Protein 1SY6 (pdb70)

Radius of gyration: 32.16 Å; Cα contacts (8 Å, |Δi|>4): 1501; chains: 3; bounding box: 71×58×95 Å

Sequence (600 aa):
QIVLTQSPAIMSASPGEKVTMTCSASSSVSYMNWYQQKSGTSPKRWIYDTSKLASGVPAHFRGSGSGTSYSLTISGMEAEDAATYYCQQWSSNPFTFGSGTKLEINRADTAPTVSIFPPSSEQLTSGGASVVCFLNNFYPKDINVKWKIDGSERQNGVLNSWTDQDSKDSTYSMSSTLTLTKDEYERHNSYTCEATHKTSTSPIVKSFNRNECQVQLQQSGAELARPGASVKMSCKASGYTFTRYTMHWVKQRPGQGLEWIGYINPSRGYTNYNQKFKDKATLTTDKSSSTAYMQLSSLTSEDSAVYYCARYYDDHYCLDYWGQGTTLTVSSAKTTAPSVYPLAPVCGGTTGSSVTLGCLVKGYFPEPVTLTWNSGSLSSGVHTFPAVLQSDLYTLSSSVTVTSSTWPSQSITCNVAHPASSTKVDKKIEPRMQSIKGNHLVKVYDYQEDGSVLLTCDAEAKNITWFKDGKMIGFLTEDKKKWNLGSNAKDPRGMYQCKGSQNKSKPLQVYYRMQTPYKVSISGTTVILTCPQYPGSEILWQHNDKNIGGDEDDKNIGSDEDHLSLKEFSELEQSGYYVCYPRGSKPEDANFYLYLRARV

InterPro domains:
  IPR003110 Phosphorylated immunoreceptor signalling ITAM [PF02189] (185-204)
  IPR003110 Phosphorylated immunoreceptor signalling ITAM [PS51055] (178-205)
  IPR003110 Phosphorylated immunoreceptor signalling ITAM [SM00077] (185-205)
  IPR003598 Immunoglobulin subtype 2 [SM00408] (40-105)
  IPR013783 Immunoglobulin-like fold [G3DSA:2.60.40.10] (22-126)
  IPR015484 CD3 protein, epsilon/gamma/delta subunit [PTHR10570] (1-206)
  IPR036179 Immunoglobulin-like domain superfamily [SSF48726] (37-116)

Nearest PDB structures (foldseek):
  1sy6-assembly1_L  TM=1.005E+00  e=4.444E-43  Mus musculus
  7tcq-assembly1_L  TM=9.643E-01  e=9.059E-38  Mus musculus
  7tcq-assembly2_B  TM=9.643E-01  e=1.060E-37  Mus musculus
  4zso-assembly2_C  TM=8.276E-01  e=8.192E-39  Homo sapiens
  7zwm-assembly1_C  TM=8.494E-01  e=2.329E-38  Mus musculus

Secondary structure (DSSP, 8-state):
----TTT--EEE----SSSEEEEEE-S-SSEEEEEETTEEEEEEESS---EEEEEGGG--EEEEEEESSSSPPPPEEEEEE--PPPEEEEETTEEEEE-S---SS-EEEEETTEEES--TT-TTEEEETTEEEETT--HHHH-EEEEEEETTS-GGGSS-EEEEEE--/--EEEEPPPEEE-TT--EEEEEEEESS-GGGS-EEEEEE-TT---EEEEEEETTTTEEEE-GGGBTTEEEEEEGGGTEEEEEE-S--GGG-EEEEEEEEEGGGTEEEEE---EEEEE-SPPPBPPEEEEEPPPSS----SEEEEEEEEEEEBSS--EEEEGGGTB-TTEEEPPPEESSS-EEEEEEEEEETTTTTTS--EEEEEEGGGTEEEEEE----/---EEEE-SEEEE-TTPEEEEEEEESS--S--EEEEE-TTS--EEEEETTTEEPTTS-TTEEEEEETTEEEEEEES--GGG-EEEEEEE-SSSSPEE---EEEEEP---BPPEEEEEPPPHHHHHTTEEEEEEEEEEEBSS--EEEEEETTEEE-TTEEEEEPPPPTTT--EEEEEEEEEEHHHHHT--EEEEEEE-TT-SS-EEEEEETT--

CATH classification: 2.60.40.10 (+1 more: 2.60.40.10)

Foldseek 3Di:
DKAWAKPPQEEEDEFQDKDKIKIFIPWFAAAKWKWWDAPPDDTHGAAGRQFRGDPPHDPQWGWHDGTGMIMIMHRGDDQVVFTWMKMWGVSDPDTDIYSIYGYAYDDDFDFWDKDKAWADPVVLVVQKTKIKMKGDFGPDPDKDKWKDFQRHTDDPQKDKDKDAQDSPRRGIMMMIMRIDGSVVVVVTFKIKIWMDDPVDPGTDIDIGTPPDD/DWAWAKDEAEEAAAQAKDKIKIFIDDDQLQPWKKWKWWAAVVGDIHTAWIFRQNPTDIDGDVVCVVQWDWDADNVRSMIMIMGGNDDQVRFTWMKMFTQDVVVRGRDDIYPTYGYGYHPDDFAAWDKDWAADDDDDDPDFKDKTKMKTWFGDDDDKDKDKPVNPQDPQKDKDDWDDDDRMTMTMMMHMDTPCCPPVPWIWMWMGDVVVRDTDIHIHDHD/DPDCPLLQQKDWDDDDPAQKIKIAGPDDQAKKWKDWQHHTDDIRGHDDGIDIPGGLVVFDFTFMWMDDPDDIGQTATETGACCFDWDWDDDPQKIKIFARDQPVADKWKDFPRHTFQPDPPDPQWHDDRRMIMGGNDDQVPRFAKMFIDGPPDDRSNGSYIYGGGYDD

Organism: Homo sapiens (NCBI:txid9606)

B-factor: mean 24.37, std 11.0, range [5.12, 59.82]

Structure (mmCIF, N/CA/C/O backbone):
data_1SY6
#
_entry.id   1SY6
#
_cell.length_a   67.702
_cell.length_b   55.770
_cell.length_c   96.050
_cell.angle_alpha   90.00
_cell.angle_beta   100.85
_cell.angle_gamma   90.00
#
_symmetry.space_group_name_H-M   'P 1 21 1'
#
loop_
_entity.id
_entity.type
_entity.pdbx_description
1 polymer 'OKT3 Fab light chain'
2 polymer 'OKT3 Fab heavy chain'
3 polymer 'T-cell surface glycoprotein CD3 gamma/epsilon chain'
#
loop_
_atom_site.group_PDB
_atom_site.id
_atom_site.type_symbol
_atom_site.label_atom_id
_atom_site.label_alt_id
_atom_site.label_comp_id
_atom_site.label_asym_id
_atom_site.label_entity_id
_atom_site.label_seq_id
_atom_site.pdbx_PDB_ins_code
_atom_site.Cartn_x
_atom_site.Cartn_y
_atom_site.Cartn_z
_atom_site.occupancy
_atom_site.B_iso_or_equiv
_atom_site.auth_seq_id
_atom_site.auth_comp_id
_atom_site.auth_asym_id
_atom_site.auth_atom_id
_atom_site.pdbx_PDB_model_num
ATOM 1 N N . GLN A 1 1 ? 1.286 0.111 64.425 1.00 24.37 1 GLN L N 1
ATOM 2 C CA . GLN A 1 1 ? 1.374 1.093 65.541 1.00 28.75 1 GLN L CA 1
ATOM 3 C C . GLN A 1 1 ? 2.229 2.292 65.118 1.00 24.49 1 GLN L C 1
ATOM 4 O O . GLN A 1 1 ? 1.731 3.414 65.052 1.00 24.79 1 GLN L O 1
ATOM 10 N N . ILE A 1 2 ? 3.506 2.068 64.824 1.00 21.50 2 ILE L N 1
ATOM 11 C CA . ILE A 1 2 ? 4.354 3.181 64.406 1.00 18.91 2 ILE L CA 1
ATOM 12 C C . ILE A 1 2 ? 3.958 3.683 63.017 1.00 16.40 2 ILE L C 1
ATOM 13 O O . ILE A 1 2 ? 4.001 2.945 62.033 1.00 15.69 2 ILE L O 1
ATOM 18 N N . VAL A 1 3 ? 3.561 4.949 62.958 1.00 15.47 3 VAL L N 1
ATOM 19 C CA . VAL A 1 3 ? 3.140 5.589 61.718 1.00 13.72 3 VAL L CA 1
ATOM 20 C C . VAL A 1 3 ? 4.324 6.296 61.090 1.00 14.30 3 VAL L C 1
ATOM 21 O O . VAL A 1 3 ? 5.033 7.046 61.762 1.00 14.75 3 VAL L O 1
ATOM 25 N N . LEU A 1 4 ? 4.550 6.041 59.804 1.00 13.01 4 LEU L N 1
ATOM 26 C CA . LEU A 1 4 ? 5.649 6.665 59.088 1.00 10.43 4 LEU L CA 1
ATOM 27 C C . LEU A 1 4 ? 5.057 7.636 58.077 1.00 12.42 4 LEU L C 1
ATOM 28 O O . LEU A 1 4 ? 4.450 7.226 57.091 1.00 11.34 4 LEU L O 1
ATOM 33 N N . THR A 1 5 ? 5.240 8.925 58.332 1.00 11.30 5 THR L N 1
ATOM 34 C CA . THR A 1 5 ? 4.708 9.970 57.463 1.00 11.53 5 THR L CA 1
ATOM 35 C C . THR A 1 5 ? 5.754 10.450 56.473 1.00 9.56 5 THR L C 1
ATOM 36 O O . THR A 1 5 ? 6.752 11.056 56.859 1.00 11.67 5 THR L O 1
ATOM 40 N N . GLN A 1 6 ? 5.518 10.180 55.195 1.00 10.32 6 GLN L N 1
ATOM 41 C CA . GLN A 1 6 ? 6.451 10.574 54.148 1.00 11.57 6 GLN L CA 1
ATOM 42 C C . GLN A 1 6 ? 6.042 11.874 53.477 1.00 14.44 6 GLN L C 1
ATOM 43 O O . GLN A 1 6 ? 4.854 12.139 53.274 1.00 12.44 6 GLN L O 1
ATOM 49 N N . SER A 1 7 ? 7.039 12.685 53.142 1.00 13.18 7 SER L N 1
ATOM 50 C CA . SER A 1 7 ? 6.807 13.967 52.497 1.00 16.39 7 SER L CA 1
ATOM 51 C C . SER A 1 7 ? 8.000 14.282 51.626 1.00 14.62 7 SER L C 1
ATOM 52 O O . SER A 1 7 ? 9.130 13.967 51.988 1.00 14.57 7 SER L O 1
ATOM 55 N N . PRO A 1 8 ? 7.755 14.851 50.436 1.00 16.40 8 PRO L N 1
ATOM 56 C CA . PRO A 1 8 ? 6.399 15.161 49.971 1.00 15.33 8 PRO L CA 1
ATOM 57 C C . PRO A 1 8 ? 5.774 13.893 49.394 1.00 13.87 8 PRO L C 1
ATOM 58 O O . PRO A 1 8 ? 6.483 12.932 49.118 1.00 12.19 8 PRO L O 1
ATOM 62 N N . ALA A 1 9 ? 4.455 13.884 49.224 1.00 14.06 9 ALA L N 1
ATOM 63 C CA . ALA A 1 9 ? 3.769 12.710 48.683 1.00 15.19 9 ALA L CA 1
ATOM 64 C C . ALA A 1 9 ? 4.098 12.520 47.209 1.00 16.33 9 ALA L C 1
ATOM 65 O O . ALA A 1 9 ? 4.256 11.394 46.728 1.00 14.32 9 ALA L O 1
ATOM 67 N N . ILE A 1 10 ? 4.189 13.630 46.490 1.00 16.09 10 ILE L N 1
ATOM 68 C CA . ILE A 1 10 ? 4.495 13.579 45.072 1.00 18.69 10 ILE L CA 1
ATOM 69 C C . ILE A 1 10 ? 5.423 14.738 44.731 1.00 17.93 10 ILE L C 1
ATOM 70 O O . ILE A 1 10 ? 5.299 15.824 45.287 1.00 16.95 10 ILE L O 1
ATOM 75 N N . MET A 1 11 ? 6.366 14.502 43.830 1.00 19.21 11 MET L N 1
ATOM 76 C CA . MET A 1 11 ? 7.304 15.549 43.445 1.00 19.32 11 MET L CA 1
ATOM 77 C C . MET A 1 11 ? 7.953 15.232 42.109 1.00 18.19 11 MET L C 1
ATOM 78 O O . MET A 1 11 ? 7.933 14.096 41.651 1.00 16.51 11 MET L O 1
ATOM 83 N N . SER A 1 12 ? 8.510 16.253 41.473 1.00 18.89 12 SER L N 1
ATOM 84 C CA . SER A 1 12 ? 9.196 16.072 40.205 1.00 20.96 12 SER L CA 1
ATOM 85 C C . SER A 1 12 ? 10.453 16.932 40.243 1.00 20.43 12 SER L C 1
ATOM 86 O O . SER A 1 12 ? 10.441 18.043 40.766 1.00 20.36 12 SER L O 1
ATOM 89 N N . ALA A 1 13 ? 11.541 16.406 39.701 1.00 21.28 13 ALA L N 1
ATOM 90 C CA . ALA A 1 13 ? 12.801 17.127 39.700 1.00 22.48 13 ALA L CA 1
ATOM 91 C C . ALA A 1 13 ? 13.435 17.107 38.324 1.00 23.12 13 ALA L C 1
ATOM 92 O O . ALA A 1 13 ? 13.337 16.117 37.597 1.00 23.46 13 ALA L O 1
ATOM 94 N N . SER A 1 14 ? 14.082 18.210 37.968 1.00 23.53 14 SER L N 1
ATOM 95 C CA . SER A 1 14 ? 14.753 18.308 36.679 1.00 25.26 14 SER L CA 1
ATOM 96 C C . SER A 1 14 ? 16.069 17.562 36.824 1.00 23.39 14 SER L C 1
ATOM 97 O O . SER A 1 14 ? 16.602 17.447 37.926 1.00 22.45 14 SER L O 1
ATOM 100 N N . PRO A 1 15 ? 16.610 17.037 35.718 1.00 24.32 15 PRO L N 1
ATOM 101 C CA . PRO A 1 15 ? 17.876 16.310 35.820 1.00 24.36 15 PRO L CA 1
ATOM 102 C C . PRO A 1 15 ? 18.999 17.150 36.423 1.00 23.84 15 PRO L C 1
ATOM 103 O O . PRO A 1 15 ? 19.159 18.320 36.082 1.00 24.59 15 PRO L O 1
ATOM 107 N N . GLY A 1 16 ? 19.761 16.547 37.331 1.00 21.64 16 GLY L N 1
ATOM 108 C CA . GLY A 1 16 ? 20.863 17.253 37.960 1.00 20.22 16 GLY L CA 1
ATOM 109 C C . GLY A 1 16 ? 20.527 17.840 39.318 1.00 20.31 16 GLY L C 1
ATOM 110 O O . GLY A 1 16 ? 21.421 18.122 40.111 1.00 19.50 16 GLY L O 1
ATOM 111 N N . GLU A 1 17 ? 19.240 18.023 39.597 1.00 19.39 17 GLU L N 1
ATOM 112 C CA . GLU A 1 17 ? 18.830 18.587 40.875 1.00 19.61 17 GLU L CA 1
ATOM 113 C C . GLU A 1 17 ? 19.078 17.641 42.033 1.00 17.84 17 GLU L C 1
ATOM 114 O O . GLU A 1 17 ? 19.213 16.431 41.853 1.00 17.40 17 GLU L O 1
ATOM 120 N N . LYS A 1 18 ? 19.144 18.212 43.229 1.00 19.24 18 LYS L N 1
ATOM 121 C CA . LYS A 1 18 ? 19.340 17.443 44.447 1.00 19.10 18 LYS L CA 1
ATOM 122 C C . LYS A 1 18 ? 17.954 17.227 45.032 1.00 18.68 18 LYS L C 1
ATOM 123 O O . LYS A 1 18 ? 17.267 18.186 45.383 1.00 18.61 18 LYS L O 1
ATOM 129 N N . VAL A 1 19 ? 17.543 15.968 45.132 1.00 17.37 19 VAL L N 1
ATOM 130 C CA . VAL A 1 19 ? 16.222 15.633 45.654 1.00 13.53 19 VAL L CA 1
ATOM 131 C C . VAL A 1 19 ? 16.292 15.109 47.086 1.00 14.96 19 VAL L C 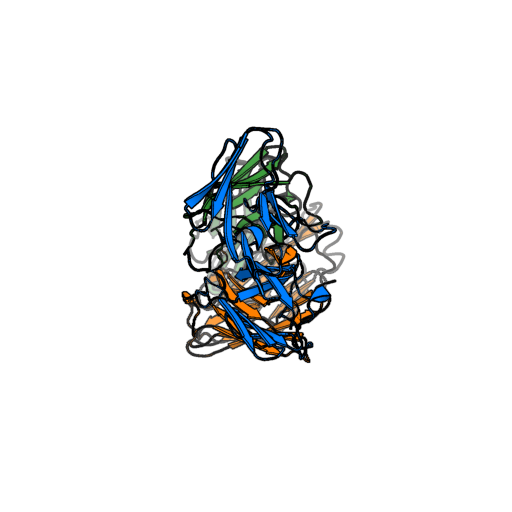1
ATOM 132 O O . VAL A 1 19 ? 17.141 14.274 47.409 1.00 13.39 19 VAL L O 1
ATOM 136 N N . THR A 1 20 ? 15.402 15.605 47.941 1.00 12.58 20 THR L N 1
ATOM 137 C CA . THR A 1 20 ? 15.356 15.178 49.338 1.00 15.20 20 THR L CA 1
ATOM 138 C C . THR A 1 20 ? 13.945 14.774 49.758 1.00 14.72 20 THR L C 1
ATOM 139 O O . THR A 1 20 ? 13.020 15.568 49.665 1.00 16.86 20 THR L O 1
ATOM 143 N N . MET A 1 21 ? 13.770 13.534 50.198 1.00 14.19 21 MET L N 1
ATOM 144 C CA . MET A 1 21 ? 12.460 13.104 50.663 1.00 15.41 21 MET L CA 1
ATOM 145 C C . MET A 1 21 ? 12.607 12.642 52.103 1.00 14.65 21 MET L C 1
ATOM 146 O O . MET A 1 21 ? 13.627 12.071 52.479 1.00 15.73 21 MET L O 1
ATOM 151 N N . THR A 1 22 ? 11.592 12.909 52.915 1.00 13.57 22 THR L N 1
ATOM 152 C CA . THR A 1 22 ? 11.666 12.557 54.318 1.00 15.90 22 THR L CA 1
ATOM 153 C C . THR A 1 22 ? 10.614 11.572 54.810 1.00 15.21 22 THR L C 1
ATOM 154 O O . THR A 1 22 ? 9.576 11.369 54.188 1.00 13.69 22 THR L O 1
ATOM 158 N N . CYS A 1 23 ? 10.912 10.965 55.950 1.00 15.73 23 CYS L N 1
ATOM 159 C CA . CYS A 1 23 ? 10.038 9.993 56.583 1.00 18.04 23 CYS L CA 1
ATOM 160 C C . CYS A 1 23 ? 10.090 10.347 58.068 1.00 19.18 23 CYS L C 1
ATOM 161 O O . CYS A 1 23 ? 11.165 10.374 58.671 1.00 19.18 23 CYS L O 1
ATOM 164 N N . SER A 1 24 ? 8.931 10.656 58.641 1.00 18.51 24 SER L N 1
ATOM 165 C CA . SER A 1 24 ? 8.841 11.018 60.049 1.00 16.36 24 SER L CA 1
ATOM 166 C C . SER A 1 24 ? 8.080 9.945 60.821 1.00 16.03 24 SER L C 1
ATOM 167 O O . SER A 1 24 ? 6.904 9.705 60.555 1.00 16.12 24 SER L O 1
ATOM 170 N N . ALA A 1 25 ? 8.749 9.314 61.783 1.00 13.47 25 ALA L N 1
ATOM 171 C CA . ALA A 1 25 ? 8.139 8.256 62.583 1.00 12.84 25 ALA L CA 1
ATOM 172 C C . ALA A 1 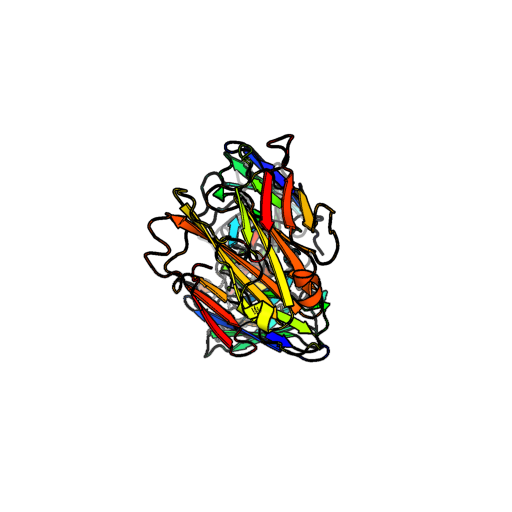25 ? 7.404 8.819 63.793 1.00 14.89 25 ALA L C 1
ATOM 173 O O . ALA A 1 25 ? 7.872 9.758 64.425 1.00 14.10 25 ALA L O 1
ATOM 175 N N . SER A 1 26 ? 6.251 8.238 64.113 1.00 14.65 26 SER L N 1
ATOM 176 C CA . SER A 1 26 ? 5.457 8.705 65.245 1.00 16.34 26 SER L CA 1
ATOM 177 C C . SER A 1 26 ? 6.158 8.445 66.572 1.00 18.65 26 SER L C 1
ATOM 178 O O . SER A 1 26 ? 5.839 9.075 67.585 1.00 20.65 26 SER L O 1
ATOM 181 N N . SER A 1 27 ? 7.103 7.509 66.564 1.00 18.03 27 SER L N 1
ATOM 182 C CA . SER A 1 27 ? 7.893 7.171 67.747 1.00 19.46 27 SER L CA 1
ATOM 183 C C . SER A 1 27 ? 9.289 6.854 67.249 1.00 17.29 27 SER L C 1
ATOM 184 O O . SER A 1 27 ? 9.468 6.500 66.082 1.00 17.77 27 SER L O 1
ATOM 187 N N . SER A 1 28 ? 10.276 6.971 68.127 1.00 16.51 28 SER L N 1
ATOM 188 C CA . SER A 1 28 ? 11.653 6.699 67.749 1.00 16.83 28 SER L CA 1
ATOM 189 C C . SER A 1 28 ? 11.855 5.274 67.245 1.00 14.11 28 SER L C 1
ATOM 190 O O . SER A 1 28 ? 11.242 4.336 67.746 1.00 12.89 28 SER L O 1
ATOM 193 N N . VAL A 1 29 ? 12.706 5.132 66.232 1.00 12.92 29 VAL L N 1
ATOM 194 C CA . VAL A 1 29 ? 13.033 3.830 65.663 1.00 13.67 29 VAL L CA 1
ATOM 195 C C . VAL A 1 29 ? 14.544 3.852 65.489 1.00 14.99 29 VAL L C 1
ATOM 196 O O . VAL A 1 29 ? 15.115 4.903 65.205 1.00 15.41 29 VAL L O 1
ATOM 200 N N . SER A 1 30 ? 15.195 2.709 65.672 1.00 15.07 30 SER L N 1
ATOM 201 C CA . SER A 1 30 ? 16.649 2.650 65.564 1.00 17.63 30 SER L CA 1
ATOM 202 C C . SER A 1 30 ? 17.205 2.649 64.145 1.00 15.56 30 SER L C 1
ATOM 203 O O . SER A 1 30 ? 18.405 2.836 63.955 1.00 16.44 30 SER L O 1
ATOM 206 N N . TYR A 1 31 ? 16.354 2.429 63.149 1.00 13.38 31 TYR L N 1
ATOM 207 C CA . TYR A 1 31 ? 16.820 2.439 61.767 1.00 12.50 31 TYR L CA 1
ATOM 208 C C . TYR A 1 31 ? 15.644 2.563 60.811 1.00 11.38 31 TYR L C 1
ATOM 209 O O . TYR A 1 31 ? 14.491 2.367 61.207 1.00 11.00 31 TYR L O 1
ATOM 218 N N . MET A 1 32 ? 15.944 2.899 59.559 1.00 9.75 32 MET L N 1
ATOM 219 C CA . MET A 1 32 ? 14.917 3.043 58.537 1.00 11.55 32 MET L CA 1
ATOM 220 C C . MET A 1 32 ? 15.404 2.457 57.219 1.00 10.10 32 MET L C 1
ATOM 221 O O . MET A 1 32 ? 16.571 2.602 56.863 1.00 11.18 32 MET L O 1
ATOM 226 N N . ASN A 1 33 ? 14.503 1.784 56.507 1.00 10.82 33 ASN L N 1
ATOM 227 C CA . ASN A 1 33 ? 14.813 1.186 55.215 1.00 10.30 33 ASN L CA 1
ATOM 228 C C . ASN A 1 33 ? 14.029 1.933 54.154 1.00 11.64 33 ASN L C 1
ATOM 229 O O . ASN A 1 33 ? 13.046 2.608 54.466 1.00 9.45 33 ASN L O 1
ATOM 234 N N . TRP A 1 34 ? 14.465 1.811 52.903 1.00 9.17 34 TRP L N 1
ATOM 235 C CA . TRP A 1 34 ? 13.773 2.445 51.791 1.00 9.88 34 TRP L CA 1
ATOM 236 C C . TRP A 1 34 ? 13.689 1.477 50.625 1.00 9.25 34 TRP L C 1
ATOM 237 O O . TRP A 1 34 ? 14.688 0.865 50.246 1.00 11.85 34 TRP L O 1
ATOM 248 N N . TYR A 1 35 ? 12.498 1.339 50.053 1.00 8.58 35 TYR L N 1
ATOM 249 C CA . TYR A 1 35 ? 12.309 0.449 48.913 1.00 7.69 35 TYR L CA 1
ATOM 250 C C . TYR A 1 35 ? 11.905 1.274 47.700 1.00 10.03 35 TYR L C 1
ATOM 251 O O . TYR A 1 35 ? 11.179 2.262 47.825 1.00 7.96 35 TYR L O 1
ATOM 260 N N . GLN A 1 36 ? 12.388 0.874 46.529 1.00 8.51 36 GLN L N 1
ATOM 261 C CA . GLN A 1 36 ? 12.057 1.574 45.295 1.00 12.06 36 GLN L CA 1
ATOM 262 C C . GLN A 1 36 ? 11.113 0.713 44.470 1.00 11.86 36 GLN L C 1
ATOM 263 O O . GLN A 1 36 ? 11.324 -0.490 44.337 1.00 12.07 36 GLN L O 1
ATOM 269 N N . GLN A 1 37 ? 10.069 1.325 43.921 1.00 11.56 37 GLN L N 1
ATOM 270 C CA . GLN A 1 37 ? 9.142 0.583 43.089 1.00 11.21 37 GLN L CA 1
ATOM 271 C C . GLN A 1 37 ? 8.811 1.347 41.825 1.00 13.08 37 GLN L C 1
ATOM 272 O O . GLN A 1 37 ? 8.439 2.522 41.864 1.00 11.20 37 GLN L O 1
ATOM 278 N N . LYS A 1 38 ? 8.968 0.673 40.695 1.00 13.51 38 LYS L N 1
ATOM 279 C CA . LYS A 1 38 ? 8.646 1.269 39.415 1.00 17.34 38 LYS L CA 1
ATOM 280 C C . LYS A 1 38 ? 7.401 0.557 38.895 1.00 19.82 38 LYS L C 1
ATOM 281 O O . LYS A 1 38 ? 7.154 -0.601 39.233 1.00 15.52 38 LYS L O 1
ATOM 287 N N . SER A 1 39 ? 6.613 1.266 38.095 1.00 22.55 39 SER L N 1
ATOM 288 C CA . SER A 1 39 ? 5.366 0.734 37.552 1.00 25.86 39 SER L CA 1
ATOM 289 C C . SER A 1 39 ? 5.409 -0.701 37.034 1.00 23.95 39 SER L C 1
ATOM 290 O O . SER A 1 39 ? 6.302 -1.084 36.277 1.00 23.81 39 SER L O 1
ATOM 293 N N . GLY A 1 40 ? 4.432 -1.491 37.468 1.00 24.86 40 GLY L N 1
ATOM 294 C CA . GLY A 1 40 ? 4.334 -2.872 37.032 1.00 24.10 40 GLY L CA 1
ATOM 295 C C . GLY A 1 40 ? 5.334 -3.869 37.582 1.00 24.24 40 GLY L C 1
ATOM 296 O O . GLY A 1 40 ? 5.384 -5.008 37.110 1.00 26.05 40 GLY L O 1
ATOM 297 N N . THR A 1 41 ? 6.133 -3.480 38.570 1.00 21.11 41 THR L N 1
ATOM 298 C CA . THR A 1 41 ? 7.100 -4.424 39.113 1.00 20.40 41 THR L CA 1
ATOM 299 C C . THR A 1 41 ? 7.142 -4.434 40.639 1.00 17.59 41 THR L C 1
ATOM 300 O O . THR A 1 41 ? 6.578 -3.557 41.288 1.00 16.52 41 THR L O 1
ATOM 304 N N . SER A 1 42 ? 7.808 -5.438 41.202 1.00 15.58 42 SER L N 1
ATOM 305 C CA . SER A 1 42 ? 7.911 -5.582 42.652 1.00 13.90 42 SER L CA 1
ATOM 306 C C . SER A 1 42 ? 8.811 -4.536 43.290 1.00 13.03 42 SER L C 1
ATOM 307 O O . SER A 1 42 ? 9.729 -4.021 42.657 1.00 10.98 42 SER L O 1
ATOM 310 N N . PRO A 1 43 ? 8.551 -4.201 44.562 1.00 11.27 43 PRO L N 1
ATOM 311 C CA . PRO A 1 43 ? 9.394 -3.210 45.231 1.00 11.62 43 PRO L CA 1
ATOM 312 C C . PRO A 1 43 ? 10.809 -3.777 45.275 1.00 12.80 43 PRO L C 1
ATOM 313 O O . PRO A 1 43 ? 10.979 -4.998 45.285 1.00 10.83 43 PRO L O 1
ATOM 317 N N . LYS A 1 44 ? 11.812 -2.903 45.283 1.00 9.95 44 LYS L N 1
ATOM 318 C CA . LYS A 1 44 ? 13.200 -3.348 45.352 1.00 12.53 44 LYS L CA 1
ATOM 319 C C . LYS A 1 44 ? 13.876 -2.746 46.578 1.00 12.35 44 LYS L C 1
ATOM 320 O O . LYS A 1 44 ? 13.714 -1.560 46.862 1.00 9.56 44 LYS L O 1
ATOM 326 N N . ARG A 1 45 ? 14.629 -3.570 47.299 1.00 11.55 45 ARG L N 1
ATOM 327 C CA . ARG A 1 45 ? 15.373 -3.113 48.468 1.00 13.71 45 ARG L CA 1
ATOM 328 C C . ARG A 1 45 ? 16.331 -2.067 47.906 1.00 12.17 45 ARG L C 1
ATOM 329 O O . ARG A 1 45 ? 17.062 -2.349 46.967 1.00 14.40 45 ARG L O 1
ATOM 337 N N . TRP A 1 46 ? 16.328 -0.863 48.470 1.00 12.97 46 TRP L N 1
ATOM 338 C CA . TRP A 1 46 ? 17.177 0.211 47.954 1.00 12.43 46 TRP L CA 1
ATOM 339 C C . TRP A 1 46 ? 18.216 0.657 48.971 1.00 12.93 46 TRP L C 1
ATOM 340 O O . TRP A 1 46 ? 19.419 0.605 48.710 1.00 14.24 46 TRP L O 1
ATOM 351 N N . ILE A 1 47 ? 17.745 1.103 50.128 1.00 13.06 47 ILE L N 1
ATOM 352 C CA . ILE A 1 47 ? 18.620 1.530 51.210 1.00 11.82 47 ILE L CA 1
ATOM 353 C C . ILE A 1 47 ? 18.192 0.767 52.455 1.00 11.54 47 ILE L C 1
ATOM 354 O O . ILE A 1 47 ? 17.001 0.689 52.766 1.00 9.47 47 ILE L O 1
ATOM 359 N N . TYR A 1 48 ? 19.155 0.180 53.157 1.00 10.46 48 TYR L N 1
ATOM 360 C CA . TYR A 1 48 ? 18.838 -0.576 54.359 1.00 11.52 48 TYR L CA 1
ATOM 361 C C . TYR A 1 48 ? 19.695 -0.140 55.536 1.00 11.72 48 TYR L C 1
ATOM 362 O O . TYR A 1 48 ? 20.781 0.407 55.356 1.00 11.31 48 TYR L O 1
ATOM 371 N N . ASP A 1 49 ? 19.193 -0.381 56.742 1.00 10.97 49 ASP L N 1
ATOM 372 C CA . ASP A 1 49 ? 19.908 -0.013 57.956 1.00 12.35 49 ASP L CA 1
ATOM 373 C C . ASP A 1 49 ? 20.237 1.473 57.911 1.00 12.35 49 ASP L C 1
ATOM 374 O O . ASP A 1 49 ? 21.356 1.889 58.218 1.00 13.39 49 ASP L O 1
ATOM 379 N N . THR A 1 50 ? 19.253 2.253 57.479 1.00 12.74 50 THR L N 1
ATOM 380 C CA . THR A 1 50 ? 19.339 3.705 57.398 1.00 11.18 50 THR L CA 1
ATOM 381 C C . THR A 1 50 ? 20.192 4.344 56.312 1.00 12.57 50 THR L C 1
ATOM 382 O O . THR A 1 50 ? 19.737 5.265 55.630 1.00 10.60 50 THR L O 1
ATOM 386 N N . SER A 1 51 ? 21.420 3.864 56.141 1.00 13.12 51 SER L N 1
ATOM 387 C CA . SER A 1 51 ? 22.322 4.475 55.176 1.00 14.33 51 SER L CA 1
ATOM 388 C C . SER A 1 51 ? 23.097 3.558 54.249 1.00 14.59 51 SER L C 1
ATOM 389 O O . SER A 1 51 ? 23.898 4.039 53.449 1.00 16.28 51 SER L O 1
ATOM 392 N N . LYS A 1 52 ? 22.887 2.250 54.339 1.00 14.58 52 LYS L N 1
ATOM 393 C CA . LYS A 1 52 ? 23.629 1.344 53.470 1.00 14.26 52 LYS L CA 1
ATOM 394 C C . LYS A 1 52 ? 22.909 1.132 52.146 1.00 14.43 52 LYS L C 1
ATOM 395 O O . LYS A 1 52 ? 21.719 0.815 52.119 1.00 11.97 52 LYS L O 1
ATOM 401 N N . LEU A 1 53 ? 23.640 1.307 51.051 1.00 13.53 53 LEU L N 1
ATOM 402 C CA . LEU A 1 53 ? 23.078 1.134 49.715 1.00 16.27 53 LEU L CA 1
ATOM 403 C C . LEU A 1 53 ? 23.155 -0.321 49.274 1.00 17.21 53 LEU L C 1
ATOM 404 O O . LEU A 1 53 ? 24.207 -0.941 49.363 1.00 18.20 53 LEU L O 1
ATOM 409 N N . ALA A 1 54 ? 22.043 -0.867 48.796 1.00 17.61 54 ALA L N 1
ATOM 410 C CA . ALA A 1 54 ? 22.048 -2.244 48.324 1.00 19.80 54 ALA L CA 1
ATOM 411 C C . ALA A 1 54 ? 22.974 -2.293 47.118 1.00 18.85 54 ALA L C 1
ATOM 412 O O . ALA A 1 54 ? 23.231 -1.270 46.489 1.00 17.88 54 ALA L O 1
ATOM 414 N N . SER A 1 55 ? 23.482 -3.476 46.801 1.00 19.93 55 SER L N 1
ATOM 415 C CA . SER A 1 55 ? 24.377 -3.623 45.665 1.00 23.27 55 SER L CA 1
ATOM 416 C C . SER A 1 55 ? 23.646 -3.260 44.380 1.00 21.28 55 SER L C 1
ATOM 417 O O . SER A 1 55 ? 22.507 -3.672 44.168 1.00 22.82 55 SER L O 1
ATOM 420 N N . GLY A 1 56 ? 24.299 -2.483 43.524 1.00 21.90 56 GLY L N 1
ATOM 421 C CA . GLY A 1 56 ? 23.673 -2.088 42.276 1.00 20.24 56 GLY L CA 1
ATOM 422 C C . GLY A 1 56 ? 22.986 -0.730 42.344 1.00 19.47 56 GLY L C 1
ATOM 423 O O . GLY A 1 56 ? 22.702 -0.131 41.312 1.00 20.58 56 GLY L O 1
ATOM 424 N N . VAL A 1 57 ? 22.713 -0.238 43.549 1.00 16.81 57 VAL L N 1
ATOM 425 C CA . VAL A 1 57 ? 22.060 1.058 43.694 1.00 15.74 57 VAL L CA 1
ATOM 426 C C . VAL A 1 57 ? 23.051 2.186 43.399 1.00 15.96 57 VAL L C 1
ATOM 427 O O . VAL A 1 57 ? 24.128 2.242 43.983 1.00 15.75 57 VAL L O 1
ATOM 431 N N . PRO A 1 58 ? 22.694 3.101 42.484 1.00 17.10 58 PRO L N 1
ATOM 432 C CA . PRO A 1 58 ? 23.579 4.218 42.132 1.00 18.21 58 PRO L CA 1
ATOM 433 C C . PRO A 1 58 ? 24.150 4.896 43.372 1.00 18.06 58 PRO L C 1
ATOM 434 O O . PRO A 1 58 ? 23.420 5.194 44.320 1.00 18.45 58 PRO L O 1
ATOM 438 N N . ALA A 1 59 ? 25.457 5.135 43.359 1.00 17.22 59 ALA L N 1
ATOM 439 C CA . ALA A 1 59 ? 26.138 5.745 44.493 1.00 17.35 59 ALA L CA 1
ATOM 440 C C . ALA A 1 59 ? 25.715 7.169 44.841 1.00 15.21 59 ALA L C 1
ATOM 441 O O . ALA A 1 59 ? 26.055 7.660 45.917 1.00 15.05 59 ALA L O 1
ATOM 443 N N . HIS A 1 60 ? 24.988 7.842 43.953 1.00 14.29 60 HIS L N 1
ATOM 444 C CA . HIS A 1 60 ? 24.562 9.201 44.267 1.00 14.72 60 HIS L CA 1
ATOM 445 C C . HIS A 1 60 ? 23.320 9.229 45.152 1.00 13.99 60 HIS L C 1
ATOM 446 O O . HIS A 1 60 ? 22.736 10.285 45.379 1.00 15.05 60 HIS L O 1
ATOM 453 N N . PHE A 1 61 ? 22.918 8.061 45.647 1.00 14.29 61 PHE L N 1
ATOM 454 C CA . PHE A 1 61 ? 21.776 7.967 46.553 1.00 12.90 61 PHE L CA 1
ATOM 455 C C . PHE A 1 61 ? 22.368 7.969 47.952 1.00 15.43 61 PHE L C 1
ATOM 456 O O . PHE A 1 61 ? 23.476 7.480 48.152 1.00 13.91 61 PHE L O 1
ATOM 464 N N . ARG A 1 62 ? 21.641 8.525 48.913 1.00 14.39 62 ARG L N 1
ATOM 465 C CA . ARG A 1 62 ? 22.110 8.550 50.292 1.00 15.59 62 ARG L CA 1
ATOM 466 C C . ARG A 1 62 ? 20.946 8.489 51.270 1.00 14.03 62 ARG L C 1
ATOM 467 O O . ARG A 1 62 ? 19.928 9.156 51.087 1.00 14.90 62 ARG L O 1
ATOM 475 N N . GLY A 1 63 ? 21.097 7.669 52.302 1.00 11.76 63 GLY L N 1
ATOM 476 C CA . GLY A 1 63 ? 20.065 7.567 53.311 1.00 11.80 63 GLY L CA 1
ATOM 477 C C . GLY A 1 63 ? 20.646 8.057 54.622 1.00 13.90 63 GLY L C 1
ATOM 478 O O . GLY A 1 63 ? 21.832 7.861 54.886 1.00 11.17 63 GLY L O 1
ATOM 479 N N . SER A 1 64 ? 19.833 8.702 55.445 1.00 13.78 64 SER L N 1
ATOM 480 C CA . SER A 1 64 ? 20.330 9.187 56.720 1.00 16.26 64 SER L CA 1
ATOM 481 C C . SER A 1 64 ? 19.182 9.427 57.680 1.00 15.68 64 SER L C 1
ATOM 482 O O . SER A 1 64 ? 18.012 9.285 57.318 1.00 14.60 64 SER L O 1
ATOM 485 N N . GLY A 1 65 ? 19.523 9.789 58.909 1.00 14.62 65 GLY L N 1
ATOM 486 C CA . GLY A 1 65 ? 18.500 10.051 59.894 1.00 16.60 65 GLY L CA 1
ATOM 487 C C . GLY A 1 65 ? 18.769 9.378 61.217 1.00 17.04 65 GLY L C 1
ATOM 488 O O . GLY A 1 65 ? 19.774 8.679 61.390 1.00 17.62 65 GLY L O 1
ATOM 489 N N . SER A 1 66 ? 17.852 9.587 62.154 1.00 14.52 66 SER L N 1
ATOM 490 C CA . SER A 1 66 ? 17.970 9.022 63.482 1.00 14.90 66 SER L CA 1
ATOM 491 C C . SER A 1 66 ? 16.700 9.349 64.243 1.00 14.08 66 SER L C 1
ATOM 492 O O . SER A 1 66 ? 15.978 10.277 63.877 1.00 13.56 66 SER L O 1
ATOM 495 N N . GLY A 1 67 ? 16.428 8.584 65.295 1.00 13.33 67 GLY L N 1
ATOM 496 C CA . GLY A 1 67 ? 15.250 8.830 66.107 1.00 14.18 67 GLY L CA 1
ATOM 497 C C . GLY A 1 67 ? 13.925 8.795 65.372 1.00 15.37 67 GLY L C 1
ATOM 498 O O . GLY A 1 67 ? 13.423 7.722 65.037 1.00 15.66 67 GLY L O 1
ATOM 499 N N . THR A 1 68 ? 13.347 9.966 65.125 1.00 14.51 68 THR L N 1
ATOM 500 C CA . THR A 1 68 ? 12.061 10.045 64.448 1.00 15.81 68 THR L CA 1
ATOM 501 C C . THR A 1 68 ? 12.145 10.702 63.080 1.00 16.60 68 THR L C 1
ATOM 502 O O . THR A 1 68 ? 11.127 10.862 62.414 1.00 15.31 68 THR L O 1
ATOM 506 N N . SER A 1 69 ? 13.345 11.091 62.660 1.00 14.62 69 SER L N 1
ATOM 507 C CA . SER A 1 69 ? 13.481 11.757 61.374 1.00 17.19 69 SER L CA 1
ATOM 508 C C . SER A 1 69 ? 14.530 11.154 60.456 1.00 14.45 69 SER L C 1
ATOM 509 O O . SER A 1 69 ? 15.715 11.122 60.771 1.00 13.76 69 SER L O 1
ATOM 512 N N . TYR A 1 70 ? 14.081 10.684 59.303 1.00 12.84 70 TYR L N 1
ATOM 513 C CA . TYR A 1 70 ? 14.976 10.081 58.338 1.00 11.26 70 TYR L CA 1
ATOM 514 C C . TYR A 1 70 ? 14.718 10.661 56.963 1.00 11.69 70 TYR L C 1
ATOM 515 O O . TYR A 1 70 ? 13.673 11.254 56.712 1.00 12.50 70 TYR L O 1
ATOM 524 N N . SER A 1 71 ? 15.681 10.502 56.068 1.00 11.10 71 SER L N 1
ATOM 525 C CA . SER A 1 71 ? 15.516 11.034 54.738 1.00 13.22 71 SER L CA 1
ATOM 526 C C . SER A 1 71 ? 16.329 10.251 53.731 1.00 12.18 71 SER L C 1
ATOM 527 O O . SER A 1 71 ? 17.259 9.519 54.084 1.00 12.11 71 SER L O 1
ATOM 530 N N . LEU A 1 72 ? 15.948 10.392 52.472 1.00 10.91 72 LEU L N 1
ATOM 531 C CA . LEU A 1 72 ? 16.656 9.746 51.378 1.00 10.85 72 LEU L CA 1
ATOM 532 C C . LEU A 1 72 ? 17.007 10.894 50.449 1.00 11.35 72 LEU L C 1
ATOM 533 O O . LEU A 1 72 ? 16.157 11.739 50.155 1.00 10.61 72 LEU L O 1
ATOM 538 N N . THR A 1 73 ? 18.256 10.940 50.005 1.00 11.39 73 THR L N 1
ATOM 539 C CA . THR A 1 73 ? 18.691 12.012 49.121 1.00 14.37 73 THR L CA 1
ATOM 540 C C . THR A 1 73 ? 19.238 11.497 47.799 1.00 13.32 73 THR L C 1
ATOM 541 O O . THR A 1 73 ? 19.900 10.460 47.741 1.00 13.07 73 THR L O 1
ATOM 545 N N . ILE A 1 74 ? 18.944 12.234 46.736 1.00 13.53 74 ILE L N 1
ATOM 546 C CA . ILE A 1 74 ? 19.410 11.891 45.405 1.00 14.29 74 ILE L CA 1
ATOM 547 C C . ILE A 1 74 ? 20.187 13.107 44.929 1.00 14.78 74 ILE L C 1
ATOM 548 O O . ILE A 1 74 ? 19.597 14.138 44.613 1.00 15.58 74 ILE L O 1
ATOM 553 N N . SER A 1 75 ? 21.511 12.991 44.902 1.00 14.93 75 SER L N 1
ATOM 554 C CA . SER A 1 75 ? 22.362 14.094 44.482 1.00 16.66 75 SER L CA 1
ATOM 555 C C . SER A 1 75 ? 22.622 14.029 42.989 1.00 16.80 75 SER L C 1
ATOM 556 O O . SER A 1 75 ? 23.589 13.422 42.538 1.00 14.32 75 SER L O 1
ATOM 559 N N . GLY A 1 76 ? 21.747 14.665 42.221 1.00 17.12 76 GLY L N 1
ATOM 560 C CA . GLY A 1 76 ? 21.897 14.644 40.783 1.00 15.88 76 GLY L CA 1
ATOM 561 C C . GLY A 1 76 ? 20.859 13.709 40.201 1.00 16.93 76 GLY L C 1
ATOM 562 O O . GLY A 1 76 ? 21.161 12.577 39.813 1.00 15.01 76 GLY L O 1
ATOM 563 N N . MET A 1 77 ? 19.622 14.190 40.154 1.00 17.29 77 MET L N 1
ATOM 564 C CA . MET A 1 77 ? 18.506 13.421 39.625 1.00 18.23 77 MET L CA 1
ATOM 565 C C . MET A 1 77 ? 18.740 12.917 38.204 1.00 18.58 77 MET L C 1
ATOM 566 O O . MET A 1 77 ? 19.115 13.683 37.315 1.00 18.85 77 MET L O 1
ATOM 571 N N . GLU A 1 78 ? 18.516 11.621 38.001 1.00 17.78 78 GLU L N 1
ATOM 572 C CA . GLU A 1 78 ? 18.648 11.011 36.687 1.00 17.27 78 GLU L CA 1
ATOM 573 C C . GLU A 1 78 ? 17.290 10.400 36.344 1.00 17.87 78 GLU L C 1
ATOM 574 O O . GLU A 1 78 ? 16.521 10.028 37.233 1.00 15.94 78 GLU L O 1
ATOM 580 N N . ALA A 1 79 ? 17.004 10.300 35.052 1.00 16.53 79 ALA L N 1
ATOM 581 C CA . ALA A 1 79 ? 15.743 9.748 34.581 1.00 16.80 79 ALA L CA 1
ATOM 582 C C . ALA A 1 79 ? 15.387 8.441 35.263 1.00 13.83 79 ALA L C 1
ATOM 583 O O . ALA A 1 79 ? 14.243 8.221 35.633 1.00 15.86 79 ALA L O 1
ATOM 585 N N . GLU A 1 80 ? 16.373 7.572 35.433 1.00 15.35 80 GLU L N 1
ATOM 586 C CA . GLU A 1 80 ? 16.131 6.274 36.042 1.00 19.84 80 GLU L CA 1
ATOM 587 C C . GLU A 1 80 ? 15.879 6.290 37.539 1.00 16.74 80 GLU L C 1
ATOM 588 O O . GLU A 1 80 ? 15.613 5.250 38.130 1.00 14.72 80 GLU L O 1
ATOM 594 N N . ASP A 1 81 ? 15.957 7.467 38.150 1.00 16.90 81 ASP L N 1
ATOM 595 C CA . ASP A 1 81 ? 15.709 7.581 39.583 1.00 16.22 81 ASP L CA 1
ATOM 596 C C . ASP A 1 81 ? 14.223 7.808 39.833 1.00 15.46 81 ASP L C 1
ATOM 597 O O . ASP A 1 81 ? 13.751 7.665 40.956 1.00 14.42 81 ASP L O 1
ATOM 602 N N . ALA A 1 82 ? 13.492 8.169 38.782 1.00 14.37 82 ALA L N 1
ATOM 603 C CA . ALA A 1 82 ? 12.053 8.400 38.903 1.00 13.56 82 ALA L CA 1
ATOM 604 C C . ALA A 1 82 ? 11.406 7.084 39.316 1.00 13.03 82 ALA L C 1
ATOM 605 O O . ALA A 1 82 ? 11.664 6.046 38.713 1.00 10.07 82 ALA L O 1
ATOM 607 N N . ALA A 1 83 ? 10.574 7.140 40.354 1.00 12.11 83 ALA L N 1
ATOM 608 C CA . ALA A 1 83 ? 9.903 5.960 40.883 1.00 10.22 83 ALA L CA 1
ATOM 609 C C . ALA A 1 83 ? 9.230 6.340 42.192 1.00 9.93 83 ALA L C 1
ATOM 610 O O . ALA A 1 83 ? 9.245 7.505 42.590 1.00 11.46 83 ALA L O 1
ATOM 612 N N . THR A 1 84 ? 8.642 5.357 42.863 1.00 7.88 84 THR L N 1
ATOM 613 C CA . THR A 1 84 ? 8.003 5.608 44.148 1.00 9.57 84 THR L CA 1
ATOM 614 C C . THR A 1 84 ? 8.860 4.974 45.244 1.00 9.25 84 THR L C 1
ATOM 615 O O . THR A 1 84 ? 9.266 3.819 45.119 1.00 10.04 84 THR L O 1
ATOM 619 N N . TYR A 1 85 ? 9.148 5.735 46.300 1.00 8.93 85 TYR L N 1
ATOM 620 C CA . TYR A 1 85 ? 9.964 5.240 47.412 1.00 7.95 85 TYR L CA 1
ATOM 621 C C . TYR A 1 85 ? 9.168 5.123 48.705 1.00 6.67 85 TYR L C 1
ATOM 622 O O . TYR A 1 85 ? 8.476 6.051 49.106 1.00 7.60 85 TYR L O 1
ATOM 631 N N . TYR A 1 86 ? 9.277 3.970 49.356 1.00 6.69 86 TYR L N 1
ATOM 632 C CA . TYR A 1 86 ? 8.564 3.701 50.601 1.00 7.38 86 TYR L CA 1
ATOM 633 C C . TYR A 1 86 ? 9.568 3.470 51.726 1.00 9.34 86 TYR L C 1
ATOM 634 O O . TYR A 1 86 ? 10.516 2.703 51.548 1.00 13.13 86 TYR L O 1
ATOM 643 N N . CYS A 1 87 ? 9.378 4.120 52.872 1.00 7.98 87 CYS L N 1
ATOM 644 C CA . CYS A 1 87 ? 10.271 3.883 53.999 1.00 11.39 87 CYS L CA 1
ATOM 645 C C . CYS A 1 87 ? 9.634 2.772 54.824 1.00 9.83 87 CYS L C 1
ATOM 646 O O . CYS A 1 87 ? 8.438 2.507 54.703 1.00 10.12 87 CYS L O 1
ATOM 649 N N . GLN A 1 88 ? 10.432 2.120 55.658 1.00 7.79 88 GLN L N 1
ATOM 650 C CA . GLN A 1 88 ? 9.937 1.001 56.436 1.00 7.61 88 GLN L CA 1
ATOM 651 C C . GLN A 1 88 ? 10.761 0.824 57.700 1.00 7.70 88 GLN L C 1
ATOM 652 O O . GLN A 1 88 ? 11.968 1.055 57.686 1.00 7.51 88 GLN L O 1
ATOM 658 N N . GLN A 1 89 ? 10.101 0.414 58.783 1.00 8.72 89 GLN L N 1
ATOM 659 C CA . GLN A 1 89 ? 10.760 0.213 60.074 1.00 8.86 89 GLN L CA 1
ATOM 660 C C . GLN A 1 89 ? 10.283 -1.066 60.748 1.00 7.55 89 GLN L C 1
ATOM 661 O O . GLN A 1 89 ? 9.194 -1.562 60.464 1.00 7.17 89 GLN L O 1
ATOM 667 N N . TRP A 1 90 ? 11.107 -1.597 61.643 1.00 8.36 90 TRP L N 1
ATOM 668 C CA . TRP A 1 90 ? 10.730 -2.776 62.406 1.00 9.61 90 TRP L CA 1
ATOM 669 C C . TRP A 1 90 ? 11.486 -2.819 63.729 1.00 11.10 90 TRP L C 1
ATOM 670 O O . TRP A 1 90 ? 11.921 -3.879 64.172 1.00 13.86 90 TRP L O 1
ATOM 681 N N . SER A 1 91 ? 11.650 -1.647 64.340 1.00 13.26 91 SER L N 1
ATOM 682 C CA . SER A 1 91 ? 12.316 -1.523 65.638 1.00 14.90 91 SER L CA 1
ATOM 683 C C . SER A 1 91 ? 11.253 -1.859 66.667 1.00 17.71 91 SER L C 1
ATOM 684 O O . SER A 1 91 ? 11.552 -2.234 67.794 1.00 19.25 91 SER L O 1
ATOM 687 N N . SER A 1 92 ? 10.002 -1.676 66.264 1.00 19.26 92 SER L N 1
ATOM 688 C CA . SER A 1 92 ? 8.859 -1.981 67.106 1.00 21.47 92 SER L CA 1
ATOM 689 C C . SER A 1 92 ? 7.907 -2.810 66.268 1.00 21.01 92 SER L C 1
ATOM 690 O O . SER A 1 92 ? 7.835 -2.663 65.047 1.00 19.17 92 SER L O 1
ATOM 693 N N . ASN A 1 93 ? 7.182 -3.693 66.932 1.00 21.75 93 ASN L N 1
ATOM 694 C CA . ASN A 1 93 ? 6.221 -4.548 66.269 1.00 23.69 93 ASN L CA 1
ATOM 695 C C . ASN A 1 93 ? 4.891 -3.790 66.338 1.00 21.44 93 ASN L C 1
ATOM 696 O O . ASN A 1 93 ? 4.571 -3.193 67.363 1.00 22.76 93 ASN L O 1
ATOM 701 N N . PRO A 1 94 ? 4.098 -3.800 65.254 1.00 19.50 94 PRO L N 1
ATOM 702 C CA . PRO A 1 94 ? 4.312 -4.455 63.961 1.00 17.35 94 PRO L CA 1
ATOM 703 C C . PRO A 1 94 ? 5.184 -3.697 62.958 1.00 15.34 94 PRO L C 1
ATOM 704 O O . PRO A 1 94 ? 5.343 -2.480 63.026 1.00 15.07 94 PRO L O 1
ATOM 708 N N . PHE A 1 95 ? 5.731 -4.463 62.024 1.00 12.85 95 PHE L N 1
ATOM 709 C CA . PHE A 1 95 ? 6.563 -3.987 60.921 1.00 11.39 95 PHE L CA 1
ATOM 710 C C . PHE A 1 95 ? 5.645 -3.033 60.134 1.00 10.84 95 PHE L C 1
ATOM 711 O O . PHE A 1 95 ? 4.498 -3.376 59.882 1.00 8.80 95 PHE L O 1
ATOM 719 N N . THR A 1 96 ? 6.118 -1.836 59.779 1.00 10.25 96 THR L N 1
ATOM 720 C CA . THR A 1 96 ? 5.274 -0.904 59.016 1.00 7.89 96 THR L CA 1
ATOM 721 C C . THR A 1 96 ? 5.977 -0.167 57.881 1.00 9.02 96 THR L C 1
ATOM 722 O O . THR A 1 96 ? 7.195 0.028 57.910 1.00 6.01 96 THR L O 1
ATOM 726 N N . PHE A 1 97 ? 5.186 0.247 56.887 1.00 8.38 97 PHE L N 1
ATOM 727 C CA . PHE A 1 97 ? 5.678 0.990 55.724 1.00 8.34 97 PHE L CA 1
ATOM 728 C C . PHE A 1 97 ? 5.183 2.440 55.755 1.00 11.16 97 PHE L C 1
ATOM 729 O O . PHE A 1 97 ? 4.168 2.748 56.384 1.00 10.87 97 PHE L O 1
ATOM 737 N N . GLY A 1 98 ? 5.902 3.326 55.065 1.00 9.03 98 GLY L N 1
ATOM 738 C CA . GLY A 1 98 ? 5.463 4.703 54.954 1.00 7.65 98 GLY L CA 1
ATOM 739 C C . GLY A 1 98 ? 4.521 4.667 53.754 1.00 8.87 98 GLY L C 1
ATOM 740 O O . GLY A 1 98 ? 4.498 3.668 53.037 1.00 6.82 98 GLY L O 1
ATOM 741 N N . SER A 1 99 ? 3.749 5.721 53.511 1.00 10.79 99 SER L N 1
ATOM 742 C CA . SER A 1 99 ? 2.827 5.720 52.378 1.00 12.39 99 SER L CA 1
ATOM 743 C C . SER A 1 99 ? 3.488 5.995 51.029 1.00 12.39 99 SER L C 1
ATOM 744 O O . SER A 1 99 ? 2.836 5.909 49.981 1.00 10.43 99 SER L O 1
ATOM 747 N N . GLY A 1 100 ? 4.770 6.350 51.056 1.00 12.12 100 GLY L N 1
ATOM 748 C CA . GLY A 1 100 ? 5.501 6.580 49.822 1.00 10.25 100 GLY L CA 1
ATOM 749 C C . GLY A 1 100 ? 5.582 7.973 49.220 1.00 9.64 100 GLY L C 1
ATOM 750 O O . GLY A 1 100 ? 4.682 8.792 49.370 1.00 6.22 100 GLY L O 1
ATOM 751 N N . THR A 1 101 ? 6.688 8.227 48.525 1.00 9.01 101 THR L N 1
ATOM 752 C CA . THR A 1 101 ? 6.913 9.494 47.841 1.00 9.60 101 THR L CA 1
ATOM 753 C C . THR A 1 101 ? 7.067 9.153 46.367 1.00 10.12 101 THR L C 1
ATOM 754 O O . THR A 1 101 ? 7.931 8.359 46.011 1.00 10.10 101 THR L O 1
ATOM 758 N N . LYS A 1 102 ? 6.223 9.729 45.518 1.00 11.15 102 LYS L N 1
ATOM 759 C CA . LYS A 1 102 ? 6.300 9.455 44.087 1.00 14.40 102 LYS L CA 1
ATOM 760 C C . LYS A 1 102 ? 7.143 10.529 43.411 1.00 12.34 102 LYS L C 1
ATOM 761 O O . LYS A 1 102 ? 6.792 11.700 43.416 1.00 14.02 102 LYS L O 1
ATOM 767 N N . LEU A 1 103 ? 8.255 10.114 42.818 1.00 13.87 103 LEU L N 1
ATOM 768 C CA . LEU A 1 103 ? 9.179 11.041 42.179 1.00 14.46 103 LEU L CA 1
ATOM 769 C C . LEU A 1 103 ? 9.174 10.978 40.652 1.00 17.06 103 LEU L C 1
ATOM 770 O O . LEU A 1 103 ? 9.446 9.935 40.061 1.00 16.40 103 LEU L O 1
ATOM 775 N N . GLU A 1 104 ? 8.861 12.114 40.033 1.00 18.13 104 GLU L N 1
ATOM 776 C CA . GLU A 1 104 ? 8.812 12.241 38.581 1.00 22.26 104 GLU L CA 1
ATOM 777 C C . GLU A 1 104 ? 10.065 12.958 38.083 1.00 22.26 104 GLU L C 1
ATOM 778 O O . GLU A 1 104 ? 10.665 13.754 38.803 1.00 20.36 104 GLU L O 1
ATOM 784 N N . ILE A 1 105 ? 10.450 12.673 36.845 1.00 24.05 105 ILE L N 1
ATOM 785 C CA . ILE A 1 105 ? 11.608 13.310 36.237 1.00 25.99 105 ILE L CA 1
ATOM 786 C C . ILE A 1 105 ? 11.101 14.378 35.269 1.00 28.24 105 ILE L C 1
ATOM 787 O O . ILE A 1 105 ? 10.255 14.102 34.413 1.00 25.56 105 ILE L O 1
ATOM 792 N N . ASN A 1 106 ? 11.594 15.603 35.427 1.00 28.78 106 ASN L N 1
ATOM 793 C CA . ASN A 1 106 ? 11.203 16.699 34.552 1.00 32.95 106 ASN L CA 1
ATOM 794 C C . ASN A 1 106 ? 12.022 16.652 33.278 1.00 31.28 106 ASN L C 1
ATOM 795 O O . ASN A 1 106 ? 13.138 16.145 33.267 1.00 33.86 106 ASN L O 1
ATOM 800 N N . ARG A 1 107 ? 11.454 17.190 32.207 1.00 32.05 107 ARG L N 1
ATOM 801 C CA . ARG A 1 107 ? 12.116 17.244 30.917 1.00 31.12 107 ARG L CA 1
ATOM 802 C C . ARG A 1 107 ? 11.450 18.351 30.118 1.00 31.48 107 ARG L C 1
ATOM 803 O O . ARG A 1 107 ? 10.395 18.849 30.512 1.00 32.01 107 ARG L O 1
ATOM 811 N N . ALA A 1 108 ? 12.066 18.743 29.006 1.00 29.62 108 ALA L N 1
ATOM 812 C CA . ALA A 1 108 ? 11.510 19.803 28.170 1.00 29.29 108 ALA L CA 1
ATOM 813 C C . ALA A 1 108 ? 10.159 19.374 27.610 1.00 28.10 108 ALA L C 1
ATOM 814 O O . ALA A 1 108 ? 9.900 18.181 27.443 1.00 27.85 108 ALA L O 1
ATOM 816 N N . ASP A 1 109 ? 9.302 20.347 27.321 1.00 26.55 109 ASP L N 1
ATOM 817 C CA . ASP A 1 109 ? 7.989 20.039 26.781 1.00 26.17 109 ASP L CA 1
ATOM 818 C C . ASP A 1 109 ? 8.119 19.539 25.354 1.00 25.41 109 ASP L C 1
ATOM 819 O O . ASP A 1 109 ? 8.924 20.043 24.579 1.00 25.71 109 ASP L O 1
ATOM 824 N N . THR A 1 110 ? 7.324 18.534 25.013 1.00 25.15 110 THR L N 1
ATOM 825 C CA . THR A 1 110 ? 7.338 17.987 23.669 1.00 24.47 110 THR L CA 1
ATOM 826 C C . THR A 1 110 ? 5.899 17.649 23.288 1.00 24.30 110 THR L C 1
ATOM 827 O O . THR A 1 110 ? 5.131 17.114 24.097 1.00 21.54 110 THR L O 1
ATOM 831 N N . ALA A 1 111 ? 5.527 17.992 22.060 1.00 21.99 111 ALA L N 1
ATOM 832 C CA . ALA A 1 111 ? 4.179 17.738 21.582 1.00 21.04 111 ALA L CA 1
ATOM 833 C C . ALA A 1 111 ? 3.955 16.257 21.305 1.00 19.18 111 ALA L C 1
ATOM 834 O O . ALA A 1 111 ? 4.888 15.520 20.997 1.00 20.51 111 ALA L O 1
ATOM 836 N N . PRO A 1 112 ? 2.705 15.800 21.427 1.00 19.08 112 PRO L N 1
ATOM 837 C CA . PRO A 1 112 ? 2.365 14.398 21.178 1.00 17.98 112 PRO L CA 1
ATOM 838 C C . PRO A 1 112 ? 2.232 14.137 19.677 1.00 18.70 112 PRO L C 1
ATOM 839 O O . PRO A 1 112 ? 1.930 15.052 18.908 1.00 18.52 112 PRO L O 1
ATOM 843 N N . THR A 1 113 ? 2.482 12.899 19.264 1.00 17.87 113 THR L N 1
ATOM 844 C CA . THR A 1 113 ? 2.327 12.517 17.867 1.00 17.96 113 THR L CA 1
ATOM 845 C C . THR A 1 113 ? 0.968 11.836 17.866 1.00 17.53 113 THR L C 1
ATOM 846 O O . THR A 1 113 ? 0.774 10.833 18.556 1.00 16.90 113 THR L O 1
ATOM 850 N N . VAL A 1 114 ? 0.028 12.382 17.103 1.00 16.46 114 VAL L N 1
ATOM 851 C CA . VAL A 1 114 ? -1.328 11.851 17.074 1.00 15.68 114 VAL L CA 1
ATOM 852 C C . VAL A 1 114 ? -1.670 10.955 15.891 1.00 17.92 114 VAL L C 1
ATOM 853 O O . VAL A 1 114 ? -1.344 11.263 14.745 1.00 17.87 114 VAL L O 1
ATOM 857 N N . SER A 1 115 ? -2.336 9.840 16.184 1.00 16.66 115 SER L N 1
ATOM 858 C CA . SER A 1 115 ? -2.749 8.891 15.159 1.00 18.25 115 SER L CA 1
ATOM 859 C C . SER A 1 115 ? -4.180 8.437 15.442 1.00 17.09 115 SER L C 1
ATOM 860 O O . SER A 1 115 ? -4.509 8.079 16.576 1.00 15.98 115 SER L O 1
ATOM 863 N N . ILE A 1 116 ? -5.033 8.467 14.421 1.00 15.15 116 ILE L N 1
ATOM 864 C CA . ILE A 1 116 ? -6.418 8.033 14.589 1.00 14.27 116 ILE L CA 1
ATOM 865 C C . ILE A 1 116 ? -6.622 6.725 13.838 1.00 15.89 116 ILE L C 1
ATOM 866 O O . ILE A 1 116 ? -6.088 6.538 12.742 1.00 16.25 116 ILE L O 1
ATOM 871 N N . PHE A 1 117 ? -7.390 5.819 14.433 1.00 14.06 117 PHE L N 1
ATOM 872 C CA . PHE A 1 117 ? -7.642 4.515 13.839 1.00 15.36 117 PHE L CA 1
ATOM 873 C C . PHE A 1 117 ? -9.123 4.198 13.746 1.00 16.05 117 PHE L C 1
ATOM 874 O O . PHE A 1 117 ? -9.818 4.152 14.758 1.00 16.79 117 PHE L O 1
ATOM 882 N N . PRO A 1 118 ? -9.628 3.987 12.52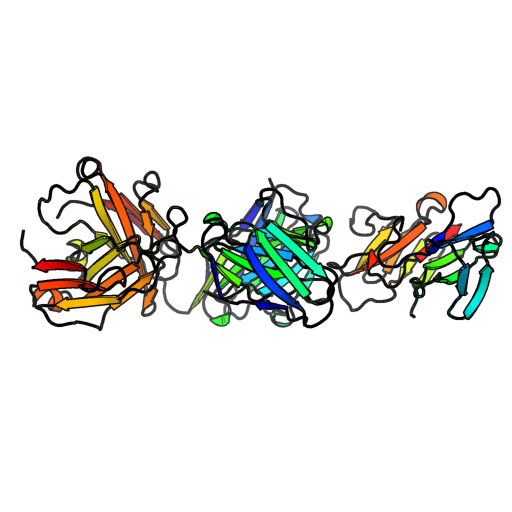1 1.00 17.80 118 PRO L N 1
ATOM 883 C CA . PRO A 1 118 ? -11.042 3.664 12.318 1.00 18.46 118 PRO L CA 1
ATOM 884 C C . PRO A 1 118 ? -11.314 2.272 12.877 1.00 19.87 118 PRO L C 1
ATOM 885 O O . PRO A 1 118 ? -10.383 1.526 13.181 1.00 18.42 118 PRO L O 1
ATOM 889 N N . PRO A 1 119 ? -12.595 1.910 13.036 1.00 20.03 119 PRO L N 1
ATOM 890 C CA . PRO A 1 119 ? -12.932 0.584 13.557 1.00 20.49 119 PRO L CA 1
ATOM 891 C C . PRO A 1 119 ? -12.358 -0.469 12.617 1.00 23.82 119 PRO L C 1
ATOM 892 O O . PRO A 1 119 ? -12.286 -0.244 11.407 1.00 23.77 119 PRO L O 1
ATOM 896 N N . SER A 1 120 ? -11.948 -1.610 13.157 1.00 23.17 120 SER L N 1
ATOM 897 C CA . SER A 1 120 ? -11.407 -2.667 12.311 1.00 25.94 120 SER L CA 1
ATOM 898 C C . SER A 1 120 ? -12.570 -3.340 11.594 1.00 27.34 120 SER L C 1
ATOM 899 O O . SER A 1 120 ? -13.713 -3.275 12.052 1.00 25.87 120 SER L O 1
ATOM 902 N N . SER A 1 121 ? -12.278 -3.989 10.473 1.00 28.73 121 SER L N 1
ATOM 903 C CA . SER A 1 121 ? -13.312 -4.673 9.707 1.00 31.45 121 SER L CA 1
ATOM 904 C C . SER A 1 121 ? -13.914 -5.806 10.528 1.00 31.26 121 SER L C 1
ATOM 905 O O . SER A 1 121 ? -15.081 -6.151 10.366 1.00 32.58 121 SER L O 1
ATOM 908 N N . GLU A 1 122 ? -13.115 -6.374 11.421 1.00 30.89 122 GLU L N 1
ATOM 909 C CA . GLU A 1 122 ? -13.576 -7.470 12.260 1.00 32.14 122 GLU L CA 1
ATOM 910 C C . GLU A 1 122 ? -14.588 -7.031 13.308 1.00 30.42 122 GLU L C 1
ATOM 911 O O . GLU A 1 122 ? -15.595 -7.703 13.522 1.00 30.86 122 GLU L O 1
ATOM 917 N N . GLN A 1 123 ? -14.330 -5.907 13.967 1.00 29.62 123 GLN L N 1
ATOM 918 C CA . GLN A 1 123 ? -15.257 -5.426 14.983 1.00 27.24 123 GLN L CA 1
ATOM 919 C C . GLN A 1 123 ? -16.583 -5.038 14.349 1.00 27.54 123 GLN L C 1
ATOM 920 O O . GLN A 1 123 ? -17.644 -5.289 14.914 1.00 27.36 123 GLN L O 1
ATOM 926 N N . LEU A 1 124 ? -16.523 -4.424 13.173 1.00 27.46 124 LEU L N 1
ATOM 927 C CA . LEU A 1 124 ? -17.743 -4.012 12.490 1.00 27.16 124 LEU L CA 1
ATOM 928 C C . LEU A 1 124 ? -18.640 -5.227 12.264 1.00 31.07 124 LEU L C 1
ATOM 929 O O . LEU A 1 124 ? -19.863 -5.138 12.358 1.00 32.63 124 LEU L O 1
ATOM 934 N N . THR A 1 125 ? -18.025 -6.367 11.977 1.00 31.67 125 THR L N 1
ATOM 935 C CA . THR A 1 125 ? -18.771 -7.597 11.764 1.00 34.49 125 THR L CA 1
ATOM 936 C C . THR A 1 125 ? -19.511 -7.971 13.047 1.00 34.91 125 THR L C 1
ATOM 937 O O . THR A 1 125 ? -20.583 -8.573 13.005 1.00 36.29 125 THR L O 1
ATOM 941 N N . SER A 1 126 ? -18.934 -7.592 14.185 1.00 35.22 126 SER L N 1
ATOM 942 C CA . SER A 1 126 ? -19.502 -7.896 15.495 1.00 34.98 126 SER L CA 1
ATOM 943 C C . SER A 1 126 ? -20.581 -6.930 15.970 1.00 34.95 126 SER L C 1
ATOM 944 O O . SER A 1 126 ? -21.068 -7.049 17.097 1.00 35.34 126 SER L O 1
ATOM 947 N N . GLY A 1 127 ? -20.953 -5.972 15.128 1.00 33.09 127 GLY L N 1
ATOM 948 C CA . GLY A 1 127 ? -21.978 -5.021 15.522 1.00 30.91 127 GLY L CA 1
ATOM 949 C C . GLY A 1 127 ? -21.455 -3.906 16.413 1.00 29.54 127 GLY L C 1
ATOM 950 O O . GLY A 1 127 ? -22.226 -3.134 16.986 1.00 27.02 127 GLY L O 1
ATOM 951 N N . GLY A 1 128 ? -20.136 -3.815 16.527 1.00 28.40 128 GLY L N 1
ATOM 952 C CA . GLY A 1 128 ? -19.551 -2.776 17.353 1.00 26.83 128 GLY L CA 1
ATOM 953 C C . GLY A 1 128 ? -18.621 -1.906 16.544 1.00 23.54 128 GLY L C 1
ATOM 954 O O . GLY A 1 128 ? -18.204 -2.286 15.452 1.00 26.09 128 GLY L O 1
ATOM 955 N N . ALA A 1 129 ? -18.294 -0.736 17.075 1.00 23.36 129 ALA L N 1
ATOM 956 C CA . ALA A 1 129 ? -17.395 0.182 16.391 1.00 21.99 129 ALA L CA 1
ATOM 957 C C . ALA A 1 129 ? -16.645 1.052 17.385 1.00 21.62 129 ALA L C 1
ATOM 958 O O . ALA A 1 129 ? -17.252 1.833 18.118 1.00 24.68 129 ALA L O 1
ATOM 960 N N . SER A 1 130 ? -15.325 0.912 17.408 1.00 18.91 130 SER L N 1
ATOM 961 C CA . SER A 1 130 ? -14.483 1.702 18.294 1.00 16.63 130 SER L CA 1
ATOM 962 C C . SER A 1 130 ? -13.505 2.519 17.461 1.00 18.35 130 SER L C 1
ATOM 963 O O . SER A 1 130 ? -12.868 1.995 16.549 1.00 17.56 130 SER L O 1
ATOM 966 N N . VAL A 1 131 ? -13.393 3.804 17.771 1.00 17.24 131 VAL L N 1
ATOM 967 C CA . VAL A 1 131 ? -12.460 4.666 17.067 1.00 17.88 131 VAL L CA 1
ATOM 968 C C . VAL A 1 131 ? -11.375 4.971 18.087 1.00 17.84 131 VAL L C 1
ATOM 969 O O . VAL A 1 131 ? -11.653 5.450 19.190 1.00 17.02 131 VAL L O 1
ATOM 973 N N . VAL A 1 132 ? -10.139 4.671 17.725 1.00 16.62 132 VAL L N 1
ATOM 974 C CA . VAL A 1 132 ? -9.024 4.875 18.631 1.00 16.57 132 VAL L CA 1
ATOM 975 C C . VAL A 1 132 ? -8.109 6.005 18.211 1.00 17.91 132 VAL L C 1
ATOM 976 O O . VAL A 1 132 ? -7.907 6.261 17.025 1.00 19.26 132 VAL L O 1
ATOM 980 N N . CYS A 1 133 ? -7.548 6.675 19.204 1.00 17.49 133 CYS L N 1
ATOM 981 C CA . CYS A 1 133 ? -6.635 7.773 18.965 1.00 19.25 133 CYS L CA 1
ATOM 982 C C . CYS A 1 133 ? -5.447 7.662 19.907 1.00 17.95 133 CYS L C 1
ATOM 983 O O . CYS A 1 133 ? -5.624 7.654 21.125 1.00 17.35 133 CYS L O 1
ATOM 986 N N . PHE A 1 134 ? -4.241 7.567 19.354 1.00 17.08 134 PHE L N 1
ATOM 987 C CA . PHE A 1 134 ? -3.042 7.485 20.181 1.00 18.37 134 PHE L CA 1
ATOM 988 C C . PHE A 1 134 ? -2.328 8.831 20.209 1.00 20.55 134 PHE L C 1
ATOM 989 O O . PHE A 1 134 ? -2.078 9.437 19.165 1.00 17.57 134 PHE L O 1
ATOM 997 N N . LEU A 1 135 ? -2.011 9.294 21.413 1.00 19.51 135 LEU L N 1
ATOM 998 C CA . LEU A 1 135 ? -1.289 10.546 21.606 1.00 20.58 135 LEU L CA 1
ATOM 999 C C . LEU A 1 135 ? 0.023 10.041 22.203 1.00 20.54 135 LEU L C 1
ATOM 1000 O O . LEU A 1 135 ? 0.092 9.729 23.392 1.00 20.27 135 LEU L O 1
ATOM 1005 N N . ASN A 1 136 ? 1.063 9.966 21.382 1.00 18.69 136 ASN L N 1
ATOM 1006 C CA . ASN A 1 136 ? 2.331 9.424 21.840 1.00 18.83 136 ASN L CA 1
ATOM 1007 C C . ASN A 1 136 ? 3.507 10.345 22.155 1.00 19.31 136 ASN L C 1
ATOM 1008 O O . ASN A 1 136 ? 3.768 11.329 21.463 1.00 17.83 136 ASN L O 1
ATOM 1013 N N . ASN A 1 137 ? 4.207 9.984 23.229 1.00 19.07 137 ASN L N 1
ATOM 1014 C CA . ASN A 1 137 ? 5.401 10.672 23.705 1.00 20.19 137 ASN L CA 1
ATOM 1015 C C . ASN A 1 137 ? 5.328 12.183 23.880 1.00 18.56 137 ASN L C 1
ATOM 1016 O O . ASN A 1 137 ? 5.994 12.927 23.163 1.00 19.51 137 ASN L O 1
ATOM 1021 N N . PHE A 1 138 ? 4.537 12.637 24.844 1.00 17.18 138 PHE L N 1
ATOM 1022 C CA . PHE A 1 138 ? 4.430 14.064 25.099 1.00 16.84 138 PHE L CA 1
ATOM 1023 C C . PHE A 1 138 ? 4.787 14.392 26.543 1.00 17.47 138 PHE L C 1
ATOM 1024 O O . PHE A 1 138 ? 4.874 13.508 27.389 1.00 15.76 138 PHE L O 1
ATOM 1032 N N . TYR A 1 139 ? 4.995 15.677 26.804 1.00 19.39 139 TYR L N 1
ATOM 1033 C CA . TYR A 1 139 ? 5.328 16.166 28.135 1.00 19.63 139 TYR L CA 1
ATOM 1034 C C . TYR A 1 139 ? 4.996 17.656 28.175 1.00 21.21 139 TYR L C 1
ATOM 1035 O O . TYR A 1 139 ? 5.319 18.394 27.243 1.00 21.12 139 TYR L O 1
ATOM 1044 N N . PRO A 1 140 ? 4.367 18.128 29.261 1.00 22.28 140 PRO L N 1
ATOM 1045 C CA . PRO A 1 140 ? 3.925 17.426 30.470 1.00 23.55 140 PRO L CA 1
ATOM 1046 C C . PRO A 1 140 ? 2.755 16.465 30.275 1.00 23.39 140 PRO L C 1
ATOM 1047 O O . PRO A 1 140 ? 2.180 16.371 29.189 1.00 21.10 140 PRO L O 1
ATOM 1051 N N . LYS A 1 141 ? 2.403 15.771 31.354 1.00 23.97 141 LYS L N 1
ATOM 1052 C CA . LYS A 1 141 ? 1.320 14.795 31.350 1.00 25.80 141 LYS L CA 1
ATOM 1053 C C . LYS A 1 141 ? -0.055 15.389 31.044 1.00 26.08 141 LYS L C 1
ATOM 1054 O O . LYS A 1 141 ? -0.918 14.706 30.487 1.00 26.10 141 LYS L O 1
ATOM 1060 N N . ASP A 1 142 ? -0.254 16.651 31.406 1.00 24.54 142 ASP L N 1
ATOM 1061 C CA . ASP A 1 142 ? -1.528 17.324 31.175 1.00 28.90 142 ASP L CA 1
ATOM 1062 C C . ASP A 1 142 ? -1.837 17.429 29.683 1.00 28.21 142 ASP L C 1
ATOM 1063 O O . ASP A 1 142 ? -1.048 17.977 28.908 1.00 29.15 142 ASP L O 1
ATOM 1068 N N . ILE A 1 143 ? -2.990 16.905 29.283 1.00 27.28 143 ILE L N 1
ATOM 1069 C CA . ILE A 1 143 ? -3.396 16.957 27.888 1.00 25.85 143 ILE L CA 1
ATOM 1070 C C . ILE A 1 143 ? -4.890 16.682 27.781 1.00 28.26 143 ILE L C 1
ATOM 1071 O O . ILE A 1 143 ? -5.470 16.015 28.636 1.00 28.50 143 ILE L O 1
ATOM 1076 N N . ASN A 1 144 ? -5.516 17.212 26.739 1.00 28.75 144 ASN L N 1
ATOM 1077 C CA . ASN A 1 144 ? -6.941 17.004 26.545 1.00 31.60 144 ASN L CA 1
ATOM 1078 C C . ASN A 1 144 ? -7.251 16.515 25.140 1.00 30.36 144 ASN L C 1
ATOM 1079 O O . ASN A 1 144 ? -6.666 16.977 24.155 1.00 29.67 144 ASN L O 1
ATOM 1084 N N . VAL A 1 145 ? -8.165 15.558 25.060 1.00 28.27 145 VAL L N 1
ATOM 1085 C CA . VAL A 1 145 ? -8.578 15.003 23.785 1.00 27.34 145 VAL L CA 1
ATOM 1086 C C . VAL A 1 145 ? -10.074 15.220 23.623 1.00 27.05 145 VAL L C 1
ATOM 1087 O O . VAL A 1 145 ? -10.860 14.919 24.523 1.00 24.63 145 VAL L O 1
ATOM 1091 N N . LYS A 1 146 ? -10.451 15.760 22.473 1.00 23.94 146 LYS L N 1
ATOM 1092 C CA . LYS A 1 146 ? -11.844 16.014 22.156 1.00 25.91 146 LYS L CA 1
ATOM 1093 C C . LYS A 1 146 ? -12.199 15.199 20.921 1.00 22.24 146 LYS L C 1
ATOM 1094 O O . LYS A 1 146 ? -11.432 15.148 19.961 1.00 21.96 146 LYS L O 1
ATOM 1100 N N . TRP A 1 147 ? -13.353 14.547 20.956 1.00 21.96 147 TRP L N 1
ATOM 1101 C CA . TRP A 1 147 ? -13.799 13.762 19.816 1.00 20.29 147 TRP L CA 1
ATOM 1102 C C . TRP A 1 147 ? -14.919 14.500 19.106 1.00 20.87 147 TRP L C 1
ATOM 1103 O O . TRP A 1 147 ? -15.762 15.121 19.747 1.00 20.90 147 TRP L O 1
ATOM 1114 N N . LYS A 1 148 ? -14.928 14.423 17.779 1.00 21.31 148 LYS L N 1
ATOM 1115 C CA . LYS A 1 148 ? -15.959 15.078 16.989 1.00 20.80 148 LYS L CA 1
ATOM 1116 C C . LYS A 1 148 ? -16.486 14.183 15.880 1.00 19.47 148 LYS L C 1
ATOM 1117 O O . LYS A 1 148 ? -15.718 13.630 15.096 1.00 19.54 148 LYS L O 1
ATOM 1123 N N . ILE A 1 149 ? -17.805 14.039 15.828 1.00 18.34 149 ILE L N 1
ATOM 1124 C CA . ILE A 1 149 ? -18.451 13.254 14.789 1.00 17.07 149 ILE L CA 1
ATOM 1125 C C . ILE A 1 149 ? -19.250 14.266 13.968 1.00 18.85 149 ILE L C 1
ATOM 1126 O O . ILE A 1 149 ? -20.092 14.981 14.503 1.00 18.90 149 ILE L O 1
ATOM 1131 N N . ASP A 1 150 ? -18.969 14.333 12.673 1.00 19.84 150 ASP L N 1
ATOM 1132 C CA . ASP A 1 150 ? -19.626 15.298 11.802 1.00 21.67 150 ASP L CA 1
ATOM 1133 C C . ASP A 1 150 ? -19.463 16.702 12.393 1.00 22.76 150 ASP L C 1
ATOM 1134 O O . ASP A 1 150 ? -20.398 17.499 12.397 1.00 21.98 150 ASP L O 1
ATOM 1139 N N . GLY A 1 151 ? -18.270 16.985 12.911 1.00 22.58 151 GLY L N 1
ATOM 1140 C CA . GLY A 1 151 ? -17.986 18.297 13.471 1.00 25.54 151 GLY L CA 1
ATOM 1141 C C . GLY A 1 151 ? -18.466 18.614 14.880 1.00 26.21 151 GLY L C 1
ATOM 1142 O O . GLY A 1 151 ? -18.056 19.617 15.456 1.00 28.61 151 GLY L O 1
ATOM 1143 N N . SER A 1 152 ? -19.332 17.784 15.447 1.00 26.59 152 SER L N 1
ATOM 1144 C CA . SER A 1 152 ? -19.829 18.044 16.794 1.00 26.19 152 SER L CA 1
ATOM 1145 C C . SER A 1 152 ? -19.114 17.163 17.805 1.00 25.53 152 SER L C 1
ATOM 1146 O O . SER A 1 152 ? -18.859 15.990 17.541 1.00 22.11 152 SER L O 1
ATOM 1149 N N . GLU A 1 153 ? -18.802 17.730 18.967 1.00 26.28 153 GLU L N 1
ATOM 1150 C CA . GLU A 1 153 ? -18.115 16.986 20.016 1.00 28.15 153 GLU L CA 1
ATOM 1151 C C . GLU A 1 153 ? -18.940 15.867 20.630 1.00 26.60 153 GLU L C 1
ATOM 1152 O O . GLU A 1 153 ? -20.127 16.032 20.903 1.00 28.25 153 GLU L O 1
ATOM 1158 N N . ARG A 1 154 ? -18.295 14.723 20.836 1.00 27.22 154 ARG L N 1
ATOM 1159 C CA . ARG A 1 154 ? -18.927 13.572 21.467 1.00 25.60 154 ARG L CA 1
ATOM 1160 C C . ARG A 1 154 ? -18.099 13.334 22.717 1.00 28.47 154 ARG L C 1
ATOM 1161 O O . ARG A 1 154 ? -16.890 13.121 22.643 1.00 26.92 154 ARG L O 1
ATOM 1169 N N . GLN A 1 155 ? -18.755 13.372 23.865 1.00 30.39 155 GLN L N 1
ATOM 1170 C CA . GLN A 1 155 ? -18.071 13.202 25.132 1.00 33.17 155 GLN L CA 1
ATOM 1171 C C . GLN A 1 155 ? -18.340 11.842 25.776 1.00 31.56 155 GLN L C 1
ATOM 1172 O O . GLN A 1 155 ? -17.514 11.327 26.534 1.00 34.24 155 GLN L O 1
ATOM 1178 N N . ASN A 1 156 ? -19.487 11.254 25.465 1.00 30.04 156 ASN L N 1
ATOM 1179 C CA . ASN A 1 156 ? -19.860 9.972 26.044 1.00 29.97 156 ASN L CA 1
ATOM 1180 C C . ASN A 1 156 ? -19.374 8.776 25.231 1.00 28.80 156 ASN L C 1
ATOM 1181 O O . ASN A 1 156 ? -19.303 8.829 24.001 1.00 29.30 156 ASN L O 1
ATOM 1186 N N . GLY A 1 157 ? -19.045 7.693 25.929 1.00 27.02 157 GLY L N 1
ATOM 1187 C CA . GLY A 1 157 ? -18.558 6.498 25.263 1.00 25.16 157 GLY L CA 1
ATOM 1188 C C . GLY A 1 157 ? -17.057 6.564 25.044 1.00 24.13 157 GLY L C 1
ATOM 1189 O O . GLY A 1 157 ? -16.504 5.847 24.208 1.00 21.54 157 GLY L O 1
ATOM 1190 N N . VAL A 1 158 ? -16.396 7.427 25.808 1.00 23.67 158 VAL L N 1
ATOM 1191 C CA . VAL A 1 158 ? -14.956 7.605 25.697 1.00 22.14 158 VAL L CA 1
ATOM 1192 C C . VAL A 1 158 ? -14.206 6.921 26.839 1.00 24.70 158 VAL L C 1
ATOM 1193 O O . VAL A 1 158 ? -14.637 6.945 27.991 1.00 25.09 158 VAL L O 1
ATOM 1197 N N . LEU A 1 159 ? -13.082 6.299 26.500 1.00 24.47 159 LEU L N 1
ATOM 1198 C CA . LEU A 1 159 ? -12.252 5.601 27.468 1.00 25.57 159 LEU L CA 1
ATOM 1199 C C . LEU A 1 159 ? -10.817 6.081 27.281 1.00 25.20 159 LEU L C 1
ATOM 1200 O O . LEU A 1 159 ? -10.211 5.847 26.230 1.00 22.89 159 LEU L O 1
ATOM 1205 N N . ASN A 1 160 ? -10.286 6.762 28.296 1.00 22.57 160 ASN L N 1
ATOM 1206 C CA . ASN A 1 160 ? -8.922 7.287 28.257 1.00 21.66 160 ASN L CA 1
ATOM 1207 C C . ASN A 1 160 ? -7.963 6.526 29.176 1.00 22.57 160 ASN L C 1
ATOM 1208 O O . ASN A 1 160 ? -8.305 6.196 30.310 1.00 20.34 160 ASN L O 1
ATOM 1213 N N . SER A 1 161 ? -6.758 6.263 28.679 1.00 21.91 161 SER L N 1
ATOM 1214 C CA . SER A 1 161 ? -5.750 5.550 29.449 1.00 20.61 161 SER L CA 1
ATOM 1215 C C . SER A 1 161 ? -4.350 6.114 29.196 1.00 21.73 161 SER L C 1
ATOM 1216 O O . SER A 1 161 ? -3.895 6.187 28.055 1.00 18.43 161 SER L O 1
ATOM 1219 N N . TRP A 1 162 ? -3.677 6.513 30.274 1.00 20.45 162 TRP L N 1
ATOM 1220 C CA . TRP A 1 162 ? -2.329 7.070 30.212 1.00 22.35 162 TRP L CA 1
ATOM 1221 C C . TRP A 1 162 ? -1.291 6.035 30.644 1.00 20.74 162 TRP L C 1
ATOM 1222 O O . TRP A 1 162 ? -1.583 5.149 31.441 1.00 20.37 162 TRP L O 1
ATOM 1233 N N . THR A 1 163 ? -0.079 6.150 30.117 1.00 19.39 163 THR L N 1
ATOM 1234 C CA . THR A 1 163 ? 0.995 5.253 30.517 1.00 18.69 163 THR L CA 1
ATOM 1235 C C . THR A 1 163 ? 1.802 6.042 31.535 1.00 19.04 163 THR L C 1
ATOM 1236 O O . THR A 1 163 ? 1.574 7.237 31.712 1.00 18.96 163 THR L O 1
ATOM 1240 N N . ASP A 1 164 ? 2.728 5.384 32.217 1.00 19.48 164 ASP L N 1
ATOM 1241 C CA . ASP A 1 164 ? 3.568 6.088 33.169 1.00 22.95 164 ASP L CA 1
ATOM 1242 C C . ASP A 1 164 ? 4.763 6.614 32.385 1.00 22.92 164 ASP L C 1
ATOM 1243 O O . ASP A 1 164 ? 4.975 6.230 31.235 1.00 22.15 164 ASP L O 1
ATOM 1248 N N . GLN A 1 165 ? 5.536 7.494 33.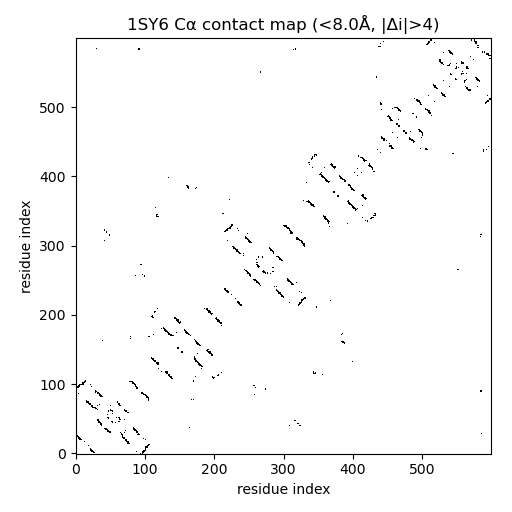009 1.00 24.48 165 GLN L N 1
ATOM 1249 C CA . GLN A 1 165 ? 6.706 8.093 32.380 1.00 24.82 165 GLN L CA 1
ATOM 1250 C C . GLN A 1 165 ? 7.607 7.029 31.740 1.00 26.52 165 GLN L C 1
ATOM 1251 O O . GLN A 1 165 ? 8.005 6.065 32.392 1.00 27.96 165 GLN L O 1
ATOM 1257 N N . ASP A 1 166 ? 7.919 7.210 30.457 1.00 28.34 166 ASP L N 1
ATOM 1258 C CA . ASP A 1 166 ? 8.743 6.257 29.707 1.00 30.90 166 ASP L CA 1
ATOM 1259 C C . ASP A 1 166 ? 10.164 6.106 30.247 1.00 31.89 166 ASP L C 1
ATOM 1260 O O . ASP A 1 166 ? 10.806 7.085 30.625 1.00 31.14 166 ASP L O 1
ATOM 1265 N N . SER A 1 167 ? 10.651 4.867 30.261 1.00 34.76 167 SER L N 1
ATOM 1266 C CA . SER A 1 167 ? 11.988 4.555 30.763 1.00 37.62 167 SER L CA 1
ATOM 1267 C C . SER A 1 167 ? 13.118 4.995 29.833 1.00 38.03 167 SER L C 1
ATOM 1268 O O . SER A 1 167 ? 14.295 4.853 30.168 1.00 39.69 167 SER L O 1
ATOM 1271 N N . LYS A 1 168 ? 12.759 5.530 28.671 1.00 38.74 168 LYS L N 1
ATOM 1272 C CA . LYS A 1 168 ? 13.746 5.983 27.696 1.00 39.28 168 LYS L CA 1
ATOM 1273 C C . LYS A 1 168 ? 13.797 7.502 27.544 1.00 37.34 168 LYS L C 1
ATOM 1274 O O . LYS A 1 168 ? 14.849 8.111 27.722 1.00 38.31 168 LYS L O 1
ATOM 1280 N N . ASP A 1 169 ? 12.665 8.115 27.212 1.00 34.38 169 ASP L N 1
ATOM 1281 C CA . ASP A 1 169 ? 12.623 9.561 27.028 1.00 32.70 169 ASP L CA 1
ATOM 1282 C C . ASP A 1 169 ? 11.862 10.305 28.121 1.00 30.23 169 ASP L C 1
ATOM 1283 O O . ASP A 1 169 ? 11.780 11.531 28.098 1.00 28.11 169 ASP L O 1
ATOM 1288 N N . SER A 1 170 ? 11.291 9.561 29.062 1.00 28.67 170 SER L N 1
ATOM 1289 C CA . SER A 1 170 ? 10.556 10.156 30.171 1.00 27.59 170 SER L CA 1
ATOM 1290 C C . SER A 1 170 ? 9.281 10.896 29.763 1.00 26.22 170 SER L C 1
ATOM 1291 O O . SER A 1 170 ? 8.825 11.802 30.468 1.00 24.69 170 SER L O 1
ATOM 1294 N N . THR A 1 171 ? 8.699 10.518 28.632 1.00 20.88 171 THR L N 1
ATOM 1295 C CA . THR A 1 171 ? 7.481 11.171 28.196 1.00 19.94 171 THR L CA 1
ATOM 1296 C C . THR A 1 171 ? 6.280 10.325 28.586 1.00 21.46 171 THR L C 1
ATOM 1297 O O . THR A 1 171 ? 6.426 9.232 29.137 1.00 21.77 171 THR L O 1
ATOM 1301 N N . TYR A 1 172 ? 5.095 10.846 28.294 1.00 19.76 172 TYR L N 1
ATOM 1302 C CA . TYR A 1 172 ? 3.848 10.160 28.581 1.00 17.48 172 TYR L CA 1
ATOM 1303 C C . TYR A 1 172 ? 3.144 9.897 27.260 1.00 17.62 172 TYR L C 1
ATOM 1304 O O . TYR A 1 172 ? 3.365 10.601 26.279 1.00 14.63 172 TYR L O 1
ATOM 1313 N N . SER A 1 173 ? 2.310 8.869 27.235 1.00 16.84 173 SER L N 1
ATOM 1314 C CA . SER A 1 173 ? 1.535 8.549 26.049 1.00 17.96 173 SER L CA 1
ATOM 1315 C C . SER A 1 173 ? 0.114 8.330 26.532 1.00 19.72 173 SER L C 1
ATOM 1316 O O . SER A 1 173 ? -0.093 7.926 27.683 1.00 18.06 173 SER L O 1
ATOM 1319 N N . MET A 1 174 ? -0.859 8.609 25.671 1.00 19.20 174 MET L N 1
ATOM 1320 C CA . MET A 1 174 ? -2.261 8.434 26.029 1.00 22.29 174 MET L CA 1
ATOM 1321 C C . MET A 1 174 ? -3.040 7.750 24.911 1.00 19.28 174 MET L C 1
ATOM 1322 O O . MET A 1 174 ? -2.762 7.954 23.736 1.00 19.04 174 MET L O 1
ATOM 1327 N N . SER A 1 175 ? -4.014 6.934 25.299 1.00 17.79 175 SER L N 1
ATOM 1328 C CA . SER A 1 175 ? -4.874 6.229 24.361 1.00 16.47 175 SER L CA 1
ATOM 1329 C C . SER A 1 175 ? -6.295 6.647 24.685 1.00 16.20 175 SER L C 1
ATOM 1330 O O . SER A 1 175 ? -6.693 6.656 25.852 1.00 15.90 175 SER L O 1
ATOM 1333 N N . SER A 1 176 ? -7.054 7.013 23.661 1.00 14.28 176 SER L N 1
ATOM 1334 C CA . SER A 1 176 ? -8.439 7.425 23.848 1.00 13.25 176 SER L CA 1
ATOM 1335 C C . SER A 1 176 ? -9.313 6.668 22.865 1.00 15.07 176 SER L C 1
ATOM 1336 O O . SER A 1 176 ? -9.131 6.767 21.648 1.00 12.67 176 SER L O 1
ATOM 1339 N N . THR A 1 177 ? -10.269 5.914 23.393 1.00 14.99 177 THR L N 1
ATOM 1340 C CA . THR A 1 177 ? -11.155 5.128 22.550 1.00 17.11 177 THR L CA 1
ATOM 1341 C C . THR A 1 177 ? -12.599 5.593 22.616 1.00 16.91 177 THR L C 1
ATOM 1342 O O . THR A 1 177 ? -13.166 5.723 23.698 1.00 19.55 177 THR L O 1
ATOM 1346 N N . LEU A 1 178 ? -13.186 5.837 21.449 1.00 17.28 178 LEU L N 1
ATOM 1347 C CA . LEU A 1 178 ? -14.579 6.253 21.353 1.00 16.37 178 LEU L CA 1
ATOM 1348 C C . LEU A 1 178 ? -15.353 5.035 20.867 1.00 18.08 178 LEU L C 1
ATOM 1349 O O . LEU A 1 178 ? -15.126 4.553 19.755 1.00 15.09 178 LEU L O 1
ATOM 1354 N N . THR A 1 179 ? -16.255 4.522 21.695 1.00 17.48 179 THR L N 1
ATOM 1355 C CA . THR A 1 179 ? -17.024 3.360 21.290 1.00 20.77 179 THR L CA 1
ATOM 1356 C C . THR A 1 179 ? -18.487 3.680 20.994 1.00 20.83 179 THR L C 1
ATOM 1357 O O . THR A 1 179 ? -19.186 4.298 21.795 1.00 20.10 179 THR L O 1
ATOM 1361 N N . LEU A 1 180 ? -18.931 3.245 19.824 1.00 20.23 180 LEU L N 1
ATOM 1362 C CA . LEU A 1 180 ? -20.295 3.466 19.367 1.00 21.39 180 LEU L CA 1
ATOM 1363 C C . LEU A 1 180 ? -20.851 2.131 18.895 1.00 20.40 180 LEU L C 1
ATOM 1364 O O . LEU A 1 180 ? -20.112 1.156 18.761 1.00 21.84 180 LEU L O 1
ATOM 1369 N N . THR A 1 181 ? -22.153 2.083 18.651 1.00 20.01 181 THR L N 1
ATOM 1370 C CA . THR A 1 181 ? -22.758 0.866 18.127 1.00 19.08 181 THR L CA 1
ATOM 1371 C C . THR A 1 181 ? -22.418 0.928 16.639 1.00 17.89 181 THR L C 1
ATOM 1372 O O . THR A 1 181 ? -22.106 2.002 16.118 1.00 16.88 181 THR L O 1
ATOM 1376 N N . LYS A 1 182 ? -22.469 -0.207 15.955 1.00 18.52 182 LYS L N 1
ATOM 1377 C CA . LYS A 1 182 ? -22.181 -0.226 14.527 1.00 21.39 182 LYS L CA 1
ATOM 1378 C C . LYS A 1 182 ? -23.162 0.683 13.787 1.00 20.04 182 LYS L C 1
ATOM 1379 O O . LYS A 1 182 ? -22.770 1.440 12.897 1.00 18.79 182 LYS L O 1
ATOM 1385 N N . ASP A 1 183 ? -24.438 0.601 14.160 1.00 20.86 183 ASP L N 1
ATOM 1386 C CA . ASP A 1 183 ? -25.479 1.412 13.537 1.00 24.29 183 ASP L CA 1
ATOM 1387 C C . ASP A 1 183 ? -25.161 2.897 13.634 1.00 22.02 183 ASP L C 1
ATOM 1388 O O . ASP A 1 183 ? -25.360 3.644 12.675 1.00 21.39 183 ASP L O 1
ATOM 1393 N N . GLU A 1 184 ? -24.678 3.327 14.796 1.00 19.77 184 GLU L N 1
ATOM 1394 C CA . GLU A 1 184 ? -24.340 4.727 14.995 1.00 19.38 184 GLU L CA 1
ATOM 1395 C C . GLU A 1 184 ? -23.189 5.115 14.080 1.00 19.53 184 GLU L C 1
ATOM 1396 O O . GLU A 1 184 ? -23.259 6.114 13.358 1.00 18.11 184 GLU L O 1
ATOM 1402 N N . TYR A 1 185 ? -22.131 4.312 14.111 1.00 20.58 185 TYR L N 1
ATOM 1403 C CA . TYR A 1 185 ? -20.950 4.560 13.298 1.00 19.30 185 TYR L CA 1
ATOM 1404 C C . TYR A 1 185 ? -21.291 4.743 11.822 1.00 21.84 185 TYR L C 1
ATOM 1405 O O . TYR A 1 185 ? -20.790 5.663 11.173 1.00 22.71 185 TYR L O 1
ATOM 1414 N N . GLU A 1 186 ? -22.152 3.876 11.295 1.00 21.18 186 GLU L N 1
ATOM 1415 C CA . GLU A 1 186 ? -22.532 3.943 9.887 1.00 22.96 186 GLU L CA 1
ATOM 1416 C C . GLU A 1 186 ? -23.436 5.110 9.495 1.00 21.02 186 GLU L C 1
ATOM 1417 O O . GLU A 1 186 ? -23.624 5.365 8.310 1.00 20.08 186 GLU L O 1
ATOM 1423 N N . ARG A 1 187 ? -23.994 5.818 10.469 1.00 18.38 187 ARG L N 1
ATOM 1424 C CA . ARG A 1 187 ? -24.885 6.931 10.149 1.00 19.67 187 ARG L CA 1
ATOM 1425 C C . ARG A 1 187 ? -24.194 8.292 10.137 1.00 18.30 187 ARG L C 1
ATOM 1426 O O . ARG A 1 187 ? -24.854 9.329 10.066 1.00 18.06 187 ARG L O 1
ATOM 1434 N N . HIS A 1 188 ? -22.868 8.284 10.199 1.00 18.58 188 HIS L N 1
ATOM 1435 C CA . HIS A 1 188 ? -22.091 9.518 10.192 1.00 16.52 188 HIS L CA 1
ATOM 1436 C C . HIS A 1 188 ? -20.865 9.356 9.311 1.00 19.07 188 HIS L C 1
ATOM 1437 O O . HIS A 1 188 ? -20.435 8.236 9.035 1.00 17.95 188 HIS L O 1
ATOM 1444 N N . ASN A 1 189 ? -20.290 10.466 8.863 1.00 19.57 189 ASN L N 1
ATOM 1445 C CA . ASN A 1 189 ? -19.148 10.354 7.977 1.00 23.90 189 ASN L CA 1
ATOM 1446 C C . ASN A 1 189 ? -17.810 10.878 8.477 1.00 21.21 189 ASN L C 1
ATOM 1447 O O . ASN A 1 189 ? -16.778 10.267 8.214 1.00 20.99 189 ASN L O 1
ATOM 1452 N N . SER A 1 190 ? -17.809 11.995 9.196 1.00 21.28 190 SER L N 1
ATOM 1453 C CA . SER A 1 190 ? -16.547 12.560 9.676 1.00 21.82 190 SER L CA 1
ATOM 1454 C C . SER A 1 190 ? -16.187 12.187 11.118 1.00 20.15 190 SER L C 1
ATOM 1455 O O . SER A 1 190 ? -16.977 12.388 12.038 1.00 18.85 190 SER L O 1
ATOM 1458 N N . TYR A 1 191 ? -14.984 11.653 11.303 1.00 18.71 191 TYR L N 1
ATOM 1459 C CA . TYR A 1 191 ? -14.507 11.259 12.630 1.00 18.47 191 TYR L CA 1
ATOM 1460 C C . TYR A 1 191 ? -13.200 11.973 12.935 1.00 18.13 191 TYR L C 1
ATOM 1461 O O . TYR A 1 191 ? -12.216 11.823 12.215 1.00 18.17 191 TYR L O 1
ATOM 1470 N N . THR A 1 192 ? -13.195 12.742 14.017 1.00 18.32 192 THR L N 1
ATOM 1471 C CA . THR A 1 192 ? -12.022 13.528 14.374 1.00 18.58 192 THR L CA 1
ATOM 1472 C C . THR A 1 192 ? -11.551 13.425 15.819 1.00 20.03 192 THR L C 1
ATOM 1473 O O . THR A 1 192 ? -12.354 13.408 16.752 1.00 19.48 192 THR L O 1
ATOM 1477 N N . CYS A 1 193 ? -10.233 13.365 15.974 1.00 20.56 193 CYS L N 1
ATOM 1478 C CA . CYS A 1 193 ? -9.573 13.309 17.269 1.00 25.14 193 CYS L CA 1
ATOM 1479 C C . CYS A 1 193 ? -8.789 14.621 17.409 1.00 24.77 193 CYS L C 1
ATOM 1480 O O . CYS A 1 193 ? -7.881 14.883 16.622 1.00 24.11 193 CYS L O 1
ATOM 1483 N N . GLU A 1 194 ? -9.137 15.433 18.403 1.00 24.69 194 GLU L N 1
ATOM 1484 C CA . GLU A 1 194 ? -8.473 16.721 18.624 1.00 27.42 194 GLU L CA 1
ATOM 1485 C C . GLU A 1 194 ? -7.676 16.756 19.924 1.00 25.23 194 GLU L C 1
ATOM 1486 O O . GLU A 1 194 ? -8.241 16.615 21.004 1.00 25.79 194 GLU L O 1
ATOM 1492 N N . ALA A 1 195 ? -6.367 16.960 19.820 1.00 25.10 195 ALA L N 1
ATOM 1493 C CA . ALA A 1 195 ? -5.511 17.002 21.001 1.00 23.63 195 ALA L CA 1
ATOM 1494 C C . ALA A 1 195 ? -5.021 18.407 21.348 1.00 25.02 195 ALA L C 1
ATOM 1495 O O . ALA A 1 195 ? -4.477 19.120 20.503 1.00 22.03 195 ALA L O 1
ATOM 1497 N N . THR A 1 196 ? -5.212 18.791 22.604 1.00 24.84 196 THR L N 1
ATOM 1498 C CA . THR A 1 196 ? -4.778 20.095 23.082 1.00 28.64 196 THR L CA 1
ATOM 1499 C C . THR A 1 196 ? -3.674 19.884 24.118 1.00 27.31 196 THR L C 1
ATOM 1500 O O . THR A 1 196 ? -3.857 19.165 25.100 1.00 26.13 196 THR L O 1
ATOM 1504 N N . HIS A 1 197 ? -2.521 20.498 23.878 1.00 27.40 197 HIS L N 1
ATOM 1505 C CA . HIS A 1 197 ? -1.381 20.375 24.777 1.00 27.89 197 HIS L CA 1
ATOM 1506 C C . HIS A 1 197 ? -0.745 21.755 24.931 1.00 29.33 197 HIS L C 1
ATOM 1507 O O . HIS A 1 197 ? -0.824 22.574 24.019 1.00 30.67 197 HIS L O 1
ATOM 1514 N N . LYS A 1 198 ? -0.121 22.019 26.076 1.00 30.43 198 LYS L N 1
ATOM 1515 C CA . LYS A 1 198 ? 0.494 23.324 26.309 1.00 31.30 198 LYS L CA 1
ATOM 1516 C C . LYS A 1 198 ? 1.551 23.670 25.264 1.00 32.34 198 LYS L C 1
ATOM 1517 O O . LYS A 1 198 ? 1.830 24.843 25.024 1.00 33.46 198 LYS L O 1
ATOM 1523 N N . THR A 1 199 ? 2.131 22.652 24.637 1.00 30.46 199 THR L N 1
ATOM 1524 C CA . THR A 1 199 ? 3.151 22.884 23.625 1.00 31.08 199 THR L CA 1
ATOM 1525 C C . THR A 1 199 ? 2.618 23.657 22.425 1.00 31.78 199 THR L C 1
ATOM 1526 O O . THR A 1 199 ? 3.352 23.910 21.470 1.00 32.45 199 THR L O 1
ATOM 1530 N N . SER A 1 200 ? 1.342 24.029 22.467 1.00 32.10 200 SER L N 1
ATOM 1531 C CA . SER A 1 200 ? 0.742 24.779 21.368 1.00 32.65 200 SER L CA 1
ATOM 1532 C C . SER A 1 200 ? -0.641 25.317 21.710 1.00 33.52 200 SER L C 1
ATOM 1533 O O . SER A 1 200 ? -1.373 24.721 22.493 1.00 33.14 200 SER L O 1
ATOM 1536 N N . THR A 1 201 ? -0.993 26.452 21.113 1.00 35.37 201 THR L N 1
ATOM 1537 C CA . THR A 1 201 ? -2.291 27.075 21.351 1.00 36.77 201 THR L CA 1
ATOM 1538 C C . THR A 1 201 ? -3.375 26.444 20.484 1.00 37.03 201 THR L C 1
ATOM 1539 O O . THR A 1 201 ? -4.538 26.382 20.883 1.00 38.91 201 THR L O 1
ATOM 1543 N N . SER A 1 202 ? -2.993 25.980 19.297 1.00 36.21 202 SER L N 1
ATOM 1544 C CA . SER A 1 202 ? -3.942 25.345 18.387 1.00 35.58 202 SER L CA 1
ATOM 1545 C C . SER A 1 202 ? -3.818 23.824 18.472 1.00 33.92 202 SER L C 1
ATOM 1546 O O . SER A 1 202 ? -2.715 23.272 18.445 1.00 31.67 202 SER L O 1
ATOM 1549 N N . PRO A 1 203 ? -4.960 23.129 18.575 1.00 32.19 203 PRO L N 1
ATOM 1550 C CA . PRO A 1 203 ? -5.038 21.669 18.673 1.00 30.71 203 PRO L CA 1
ATOM 1551 C C . PRO A 1 203 ? -4.405 20.908 17.512 1.00 27.48 203 PRO L C 1
ATOM 1552 O O . PRO A 1 203 ? -4.245 21.437 16.416 1.00 26.56 203 PRO L O 1
ATOM 1556 N N . ILE A 1 204 ? -4.040 19.659 17.781 1.00 26.00 204 ILE L N 1
ATOM 1557 C CA . ILE A 1 204 ? -3.465 18.770 16.780 1.00 23.72 204 ILE L CA 1
ATOM 1558 C C . ILE A 1 204 ? -4.662 17.951 16.312 1.00 23.31 204 ILE L C 1
ATOM 1559 O O . ILE A 1 204 ? -5.245 17.197 17.088 1.00 21.80 204 ILE L O 1
ATOM 1564 N N . VAL A 1 205 ? -5.030 18.100 15.045 1.00 23.62 205 VAL L N 1
ATOM 1565 C CA . VAL A 1 205 ? -6.199 17.407 14.519 1.00 24.27 205 VAL L CA 1
ATOM 1566 C C . VAL A 1 205 ? -5.924 16.266 13.551 1.00 22.52 205 VAL L C 1
ATOM 1567 O O . VAL A 1 205 ? -5.207 16.429 12.568 1.00 25.06 205 VAL L O 1
ATOM 1571 N N . LYS A 1 206 ? -6.499 15.105 13.847 1.00 20.15 206 LYS L N 1
ATOM 1572 C CA . LYS A 1 206 ? -6.367 13.934 12.988 1.00 19.96 206 LYS L CA 1
ATOM 1573 C C . LYS A 1 206 ? -7.782 13.412 12.783 1.00 21.16 206 LYS L C 1
ATOM 1574 O O . LYS A 1 206 ? -8.551 13.291 13.741 1.00 20.45 206 LYS L O 1
ATOM 1580 N N . SER A 1 207 ? -8.141 13.117 11.540 1.00 19.53 207 SER L N 1
ATOM 1581 C CA . SER A 1 207 ? -9.481 12.625 11.265 1.00 21.70 207 SER L CA 1
ATOM 1582 C C . SER A 1 207 ? -9.569 11.846 9.967 1.00 20.01 207 SER L C 1
ATOM 1583 O O . SER A 1 207 ? -8.578 11.679 9.262 1.00 18.22 207 SER L O 1
ATOM 1586 N N . PHE A 1 208 ? -10.770 11.366 9.667 1.00 20.36 208 PHE L N 1
ATOM 1587 C CA . PHE A 1 208 ? -11.013 10.613 8.446 1.00 19.97 208 PHE L CA 1
ATOM 1588 C C . PHE A 1 208 ? -12.514 10.561 8.208 1.00 22.27 208 PHE L C 1
ATOM 1589 O O . PHE A 1 208 ? -13.306 10.822 9.116 1.00 20.12 208 PHE L O 1
ATOM 1597 N N . ASN A 1 209 ? -12.896 10.244 6.977 1.00 22.14 209 ASN L N 1
ATOM 1598 C CA . ASN A 1 209 ? -14.300 10.114 6.612 1.00 24.25 209 ASN L CA 1
ATOM 1599 C C . ASN A 1 209 ? -14.470 8.622 6.357 1.00 25.41 209 ASN L C 1
ATOM 1600 O O . ASN A 1 209 ? -13.701 8.029 5.599 1.00 23.84 209 ASN L O 1
ATOM 1605 N N . ARG A 1 210 ? -15.460 8.003 6.987 1.00 26.36 210 ARG L N 1
ATOM 1606 C CA . ARG A 1 210 ? -15.628 6.567 6.814 1.00 30.35 210 ARG L CA 1
ATOM 1607 C C . ARG A 1 210 ? -15.841 6.126 5.371 1.00 30.02 210 ARG L C 1
ATOM 1608 O O . ARG A 1 210 ? -16.555 6.769 4.600 1.00 28.50 210 ARG L O 1
ATOM 1616 N N . ASN A 1 211 ? -15.183 5.022 5.028 1.00 31.82 211 ASN L N 1
ATOM 1617 C CA . ASN A 1 211 ? -15.246 4.411 3.707 1.00 34.18 211 ASN L CA 1
ATOM 1618 C C . ASN A 1 211 ? -14.551 5.159 2.577 1.00 36.02 211 ASN L C 1
ATOM 1619 O O . ASN A 1 211 ? -14.687 4.778 1.417 1.00 36.11 211 ASN L O 1
ATOM 1624 N N . GLU A 1 212 ? -13.800 6.210 2.891 1.00 37.97 212 GLU L N 1
ATOM 1625 C CA . GLU A 1 212 ? -13.116 6.940 1.830 1.00 41.84 212 GLU L CA 1
ATOM 1626 C C . GLU A 1 212 ? -11.615 6.682 1.812 1.00 42.90 212 GLU L C 1
ATOM 1627 O O . GLU A 1 212 ? -10.973 6.588 2.859 1.00 43.34 212 GLU L O 1
ATOM 1633 N N . CYS A 1 213 ? -11.066 6.557 0.609 1.00 44.26 213 CYS L N 1
ATOM 1634 C CA . CYS A 1 213 ? -9.640 6.329 0.438 1.00 46.28 213 CYS L CA 1
ATOM 1635 C C . CYS A 1 213 ? -9.192 6.916 -0.894 1.00 46.40 213 CYS L C 1
ATOM 1636 O O . CYS A 1 213 ? -8.607 6.168 -1.707 1.00 46.61 213 CYS L O 1
ATOM 1640 N N . GLN B 2 1 ? 21.577 -15.011 43.341 1.00 33.88 1 GLN H N 1
ATOM 1641 C CA . GLN B 2 1 ? 20.923 -16.189 42.717 1.00 29.73 1 GLN H CA 1
ATOM 1642 C C . GLN B 2 1 ? 19.675 -16.559 43.518 1.00 26.34 1 GLN H C 1
ATOM 1643 O O . GLN B 2 1 ? 19.070 -17.605 43.296 1.00 24.98 1 GLN H O 1
ATOM 1649 N N . VAL B 2 2 ? 19.304 -15.696 44.460 1.00 22.57 2 VAL H N 1
ATOM 1650 C CA . VAL B 2 2 ? 18.111 -15.913 45.273 1.00 19.78 2 VAL H CA 1
ATOM 1651 C C . VAL B 2 2 ? 16.898 -15.658 44.391 1.00 19.30 2 VAL H C 1
ATOM 1652 O O . VAL B 2 2 ? 16.818 -14.627 43.726 1.00 20.37 2 VAL H O 1
ATOM 1656 N N . GLN B 2 3 ? 15.954 -16.587 44.370 1.00 18.14 3 GLN H N 1
ATOM 1657 C CA . GLN B 2 3 ? 14.765 -16.390 43.554 1.00 22.20 3 GLN H CA 1
ATOM 1658 C C . GLN B 2 3 ? 13.500 -16.795 44.290 1.00 18.29 3 GLN H C 1
ATOM 1659 O O . GLN B 2 3 ? 13.483 -17.789 45.016 1.00 17.15 3 GLN H O 1
ATOM 1665 N N . LEU B 2 4 ? 12.448 -16.002 44.105 1.00 17.44 4 LEU H N 1
ATOM 1666 C CA . LEU B 2 4 ? 11.153 -16.262 44.727 1.00 14.55 4 LEU H CA 1
ATOM 1667 C C . LEU B 2 4 ? 10.123 -16.264 43.608 1.00 15.38 4 LEU H C 1
ATOM 1668 O O . LEU B 2 4 ? 9.756 -15.216 43.084 1.00 12.88 4 LEU H O 1
ATOM 1673 N N . GLN B 2 5 ? 9.669 -17.454 43.243 1.00 14.34 5 GLN H N 1
ATOM 1674 C CA . GLN B 2 5 ? 8.704 -17.617 42.165 1.00 14.52 5 GLN H CA 1
ATOM 1675 C C . GLN B 2 5 ? 7.287 -17.773 42.713 1.00 10.57 5 GLN H C 1
ATOM 1676 O O . GLN B 2 5 ? 6.954 -18.788 43.320 1.00 9.00 5 GLN H O 1
ATOM 1682 N N . GLN B 2 6 ? 6.457 -16.757 42.505 1.00 10.68 6 GLN H N 1
ATOM 1683 C CA . GLN B 2 6 ? 5.079 -16.803 42.982 1.00 10.71 6 GLN H CA 1
ATOM 1684 C C . GLN B 2 6 ? 4.137 -17.423 41.957 1.00 11.45 6 GLN H C 1
ATOM 1685 O O . GLN B 2 6 ? 4.429 -17.429 40.763 1.00 10.69 6 GLN H O 1
ATOM 1691 N N . SER B 2 7 ? 3.017 -17.949 42.443 1.00 12.81 7 SER H N 1
ATOM 1692 C CA . SER B 2 7 ? 2.015 -18.576 41.592 1.00 15.10 7 SER H CA 1
ATOM 1693 C C . SER B 2 7 ? 1.286 -17.548 40.727 1.00 15.45 7 SER H C 1
ATOM 1694 O O . SER B 2 7 ? 1.388 -16.340 40.961 1.00 15.07 7 SER H O 1
ATOM 1697 N N . GLY B 2 8 ? 0.550 -18.039 39.732 1.00 16.75 8 GLY H N 1
ATOM 1698 C CA . GLY B 2 8 ? -0.167 -17.164 38.813 1.00 15.73 8 GLY H CA 1
ATOM 1699 C C . GLY B 2 8 ? -1.367 -16.397 39.342 1.00 16.84 8 GLY H C 1
ATOM 1700 O O . GLY B 2 8 ? -1.894 -16.689 40.420 1.00 14.09 8 GLY H O 1
ATOM 1701 N N . ALA B 2 9 ? -1.802 -15.410 38.561 1.00 16.56 9 ALA H N 1
ATOM 1702 C CA . ALA B 2 9 ? -2.941 -14.567 38.913 1.00 17.78 9 ALA H CA 1
ATOM 1703 C C . ALA B 2 9 ? -4.139 -15.437 39.260 1.00 17.28 9 ALA H C 1
ATOM 1704 O O . ALA B 2 9 ? -4.270 -16.557 38.765 1.00 15.18 9 ALA H O 1
ATOM 1706 N N . GLU B 2 10 ? -5.019 -14.915 40.103 1.00 16.50 10 GLU H N 1
ATOM 1707 C CA . GLU B 2 10 ? -6.184 -15.673 40.518 1.00 16.56 10 GLU H CA 1
ATOM 1708 C C . GLU B 2 10 ? -7.464 -14.870 40.609 1.00 14.45 10 GLU H C 1
ATOM 1709 O O . GLU B 2 10 ? -7.458 -13.684 40.936 1.00 12.88 10 GLU H O 1
ATOM 1715 N N . LEU B 2 11 ? -8.563 -15.541 40.295 1.00 13.51 11 LEU H N 1
ATOM 1716 C CA . LEU B 2 11 ? -9.889 -14.955 40.352 1.00 14.17 11 LEU H CA 1
ATOM 1717 C C . LEU B 2 11 ? -10.657 -15.835 41.322 1.00 12.01 11 LEU H C 1
ATOM 1718 O O . LEU B 2 11 ? -10.684 -17.052 41.165 1.00 12.46 11 LEU H O 1
ATOM 1723 N N . ALA B 2 12 ? -11.258 -15.225 42.335 1.00 11.12 12 ALA H N 1
ATOM 1724 C CA . ALA B 2 12 ? -12.030 -15.973 43.315 1.00 11.57 12 ALA H CA 1
ATOM 1725 C C . ALA B 2 12 ? -13.286 -15.171 43.613 1.00 13.04 12 ALA H C 1
ATOM 1726 O O . ALA B 2 12 ? -13.295 -13.945 43.487 1.00 12.40 12 ALA H O 1
ATOM 1728 N N . ARG B 2 13 ? -14.349 -15.857 44.002 1.00 12.59 13 ARG H N 1
ATOM 1729 C CA . ARG B 2 13 ? -15.599 -15.176 44.296 1.00 14.10 13 ARG H CA 1
ATOM 1730 C C . ARG B 2 13 ? -15.685 -14.779 45.765 1.00 13.95 13 ARG H C 1
ATOM 1731 O O . ARG B 2 13 ? -15.088 -15.421 46.628 1.00 16.27 13 ARG H O 1
ATOM 1739 N N . PRO B 2 14 ? -16.422 -13.698 46.068 1.00 14.23 14 PRO H N 1
ATOM 1740 C CA . PRO B 2 14 ? -16.573 -13.232 47.451 1.00 15.01 14 PRO H CA 1
ATOM 1741 C C . PRO B 2 14 ? -16.987 -14.382 48.360 1.00 16.10 14 PRO H C 1
ATOM 1742 O O . PRO B 2 14 ? -17.778 -15.235 47.961 1.00 15.98 14 PRO H O 1
ATOM 1746 N N . GLY B 2 15 ? -16.448 -14.415 49.573 1.00 15.08 15 GLY H N 1
ATOM 1747 C CA . GLY B 2 15 ? -16.810 -15.469 50.499 1.00 14.23 15 GLY H CA 1
ATOM 1748 C C . GLY B 2 15 ? -15.957 -16.718 50.375 1.00 16.48 15 GLY H C 1
ATOM 1749 O O . GLY B 2 15 ? -15.903 -17.530 51.300 1.00 14.96 15 GLY H O 1
ATOM 1750 N N . ALA B 2 16 ? -15.287 -16.878 49.238 1.00 15.31 16 ALA H N 1
ATOM 1751 C CA . ALA B 2 16 ? -14.441 -18.051 49.031 1.00 14.47 16 ALA H CA 1
ATOM 1752 C C . ALA B 2 16 ? -13.089 -17.874 49.711 1.00 15.20 16 ALA H C 1
ATOM 1753 O O . ALA B 2 16 ? -12.899 -16.984 50.539 1.00 13.17 16 ALA H O 1
ATOM 1755 N N . SER B 2 17 ? -12.154 -18.738 49.344 1.00 16.21 17 SER H N 1
ATOM 1756 C CA . SER B 2 17 ? -10.813 -18.715 49.894 1.00 17.11 17 SER H CA 1
ATOM 1757 C C . SER B 2 17 ? -9.835 -19.011 48.766 1.00 16.44 17 SER H C 1
ATOM 1758 O O . SER B 2 17 ? -10.207 -19.604 47.755 1.00 15.34 17 SER H O 1
ATOM 1761 N N . VAL B 2 18 ? -8.590 -18.580 48.930 1.00 15.05 18 VAL H N 1
ATOM 1762 C CA . VAL B 2 18 ? -7.563 -18.841 47.929 1.00 14.97 18 VAL H CA 1
ATOM 1763 C C . VAL B 2 18 ? -6.233 -19.111 48.602 1.00 12.42 18 VAL H C 1
ATOM 1764 O O . VAL B 2 18 ? -5.950 -18.596 49.685 1.00 13.64 18 VAL H O 1
ATOM 1768 N N . LYS B 2 19 ? -5.419 -19.929 47.954 1.00 13.08 19 LYS H N 1
ATOM 1769 C CA . LYS B 2 19 ? -4.113 -20.264 48.486 1.00 14.87 19 LYS H CA 1
ATOM 1770 C C . LYS B 2 19 ? -3.096 -20.030 47.382 1.00 14.60 19 LYS H C 1
ATOM 1771 O O . LYS B 2 19 ? -3.179 -20.633 46.315 1.00 15.87 19 LYS H O 1
ATOM 1777 N N . MET B 2 20 ? -2.154 -19.128 47.629 1.00 14.02 20 MET H N 1
ATOM 1778 C CA . MET B 2 20 ? -1.118 -18.829 46.651 1.00 14.06 20 MET H CA 1
ATOM 1779 C C . MET B 2 20 ? 0.227 -19.296 47.188 1.00 14.66 20 MET H C 1
ATOM 1780 O O . MET B 2 20 ? 0.397 -19.473 48.399 1.00 13.87 20 MET H O 1
ATOM 1785 N N . SER B 2 21 ? 1.181 -19.492 46.284 1.00 13.22 21 SER H N 1
ATOM 1786 C CA . SER B 2 21 ? 2.495 -19.985 46.660 1.00 13.59 21 SER H CA 1
ATOM 1787 C C . SER B 2 21 ? 3.671 -19.100 46.268 1.00 13.81 21 SER H C 1
ATOM 1788 O O . SER B 2 21 ? 3.541 -18.161 45.485 1.00 12.07 21 SER H O 1
ATOM 1791 N N . CYS B 2 22 ? 4.831 -19.447 46.814 1.00 15.32 22 CYS H N 1
ATOM 1792 C CA . CYS B 2 22 ? 6.079 -18.729 46.583 1.00 16.85 22 CYS H CA 1
ATOM 1793 C C . CYS B 2 22 ? 7.195 -19.763 46.719 1.00 16.42 22 CYS H C 1
ATOM 1794 O O . CYS B 2 22 ? 7.504 -20.207 47.828 1.00 15.35 22 CYS H O 1
ATOM 1797 N N . LYS B 2 23 ? 7.779 -20.161 45.591 1.00 16.54 23 LYS H N 1
ATOM 1798 C CA . LYS B 2 23 ? 8.843 -21.154 45.598 1.00 19.46 23 LYS H CA 1
ATOM 1799 C C . LYS B 2 23 ? 10.220 -20.499 45.647 1.00 17.61 23 LYS H C 1
ATOM 1800 O O . LYS B 2 23 ? 10.605 -19.793 44.723 1.00 17.19 23 LYS H O 1
ATOM 1806 N N . ALA B 2 24 ? 10.964 -20.764 46.718 1.00 15.81 24 ALA H N 1
ATOM 1807 C CA . ALA B 2 24 ? 12.293 -20.187 46.906 1.00 16.49 24 ALA H CA 1
ATOM 1808 C C . ALA B 2 24 ? 13.450 -21.081 46.462 1.00 16.96 24 ALA H C 1
ATOM 1809 O O . ALA B 2 24 ? 13.346 -22.307 46.456 1.00 15.80 24 ALA H O 1
ATOM 1811 N N . SER B 2 25 ? 14.556 -20.443 46.099 1.00 16.72 25 SER H N 1
ATOM 1812 C CA . SER B 2 25 ? 15.764 -21.141 45.671 1.00 16.84 25 SER H CA 1
ATOM 1813 C C . SER B 2 25 ? 16.927 -20.165 45.786 1.00 18.01 25 SER H C 1
ATOM 1814 O O . SER B 2 25 ? 16.717 -18.949 45.837 1.00 14.56 25 SER H O 1
ATOM 1817 N N . GLY B 2 26 ? 18.149 -20.696 45.839 1.00 16.84 26 GLY H N 1
ATOM 1818 C CA . GLY B 2 26 ? 19.317 -19.840 45.932 1.00 16.66 26 GLY H CA 1
ATOM 1819 C C . GLY B 2 26 ? 19.788 -19.515 47.338 1.00 16.92 26 GLY H C 1
ATOM 1820 O O . GLY B 2 26 ? 20.730 -18.745 47.509 1.00 17.68 26 GLY H O 1
ATOM 1821 N N . TYR B 2 27 ? 19.133 -20.078 48.347 1.00 16.51 27 TYR H N 1
ATOM 1822 C CA . TYR B 2 27 ? 19.528 -19.844 49.734 1.00 15.96 27 TYR H CA 1
ATOM 1823 C C . TYR B 2 27 ? 18.938 -20.916 50.634 1.00 17.24 27 TYR H C 1
ATOM 1824 O O . TYR B 2 27 ? 18.076 -21.687 50.209 1.00 18.46 27 TYR H O 1
ATOM 1833 N N . THR B 2 28 ? 19.416 -20.976 51.872 1.00 17.72 28 THR H N 1
ATOM 1834 C CA . THR B 2 28 ? 18.915 -21.955 52.823 1.00 20.68 28 THR H CA 1
ATOM 1835 C C . THR B 2 28 ? 17.509 -21.521 53.236 1.00 19.99 28 THR H C 1
ATOM 1836 O O . THR B 2 28 ? 17.346 -20.594 54.027 1.00 17.66 28 THR H O 1
ATOM 1840 N N . PHE B 2 29 ? 16.504 -22.206 52.695 1.00 18.71 29 PHE H N 1
ATOM 1841 C CA . PHE B 2 29 ? 15.097 -21.902 52.952 1.00 15.34 29 PHE H CA 1
ATOM 1842 C C . PHE B 2 29 ? 14.668 -21.750 54.405 1.00 16.31 29 PHE H C 1
ATOM 1843 O O . PHE B 2 29 ? 13.913 -20.830 54.739 1.00 16.08 29 PHE H O 1
ATOM 1851 N N . THR B 2 30 ? 15.133 -22.648 55.269 1.00 14.54 30 THR H N 1
ATOM 1852 C CA . THR B 2 30 ? 14.746 -22.613 56.676 1.00 15.28 30 THR H CA 1
ATOM 1853 C C . THR B 2 30 ? 15.470 -21.574 57.518 1.00 13.35 30 THR H C 1
ATOM 1854 O O . THR B 2 30 ? 15.079 -21.314 58.647 1.00 12.95 30 THR H O 1
ATOM 1858 N N . ARG B 2 31 ? 16.516 -20.976 56.966 1.00 14.46 31 ARG H N 1
ATOM 1859 C CA . ARG B 2 31 ? 17.303 -19.992 57.700 1.00 16.20 31 ARG H CA 1
ATOM 1860 C C . ARG B 2 31 ? 16.739 -18.566 57.758 1.00 14.78 31 ARG H C 1
ATOM 1861 O O . ARG B 2 31 ? 17.186 -17.755 58.567 1.00 13.46 31 ARG H O 1
ATOM 1869 N N . TYR B 2 32 ? 15.765 -18.255 56.913 1.00 14.71 32 TYR H N 1
ATOM 1870 C CA . TYR B 2 32 ? 15.212 -16.909 56.898 1.00 12.94 32 TYR H CA 1
ATOM 1871 C C . TYR B 2 32 ? 13.692 -16.862 56.860 1.00 14.02 32 TYR H C 1
ATOM 1872 O O . TYR B 2 32 ? 13.049 -17.678 56.200 1.00 13.62 32 TYR H O 1
ATOM 1881 N N . THR B 2 33 ? 13.122 -15.895 57.573 1.00 11.71 33 THR H N 1
ATOM 1882 C CA . THR B 2 33 ? 11.677 -15.735 57.605 1.00 10.25 33 THR H CA 1
ATOM 1883 C C . THR B 2 33 ? 11.172 -15.227 56.258 1.00 11.06 33 THR H C 1
ATOM 1884 O O . THR B 2 33 ? 11.885 -14.535 55.522 1.00 6.81 33 THR H O 1
ATOM 1888 N N . MET B 2 34 ? 9.935 -15.587 55.941 1.00 9.80 34 MET H N 1
ATOM 1889 C CA . MET B 2 34 ? 9.311 -15.183 54.695 1.00 11.72 34 MET H CA 1
ATOM 1890 C C . MET B 2 34 ? 8.141 -14.276 55.038 1.00 11.42 34 MET H C 1
ATOM 1891 O O . MET B 2 34 ? 7.290 -14.632 55.860 1.00 9.61 34 MET H O 1
ATOM 1896 N N . HIS B 2 35 ? 8.104 -13.104 54.406 1.00 9.66 35 HIS H N 1
ATOM 1897 C CA . HIS B 2 35 ? 7.050 -12.135 54.661 1.00 7.89 35 HIS H CA 1
ATOM 1898 C C . HIS B 2 35 ? 6.106 -11.944 53.490 1.00 8.62 35 HIS H C 1
ATOM 1899 O O . HIS B 2 35 ? 6.451 -12.228 52.339 1.00 5.12 35 HIS H O 1
ATOM 1906 N N . TRP B 2 36 ? 4.905 -11.466 53.798 1.00 6.89 36 TRP H N 1
ATOM 1907 C CA . TRP B 2 36 ? 3.909 -11.212 52.770 1.00 8.44 36 TRP H CA 1
ATOM 1908 C C . TRP B 2 36 ? 3.452 -9.770 52.861 1.00 7.71 36 TRP H C 1
ATOM 1909 O O . TRP B 2 36 ? 3.234 -9.230 53.953 1.00 6.88 36 TRP H O 1
ATOM 1920 N N . VAL B 2 37 ? 3.326 -9.152 51.695 1.00 7.91 37 VAL H N 1
ATOM 1921 C CA . VAL B 2 37 ? 2.947 -7.758 51.592 1.00 7.18 37 VAL H CA 1
ATOM 1922 C C . VAL B 2 37 ? 1.785 -7.613 50.620 1.00 6.46 37 VAL H C 1
ATOM 1923 O O . VAL B 2 37 ? 1.733 -8.288 49.596 1.00 6.48 37 VAL H O 1
ATOM 1927 N N . LYS B 2 38 ? 0.861 -6.723 50.953 1.00 8.74 38 LYS H N 1
ATOM 1928 C CA . LYS B 2 38 ? -0.319 -6.470 50.141 1.00 9.34 38 LYS H CA 1
ATOM 1929 C C . LYS B 2 38 ? -0.271 -5.076 49.527 1.00 11.20 38 LYS H C 1
ATOM 1930 O O . LYS B 2 38 ? 0.100 -4.111 50.190 1.00 8.56 38 LYS H O 1
ATOM 1936 N N . GLN B 2 39 ? -0.654 -4.975 48.261 1.00 11.30 39 GLN H N 1
ATOM 1937 C CA . GLN B 2 39 ? -0.671 -3.683 47.583 1.00 13.92 39 GLN H CA 1
ATOM 1938 C C . GLN B 2 39 ? -1.911 -3.573 46.704 1.00 13.85 39 GLN H C 1
ATOM 1939 O O . GLN B 2 39 ? -1.997 -4.196 45.649 1.00 14.01 39 GLN H O 1
ATOM 1945 N N . ARG B 2 40 ? -2.875 -2.786 47.161 1.00 16.53 40 ARG H N 1
ATOM 1946 C CA . ARG B 2 40 ? -4.114 -2.577 46.422 1.00 21.60 40 ARG H CA 1
ATOM 1947 C C . ARG B 2 40 ? -3.837 -1.675 45.228 1.00 22.42 40 ARG H C 1
ATOM 1948 O O . ARG B 2 40 ? -2.898 -0.880 45.253 1.00 20.36 40 ARG H O 1
ATOM 1956 N N . PRO B 2 41 ? -4.657 -1.781 44.167 1.00 24.96 41 PRO H N 1
ATOM 1957 C CA . PRO B 2 41 ? -4.482 -0.966 42.958 1.00 26.88 41 PRO H CA 1
ATOM 1958 C C . PRO B 2 41 ? -4.256 0.513 43.260 1.00 27.20 41 PRO H C 1
ATOM 1959 O O . PRO B 2 41 ? -5.044 1.135 43.968 1.00 28.81 41 PRO H O 1
ATOM 1963 N N . GLY B 2 42 ? -3.164 1.060 42.731 1.00 28.29 42 GLY H N 1
ATOM 1964 C CA . GLY B 2 42 ? -2.843 2.462 42.945 1.00 29.08 42 GLY H CA 1
ATOM 1965 C C . GLY B 2 42 ? -2.586 2.850 44.393 1.00 30.24 42 GLY H C 1
ATOM 1966 O O . GLY B 2 42 ? -2.474 4.036 44.706 1.00 30.51 42 GLY H O 1
ATOM 1967 N N . GLN B 2 43 ? -2.482 1.855 45.271 1.00 28.04 43 GLN H N 1
ATOM 1968 C CA . GLN B 2 43 ? -2.245 2.088 46.694 1.00 27.50 43 GLN H CA 1
ATOM 1969 C C . GLN B 2 43 ? -0.791 1.820 47.100 1.00 24.51 43 GLN H C 1
ATOM 1970 O O . GLN B 2 43 ? 0.057 1.525 46.261 1.00 22.17 43 GLN H O 1
ATOM 1976 N N . GLY B 2 44 ? -0.524 1.910 48.402 1.00 21.39 44 GLY H N 1
ATOM 1977 C CA . GLY B 2 44 ? 0.815 1.673 48.916 1.00 19.35 44 GLY H CA 1
ATOM 1978 C C . GLY B 2 44 ? 1.029 0.236 49.359 1.00 16.67 44 GLY H C 1
ATOM 1979 O O . GLY B 2 44 ? 0.243 -0.648 49.016 1.00 15.48 44 GLY H O 1
ATOM 1980 N N . LEU B 2 45 ? 2.091 -0.002 50.122 1.00 16.06 45 LEU H N 1
ATOM 1981 C CA . LEU B 2 45 ? 2.402 -1.347 50.601 1.00 12.14 45 LEU H CA 1
ATOM 1982 C C . LEU B 2 45 ? 1.872 -1.540 52.012 1.00 12.76 45 LEU H C 1
ATOM 1983 O O . LEU B 2 45 ? 1.876 -0.615 52.819 1.00 12.65 45 LEU H O 1
ATOM 1988 N N . GLU B 2 46 ? 1.412 -2.754 52.301 1.00 12.27 46 GLU H N 1
ATOM 1989 C CA . GLU B 2 46 ? 0.870 -3.090 53.604 1.00 12.32 46 GLU H CA 1
ATOM 1990 C C . GLU B 2 46 ? 1.463 -4.433 54.030 1.00 10.56 46 GLU H C 1
ATOM 1991 O O . GLU B 2 46 ? 1.506 -5.372 53.242 1.00 8.26 46 GLU H O 1
ATOM 1997 N N . TRP B 2 47 ? 1.938 -4.503 55.269 1.00 7.45 47 TRP H N 1
ATOM 1998 C CA . TRP B 2 47 ? 2.552 -5.715 55.819 1.00 7.48 47 TRP H CA 1
ATOM 1999 C C . TRP B 2 47 ? 1.487 -6.654 56.387 1.00 6.40 47 TRP H C 1
ATOM 2000 O O . TRP B 2 47 ? 0.683 -6.260 57.224 1.00 6.81 47 TRP H O 1
ATOM 2011 N N . ILE B 2 48 ? 1.491 -7.898 55.921 1.00 8.23 48 ILE H N 1
ATOM 2012 C CA . ILE B 2 48 ? 0.523 -8.901 56.359 1.00 7.86 48 ILE H CA 1
ATOM 2013 C C . ILE B 2 48 ? 1.054 -9.669 57.561 1.00 8.33 48 ILE H C 1
ATOM 2014 O O . ILE B 2 48 ? 0.370 -9.823 58.571 1.00 7.90 48 ILE H O 1
ATOM 2019 N N . GLY B 2 49 ? 2.281 -10.157 57.440 1.00 8.03 49 GLY H N 1
ATOM 2020 C CA . GLY B 2 49 ? 2.883 -10.911 58.518 1.00 9.16 49 GLY H CA 1
ATOM 2021 C C . GLY B 2 49 ? 4.040 -11.726 57.992 1.00 9.33 49 GLY H C 1
ATOM 2022 O O . GLY B 2 49 ? 4.505 -11.502 56.870 1.00 7.51 49 GLY H O 1
ATOM 2023 N N . TYR B 2 50 ? 4.507 -12.678 58.790 1.00 8.05 50 TYR H N 1
ATOM 2024 C CA . TYR B 2 50 ? 5.619 -13.506 58.363 1.00 9.61 50 TYR H CA 1
ATOM 2025 C C . TYR B 2 50 ? 5.602 -14.869 59.019 1.00 8.68 50 TYR H C 1
ATOM 2026 O O . TYR B 2 50 ? 4.879 -15.102 59.979 1.00 10.70 50 TYR H O 1
ATOM 2035 N N . ILE B 2 51 ? 6.416 -15.767 58.484 1.00 11.58 51 ILE H N 1
ATOM 2036 C CA . ILE B 2 51 ? 6.526 -17.106 59.018 1.00 11.13 51 ILE H CA 1
ATOM 2037 C C . ILE B 2 51 ? 7.993 -17.519 59.044 1.00 13.03 51 ILE H C 1
ATOM 2038 O O . ILE B 2 51 ? 8.768 -17.163 58.152 1.00 8.69 51 ILE H O 1
ATOM 2043 N N . ASN B 2 52 ? 8.364 -18.247 60.093 1.00 12.43 52 ASN H N 1
ATOM 2044 C CA . ASN B 2 52 ? 9.719 -18.758 60.254 1.00 14.03 52 ASN H CA 1
ATOM 2045 C C . ASN B 2 52 ? 9.638 -20.217 59.798 1.00 14.91 52 ASN H C 1
ATOM 2046 O O . ASN B 2 52 ? 9.086 -21.057 60.494 1.00 12.37 52 ASN H O 1
ATOM 2051 N N . PRO B 2 53 ? 10.192 -20.531 58.620 1.00 17.53 53 PRO H N 1
ATOM 2052 C CA . PRO B 2 53 ? 10.164 -21.894 58.074 1.00 18.83 53 PRO H CA 1
ATOM 2053 C C . PRO B 2 53 ? 10.771 -22.974 58.965 1.00 21.72 53 PRO H C 1
ATOM 2054 O O . PRO B 2 53 ? 10.528 -24.162 58.757 1.00 21.64 53 PRO H O 1
ATOM 2058 N N . SER B 2 54 ? 11.560 -22.565 59.952 1.00 22.73 54 SER H N 1
ATOM 2059 C CA . SER B 2 54 ? 12.208 -23.523 60.843 1.00 26.52 54 SER H CA 1
ATOM 2060 C C . SER B 2 54 ? 11.223 -24.429 61.581 1.00 27.69 54 SER H C 1
ATOM 2061 O O . SER B 2 54 ? 11.251 -25.651 61.417 1.00 28.79 54 SER H O 1
ATOM 2064 N N . ARG B 2 55 ? 10.357 -23.828 62.390 1.00 27.64 55 ARG H N 1
ATOM 2065 C CA . ARG B 2 55 ? 9.372 -24.585 63.154 1.00 29.85 55 ARG H CA 1
ATOM 2066 C C . ARG B 2 55 ? 7.934 -24.108 62.922 1.00 28.10 55 ARG H C 1
ATOM 2067 O O . ARG B 2 55 ? 7.008 -24.554 63.599 1.00 30.39 55 ARG H O 1
ATOM 2075 N N . GLY B 2 56 ? 7.751 -23.198 61.973 1.00 26.54 56 GLY H N 1
ATOM 2076 C CA . GLY B 2 56 ? 6.419 -22.711 61.672 1.00 23.00 56 GLY H CA 1
ATOM 2077 C C . GLY B 2 56 ? 5.926 -21.523 62.475 1.00 21.92 56 GLY H C 1
ATOM 2078 O O . GLY B 2 56 ? 4.739 -21.209 62.443 1.00 21.76 56 GLY H O 1
ATOM 2079 N N . TYR B 2 57 ? 6.815 -20.859 63.202 1.00 20.59 57 TYR H N 1
ATOM 2080 C CA . TYR B 2 57 ? 6.407 -19.696 63.980 1.00 19.51 57 TYR H CA 1
ATOM 2081 C C . TYR B 2 57 ? 5.865 -18.612 63.048 1.00 20.23 57 TYR H C 1
ATOM 2082 O O . TYR B 2 57 ? 6.470 -18.315 62.015 1.00 19.77 57 TYR H O 1
ATOM 2091 N N . THR B 2 58 ? 4.734 -18.014 63.418 1.00 18.58 58 THR H N 1
ATOM 2092 C CA . THR B 2 58 ? 4.138 -16.956 62.610 1.00 17.29 58 THR H CA 1
ATOM 2093 C C . THR B 2 58 ? 3.697 -15.769 63.465 1.00 18.41 58 THR H C 1
ATOM 2094 O O . THR B 2 58 ? 3.436 -15.913 64.656 1.00 15.79 58 THR H O 1
ATOM 2098 N N . ASN B 2 59 ? 3.648 -14.594 62.842 1.00 17.25 59 ASN H N 1
ATOM 2099 C CA . ASN B 2 59 ? 3.215 -13.355 63.483 1.00 20.37 59 ASN H CA 1
ATOM 2100 C C . ASN B 2 59 ? 2.457 -12.605 62.404 1.00 15.68 59 ASN H C 1
ATOM 2101 O O . ASN B 2 59 ? 2.824 -12.663 61.236 1.00 18.18 59 ASN H O 1
ATOM 2106 N N . TYR B 2 60 ? 1.415 -11.888 62.794 1.00 16.05 60 TYR H N 1
ATOM 2107 C CA . TYR B 2 60 ? 0.601 -11.161 61.835 1.00 14.73 60 TYR H CA 1
ATOM 2108 C C . TYR B 2 60 ? 0.325 -9.731 62.239 1.00 15.62 60 TYR H C 1
ATOM 2109 O O . TYR B 2 60 ? 0.370 -9.378 63.419 1.00 14.35 60 TYR H O 1
ATOM 2118 N N . ASN B 2 61 ? 0.039 -8.922 61.225 1.00 14.25 61 ASN H N 1
ATOM 2119 C CA . ASN B 2 61 ? -0.364 -7.541 61.399 1.00 12.32 61 ASN H CA 1
ATOM 2120 C C . ASN B 2 61 ? -1.774 -7.805 61.938 1.00 14.48 61 ASN H C 1
ATOM 2121 O O . ASN B 2 61 ? -2.501 -8.635 61.390 1.00 13.65 61 ASN H O 1
ATOM 2126 N N . GLN B 2 62 ? -2.146 -7.138 63.021 1.00 15.13 62 GLN H N 1
ATOM 2127 C CA . GLN B 2 62 ? -3.463 -7.328 63.628 1.00 19.02 62 GLN H CA 1
ATOM 2128 C C . GLN B 2 62 ? -4.619 -7.296 62.629 1.00 18.19 62 GLN H C 1
ATOM 2129 O O . GLN B 2 62 ? -5.594 -8.030 62.771 1.00 16.49 62 GLN H O 1
ATOM 2135 N N . LYS B 2 63 ? -4.503 -6.441 61.622 1.00 17.18 63 LYS H N 1
ATOM 2136 C CA . LYS B 2 63 ? -5.544 -6.291 60.616 1.00 22.35 63 LYS H CA 1
ATOM 2137 C C . LYS B 2 63 ? -5.741 -7.528 59.736 1.00 20.17 63 LYS H C 1
ATOM 2138 O O . LYS B 2 63 ? -6.793 -7.687 59.119 1.00 20.04 63 LYS H O 1
ATOM 2144 N N . PHE B 2 64 ? -4.747 -8.410 59.688 1.00 19.04 64 PHE H N 1
ATOM 2145 C CA . PHE B 2 64 ? -4.853 -9.602 58.853 1.00 19.01 64 PHE H CA 1
ATOM 2146 C C . PHE B 2 64 ? -5.005 -10.917 59.609 1.00 21.79 64 PHE H C 1
ATOM 2147 O O . PHE B 2 64 ? -5.048 -11.992 59.009 1.00 16.14 64 PHE H O 1
ATOM 2155 N N . LYS B 2 65 ? -5.094 -10.815 60.926 1.00 22.19 65 LYS H N 1
ATOM 2156 C CA . LYS B 2 65 ? -5.258 -11.974 61.787 1.00 28.94 65 LYS H CA 1
ATOM 2157 C C . LYS B 2 65 ? -6.539 -12.714 61.383 1.00 26.80 65 LYS H C 1
ATOM 2158 O O . LYS B 2 65 ? -7.592 -12.102 61.229 1.00 29.97 65 LYS H O 1
ATOM 2164 N N . ASP B 2 66 ? -6.440 -14.026 61.201 1.00 26.07 66 ASP H N 1
ATOM 2165 C CA . ASP B 2 66 ? -7.583 -14.851 60.800 1.00 25.57 66 ASP H CA 1
ATOM 2166 C C . ASP B 2 66 ? -7.993 -14.671 59.332 1.00 23.35 66 ASP H C 1
ATOM 2167 O O . ASP B 2 66 ? -8.782 -15.452 58.810 1.00 27.21 66 ASP H O 1
ATOM 2172 N N . LYS B 2 67 ? -7.475 -13.638 58.672 1.00 21.06 67 LYS H N 1
ATOM 2173 C CA . LYS B 2 67 ? -7.772 -13.411 57.253 1.00 16.04 67 LYS H CA 1
ATOM 2174 C C . LYS B 2 67 ? -6.697 -14.137 56.443 1.00 13.56 67 LYS H C 1
ATOM 2175 O O . LYS B 2 67 ? -6.987 -14.826 55.469 1.00 14.07 67 LYS H O 1
ATOM 2181 N N . ALA B 2 68 ? -5.450 -13.982 56.867 1.00 11.02 68 ALA H N 1
ATOM 2182 C CA . ALA B 2 68 ? -4.329 -14.621 56.193 1.00 12.30 68 ALA H CA 1
ATOM 2183 C C . ALA B 2 68 ? -3.742 -15.717 57.073 1.00 12.26 68 ALA H C 1
ATOM 2184 O O . ALA B 2 68 ? -3.688 -15.575 58.292 1.00 13.20 68 ALA H O 1
ATOM 2186 N N . THR B 2 69 ? -3.319 -16.814 56.454 1.00 13.39 69 THR H N 1
ATOM 2187 C CA . THR B 2 69 ? -2.715 -17.927 57.184 1.00 12.49 69 THR H CA 1
ATOM 2188 C C . THR B 2 69 ? -1.467 -18.345 56.426 1.00 12.93 69 THR H C 1
ATOM 2189 O O . THR B 2 69 ? -1.543 -18.764 55.268 1.00 12.15 69 THR H O 1
ATOM 2193 N N . LEU B 2 70 ? -0.316 -18.230 57.080 1.00 12.62 70 LEU H N 1
ATOM 2194 C CA . LEU B 2 70 ? 0.950 -18.578 56.445 1.00 11.99 70 LEU H CA 1
ATOM 2195 C C . LEU B 2 70 ? 1.430 -19.968 56.835 1.00 13.90 70 LEU H C 1
ATOM 2196 O O . LEU B 2 70 ? 1.323 -20.368 57.992 1.00 12.49 70 LEU H O 1
ATOM 2201 N N . THR B 2 71 ? 1.959 -20.693 55.858 1.00 12.75 71 THR H N 1
ATOM 2202 C CA . THR B 2 71 ? 2.493 -22.032 56.081 1.00 14.27 71 THR H CA 1
ATOM 2203 C C . THR B 2 71 ? 3.652 -22.195 55.115 1.00 14.55 71 THR H C 1
ATOM 2204 O O . THR B 2 71 ? 3.787 -21.420 54.178 1.00 12.24 71 THR H O 1
ATOM 2208 N N . THR B 2 72 ? 4.493 -23.196 55.349 1.00 16.45 72 THR H N 1
ATOM 2209 C CA . THR B 2 72 ? 5.611 -23.471 54.452 1.00 19.98 72 THR H CA 1
ATOM 2210 C C . THR B 2 72 ? 5.744 -24.982 54.307 1.00 22.38 72 THR H C 1
ATOM 2211 O O . THR B 2 72 ? 5.171 -25.741 55.087 1.00 19.41 72 THR H O 1
ATOM 2215 N N . ASP B 2 73 ? 6.494 -25.405 53.295 1.00 23.52 73 ASP H N 1
ATOM 2216 C CA . ASP B 2 73 ? 6.746 -26.818 53.045 1.00 25.50 73 ASP H CA 1
ATOM 2217 C C . ASP B 2 73 ? 8.247 -26.923 52.801 1.00 25.52 73 ASP H C 1
ATOM 2218 O O . ASP B 2 73 ? 8.721 -26.655 51.695 1.00 23.62 73 ASP H O 1
ATOM 2223 N N . LYS B 2 74 ? 8.986 -27.301 53.840 1.00 25.77 74 LYS H N 1
ATOM 2224 C CA . LYS B 2 74 ? 10.438 -27.423 53.758 1.00 28.66 74 LYS H CA 1
ATOM 2225 C C . LYS B 2 74 ? 10.927 -28.236 52.566 1.00 27.79 74 LYS H C 1
ATOM 2226 O O . LYS B 2 74 ? 11.750 -27.764 51.784 1.00 27.97 74 LYS H O 1
ATOM 2232 N N . SER B 2 75 ? 10.422 -29.458 52.430 1.00 27.63 75 SER H N 1
ATOM 2233 C CA . SER B 2 75 ? 10.843 -30.337 51.345 1.00 27.18 75 SER H CA 1
ATOM 2234 C C . SER B 2 75 ? 10.748 -29.713 49.955 1.00 26.54 75 SER H C 1
ATOM 2235 O O . SER B 2 75 ? 11.477 -30.112 49.045 1.00 26.71 75 SER H O 1
ATOM 2238 N N . SER B 2 76 ? 9.862 -28.740 49.774 1.00 23.60 76 SER H N 1
ATOM 2239 C CA . SER B 2 76 ? 9.738 -28.115 48.461 1.00 23.02 76 SER H CA 1
ATOM 2240 C C . SER B 2 76 ? 10.172 -26.655 48.474 1.00 21.70 76 SER H C 1
ATOM 2241 O O . SER B 2 76 ? 10.081 -25.964 47.459 1.00 21.49 76 SER H O 1
ATOM 2244 N N . SER B 2 77 ? 10.654 -26.195 49.624 1.00 19.64 77 SER H N 1
ATOM 2245 C CA . SER B 2 77 ? 11.103 -24.815 49.772 1.00 19.39 77 SER H CA 1
ATOM 2246 C C . SER B 2 77 ? 10.042 -23.848 49.267 1.00 16.97 77 SER H C 1
ATOM 2247 O O . SER B 2 77 ? 10.347 -22.924 48.518 1.00 16.47 77 SER H O 1
ATOM 2250 N N . THR B 2 78 ? 8.793 -24.063 49.665 1.00 16.97 78 THR H N 1
ATOM 2251 C CA . THR B 2 78 ? 7.720 -23.181 49.220 1.00 18.11 78 THR H CA 1
ATOM 2252 C C . THR B 2 78 ? 6.911 -22.650 50.388 1.00 16.07 78 THR H C 1
ATOM 2253 O O . THR B 2 78 ? 6.561 -23.389 51.308 1.00 16.74 78 THR H O 1
ATOM 2257 N N . ALA B 2 79 ? 6.623 -21.355 50.349 1.00 15.22 79 ALA H N 1
ATOM 2258 C CA . ALA B 2 79 ? 5.828 -20.724 51.387 1.00 12.09 79 ALA H CA 1
ATOM 2259 C C . ALA B 2 79 ? 4.441 -20.534 50.786 1.00 10.70 79 ALA H C 1
ATOM 2260 O O . ALA B 2 79 ? 4.302 -20.355 49.580 1.00 7.31 79 ALA H O 1
ATOM 2262 N N . TYR B 2 80 ? 3.415 -20.587 51.627 1.00 11.26 80 TYR H N 1
ATOM 2263 C CA . TYR B 2 80 ? 2.046 -20.439 51.154 1.00 12.96 80 TYR H CA 1
ATOM 2264 C C . TYR B 2 80 ? 1.285 -19.429 51.989 1.00 12.71 80 TYR H C 1
ATOM 2265 O O . TYR B 2 80 ? 1.560 -19.253 53.177 1.00 10.81 80 TYR H O 1
ATOM 2274 N N . MET B 2 81 ? 0.323 -18.770 51.358 1.00 11.47 81 MET H N 1
ATOM 2275 C CA . MET B 2 81 ? -0.531 -17.840 52.065 1.00 11.61 81 MET H CA 1
ATOM 2276 C C . MET B 2 81 ? -1.951 -18.080 51.619 1.00 11.28 81 MET H C 1
ATOM 2277 O O . MET B 2 81 ? -2.266 -18.012 50.436 1.00 9.93 81 MET H O 1
ATOM 2282 N N . GLN B 2 82 ? -2.800 -18.374 52.588 1.00 13.23 82 GLN H N 1
ATOM 2283 C CA . GLN B 2 82 ? -4.204 -18.616 52.333 1.00 15.29 82 GLN H CA 1
ATOM 2284 C C . GLN B 2 82 ? -4.979 -17.410 52.830 1.00 13.75 82 GLN H C 1
ATOM 2285 O O . GLN B 2 82 ? -4.741 -16.937 53.938 1.00 15.52 82 GLN H O 1
ATOM 2291 N N . LEU B 2 83 ? -5.881 -16.906 51.995 1.00 12.04 83 LEU H N 1
ATOM 2292 C CA . LEU B 2 83 ? -6.721 -15.769 52.346 1.00 13.01 83 LEU H CA 1
ATOM 2293 C C . LEU B 2 83 ? -8.163 -16.268 52.360 1.00 14.57 83 LEU H C 1
ATOM 2294 O O . LEU B 2 83 ? -8.648 -16.790 51.354 1.00 14.47 83 LEU H O 1
ATOM 2299 N N . SER B 2 84 ? -8.845 -16.107 53.491 1.00 11.55 84 SER H N 1
ATOM 2300 C CA . SER B 2 84 ? -10.220 -16.582 53.617 1.00 15.63 84 SER H CA 1
ATOM 2301 C C . SER B 2 84 ? -11.275 -15.478 53.682 1.00 14.99 84 SER H C 1
ATOM 2302 O O . SER B 2 84 ? -10.949 -14.294 53.783 1.00 14.37 84 SER H O 1
ATOM 2305 N N . SER B 2 85 ? -12.542 -15.888 53.620 1.00 14.03 85 SER H N 1
ATOM 2306 C CA . SER B 2 85 ? -13.683 -14.970 53.669 1.00 16.80 85 SER H CA 1
ATOM 2307 C C . SER B 2 85 ? -13.460 -13.767 52.767 1.00 13.58 85 SER H C 1
ATOM 2308 O O . SER B 2 85 ? -13.686 -12.626 53.167 1.00 16.31 85 SER H O 1
ATOM 2311 N N . LEU B 2 86 ? -13.038 -14.032 51.538 1.00 14.81 86 LEU H N 1
ATOM 2312 C CA . LEU B 2 86 ? -12.733 -12.980 50.578 1.00 13.97 86 LEU H CA 1
ATOM 2313 C C . LEU B 2 86 ? -13.830 -11.966 50.276 1.00 16.54 86 LEU H C 1
ATOM 2314 O O . LEU B 2 86 ? -15.018 -12.298 50.242 1.00 17.14 86 LEU H O 1
ATOM 2319 N N . THR B 2 87 ? -13.407 -10.720 50.069 1.00 13.97 87 THR H N 1
ATOM 2320 C CA . THR B 2 87 ? -14.305 -9.630 49.716 1.00 15.66 87 THR H CA 1
ATOM 2321 C C . THR B 2 87 ? -13.545 -8.816 48.674 1.00 15.51 87 THR H C 1
ATOM 2322 O O . THR B 2 87 ? -12.391 -9.123 48.363 1.00 14.22 87 THR H O 1
ATOM 2326 N N . SER B 2 88 ? -14.173 -7.780 48.132 1.00 15.22 88 SER H N 1
ATOM 2327 C CA . SER B 2 88 ? -13.506 -6.957 47.133 1.00 17.31 88 SER H CA 1
ATOM 2328 C C . SER B 2 88 ? -12.324 -6.192 47.731 1.00 16.14 88 SER H C 1
ATOM 2329 O O . SER B 2 88 ? -11.465 -5.706 46.999 1.00 16.69 88 SER H O 1
ATOM 2332 N N . GLU B 2 89 ? -12.283 -6.086 49.057 1.00 16.00 89 GLU H N 1
ATOM 2333 C CA . GLU B 2 89 ? -11.188 -5.387 49.739 1.00 19.63 89 GLU H CA 1
ATOM 2334 C C . GLU B 2 89 ? -9.885 -6.181 49.660 1.00 15.48 89 GLU H C 1
ATOM 2335 O O . GLU B 2 89 ? -8.800 -5.642 49.877 1.00 14.35 89 GLU H O 1
ATOM 2341 N N . ASP B 2 90 ? -10.000 -7.465 49.355 1.00 13.26 90 ASP H N 1
ATOM 2342 C CA . ASP B 2 90 ? -8.834 -8.328 49.265 1.00 12.60 90 ASP H CA 1
ATOM 2343 C C . ASP B 2 90 ? -8.229 -8.361 47.864 1.00 12.97 90 ASP H C 1
ATOM 2344 O O . ASP B 2 90 ? -7.154 -8.919 47.664 1.00 12.52 90 ASP H O 1
ATOM 2349 N N . SER B 2 91 ? -8.916 -7.768 46.892 1.00 10.37 91 SER H N 1
ATOM 2350 C CA . SER B 2 91 ? -8.385 -7.729 45.538 1.00 12.12 91 SER H CA 1
ATOM 2351 C C . SER B 2 91 ? -7.140 -6.857 45.585 1.00 10.89 91 SER H C 1
ATOM 2352 O O . SER B 2 91 ? -7.196 -5.703 46.001 1.00 8.26 91 SER H O 1
ATOM 2355 N N . ALA B 2 92 ? -6.015 -7.417 45.164 1.00 11.03 92 ALA H N 1
ATOM 2356 C CA . ALA B 2 92 ? -4.762 -6.688 45.175 1.00 10.68 92 ALA H CA 1
ATOM 2357 C C . ALA B 2 92 ? -3.639 -7.581 44.707 1.00 9.74 92 ALA H C 1
ATOM 2358 O O . ALA B 2 92 ? -3.857 -8.745 44.346 1.00 6.31 92 ALA H O 1
ATOM 2360 N N . VAL B 2 93 ? -2.432 -7.022 44.707 1.00 8.00 93 VAL H N 1
ATOM 2361 C CA . VAL B 2 93 ? -1.246 -7.776 44.333 1.00 8.66 93 VAL H CA 1
ATOM 2362 C C . VAL B 2 93 ? -0.590 -8.196 45.643 1.00 7.68 93 VAL H C 1
ATOM 2363 O O . VAL B 2 93 ? -0.440 -7.382 46.562 1.00 7.03 93 VAL H O 1
ATOM 2367 N N . TYR B 2 94 ? -0.219 -9.466 45.741 1.00 7.14 94 TYR H N 1
ATOM 2368 C CA . TYR B 2 94 ? 0.421 -9.969 46.945 1.00 7.26 94 TYR H CA 1
ATOM 2369 C C . TYR B 2 94 ? 1.844 -10.423 46.662 1.00 9.16 94 TYR H C 1
ATOM 2370 O O . TYR B 2 94 ? 2.087 -11.214 45.749 1.00 8.39 94 TYR H O 1
ATOM 2379 N N . TYR B 2 95 ? 2.783 -9.904 47.449 1.00 7.42 95 TYR H N 1
ATOM 2380 C CA . TYR B 2 95 ? 4.185 -10.253 47.298 1.00 8.53 95 TYR H CA 1
ATOM 2381 C C . TYR B 2 95 ? 4.668 -11.089 48.465 1.00 10.43 95 TYR H C 1
ATOM 2382 O O . TYR B 2 95 ? 4.171 -10.972 49.589 1.00 7.77 95 TYR H O 1
ATOM 2391 N N . CYS B 2 96 ? 5.645 -11.936 48.180 1.00 10.30 96 CYS H N 1
ATOM 2392 C CA . CYS B 2 96 ? 6.271 -12.734 49.207 1.00 15.17 96 CYS H CA 1
ATOM 2393 C C . CYS B 2 96 ? 7.691 -12.213 49.168 1.00 11.74 96 CYS H C 1
ATOM 2394 O O . CYS B 2 96 ? 8.189 -11.865 48.095 1.00 13.27 96 CYS H O 1
ATOM 2397 N N . ALA B 2 97 ? 8.339 -12.129 50.322 1.00 11.44 97 ALA H N 1
ATOM 2398 C CA . ALA B 2 97 ? 9.699 -11.605 50.352 1.00 9.95 97 ALA H CA 1
ATOM 2399 C C . ALA B 2 97 ? 10.520 -12.157 51.506 1.00 10.63 97 ALA H C 1
ATOM 2400 O O . ALA B 2 97 ? 10.009 -12.378 52.610 1.00 8.62 97 ALA H O 1
ATOM 2402 N N . ARG B 2 98 ? 11.802 -12.375 51.237 1.00 10.24 98 ARG H N 1
ATOM 2403 C CA . ARG B 2 98 ? 12.709 -12.890 52.249 1.00 9.94 98 ARG H CA 1
ATOM 2404 C C . ARG B 2 98 ? 13.215 -11.762 53.148 1.00 10.32 98 ARG H C 1
ATOM 2405 O O . ARG B 2 98 ? 13.619 -10.712 52.659 1.00 9.54 98 ARG H O 1
ATOM 2413 N N . TYR B 2 99 ? 13.180 -11.984 54.457 1.00 7.45 99 TYR H N 1
ATOM 2414 C CA . TYR B 2 99 ? 13.698 -11.010 55.403 1.00 7.42 99 TYR H CA 1
ATOM 2415 C C . TYR B 2 99 ? 15.121 -11.473 55.741 1.00 8.25 99 TYR H C 1
ATOM 2416 O O . TYR B 2 99 ? 15.312 -12.584 56.234 1.00 9.73 99 TYR H O 1
ATOM 2425 N N . TYR B 2 100 ? 16.112 -10.632 55.450 1.00 8.45 100 TYR H N 1
ATOM 2426 C CA . TYR B 2 100 ? 17.519 -10.948 55.710 1.00 10.44 100 TYR H CA 1
ATOM 2427 C C . TYR B 2 100 ? 17.940 -10.173 56.962 1.00 11.31 100 TYR H C 1
ATOM 2428 O O . TYR B 2 100 ? 18.271 -8.984 56.894 1.00 10.77 100 TYR H O 1
ATOM 2437 N N . ASP B 2 101 ? 17.926 -10.861 58.101 1.00 10.25 101 ASP H N 1
ATOM 2438 C CA . ASP B 2 101 ? 18.233 -10.264 59.395 1.00 11.36 101 ASP H CA 1
ATOM 2439 C C . ASP B 2 101 ? 19.464 -9.363 59.494 1.00 11.99 101 ASP H C 1
ATOM 2440 O O . ASP B 2 101 ? 19.389 -8.294 60.096 1.00 13.04 101 ASP H O 1
ATOM 2445 N N . ASP B 2 102 ? 20.587 -9.776 58.917 1.00 13.16 102 ASP H N 1
ATOM 2446 C CA . ASP B 2 102 ? 21.797 -8.961 58.979 1.00 15.02 102 ASP H CA 1
ATOM 2447 C C . ASP B 2 102 ? 21.623 -7.585 58.331 1.00 15.26 102 ASP H C 1
ATOM 2448 O O . ASP B 2 102 ? 22.339 -6.644 58.676 1.00 16.35 102 ASP H O 1
ATOM 2453 N N . HIS B 2 103 ? 20.684 -7.467 57.392 1.00 14.05 103 HIS H N 1
ATOM 2454 C CA . HIS B 2 103 ? 20.449 -6.191 56.715 1.00 11.96 103 HIS H CA 1
ATOM 2455 C C . HIS B 2 103 ? 19.141 -5.540 57.153 1.00 11.30 103 HIS H C 1
ATOM 2456 O O . HIS B 2 103 ? 18.738 -4.509 56.614 1.00 12.79 103 HIS H O 1
ATOM 2463 N N . TYR B 2 104 ? 18.489 -6.147 58.138 1.00 10.64 104 TYR H N 1
ATOM 2464 C CA . TYR B 2 104 ? 17.227 -5.648 58.676 1.00 12.45 104 TYR H CA 1
ATOM 2465 C C . TYR B 2 104 ? 16.184 -5.268 57.629 1.00 11.99 104 TYR H C 1
ATOM 2466 O O . TYR B 2 104 ? 15.377 -4.364 57.861 1.00 12.43 104 TYR H O 1
ATOM 2475 N N . CYS B 2 105 ? 16.173 -5.958 56.492 1.00 12.01 105 CYS H N 1
ATOM 2476 C CA . CYS B 2 105 ? 15.210 -5.623 55.446 1.00 10.83 105 CYS H CA 1
ATOM 2477 C C . CYS B 2 105 ? 14.736 -6.811 54.617 1.00 10.77 105 CYS H C 1
ATOM 2478 O O . CYS B 2 105 ? 15.216 -7.933 54.786 1.00 11.65 105 CYS H O 1
ATOM 2481 N N . LEU B 2 106 ? 13.774 -6.556 53.734 1.00 9.07 106 LEU H N 1
ATOM 2482 C CA . LEU B 2 106 ? 13.251 -7.582 52.836 1.00 10.91 106 LEU H CA 1
ATOM 2483 C C . LEU B 2 106 ? 14.117 -7.393 51.596 1.00 12.95 106 LEU H C 1
ATOM 2484 O O . LEU B 2 106 ? 13.831 -6.537 50.758 1.00 12.75 106 LEU H O 1
ATOM 2489 N N . ASP B 2 107 ? 15.176 -8.189 51.483 1.00 13.08 107 ASP H N 1
ATOM 2490 C CA . ASP B 2 107 ? 16.109 -8.036 50.376 1.00 13.86 107 ASP H CA 1
ATOM 2491 C C . ASP B 2 107 ? 15.724 -8.601 49.016 1.00 13.70 107 ASP H C 1
ATOM 2492 O O . ASP B 2 107 ? 16.154 -8.068 47.998 1.00 15.27 107 ASP H O 1
ATOM 2497 N N . TYR B 2 108 ? 14.923 -9.663 48.989 1.00 12.25 108 TYR H N 1
ATOM 2498 C CA . TYR B 2 108 ? 14.487 -10.262 47.729 1.00 12.59 108 TYR H CA 1
ATOM 2499 C C . TYR B 2 108 ? 12.966 -10.430 47.734 1.00 11.99 108 TYR H C 1
ATOM 2500 O O . TYR B 2 108 ? 12.389 -10.882 48.722 1.00 9.22 108 TYR H O 1
ATOM 2509 N N . TRP B 2 109 ? 12.330 -10.057 46.625 1.00 10.67 109 TRP H N 1
ATOM 2510 C CA . TRP B 2 109 ? 10.874 -10.111 46.482 1.00 9.30 109 TRP H CA 1
ATOM 2511 C C . TRP B 2 109 ? 10.394 -10.991 45.335 1.00 11.08 109 TRP H C 1
ATOM 2512 O O . TRP B 2 109 ? 11.044 -11.068 44.293 1.00 10.51 109 TRP H O 1
ATOM 2523 N N . GLY B 2 110 ? 9.238 -11.627 45.520 1.00 9.72 110 GLY H N 1
ATOM 2524 C CA . GLY B 2 110 ? 8.680 -12.453 44.464 1.00 11.13 110 GLY H CA 1
ATOM 2525 C C . GLY B 2 110 ? 8.140 -11.500 43.416 1.00 10.99 110 GLY H C 1
ATOM 2526 O O . GLY B 2 110 ? 8.127 -10.298 43.664 1.00 10.32 110 GLY H O 1
ATOM 2527 N N . GLN B 2 111 ? 7.700 -12.002 42.260 1.00 10.92 111 GLN H N 1
ATOM 2528 C CA . GLN B 2 111 ? 7.181 -11.117 41.212 1.00 11.87 111 GLN H CA 1
ATOM 2529 C C . GLN B 2 111 ? 5.760 -10.643 41.523 1.00 11.95 111 GLN H C 1
ATOM 2530 O O . GLN B 2 111 ? 5.223 -9.768 40.841 1.00 10.62 111 GLN H O 1
ATOM 2536 N N . GLY B 2 112 ? 5.164 -11.226 42.561 1.00 11.22 112 GLY H N 1
ATOM 2537 C CA . GLY B 2 112 ? 3.821 -10.854 42.967 1.00 9.81 112 GLY H CA 1
ATOM 2538 C C . GLY B 2 112 ? 2.716 -11.672 42.321 1.00 12.00 112 GLY H C 1
ATOM 2539 O O . GLY B 2 112 ? 2.867 -12.150 41.199 1.00 13.53 112 GLY H O 1
ATOM 2540 N N . THR B 2 113 ? 1.607 -11.830 43.043 1.00 12.71 113 THR H N 1
ATOM 2541 C CA . THR B 2 113 ? 0.431 -12.567 42.574 1.00 10.59 113 THR H CA 1
ATOM 2542 C C . THR B 2 113 ? -0.773 -11.632 42.658 1.00 10.92 113 THR H C 1
ATOM 2543 O O . THR B 2 113 ? -1.057 -11.087 43.721 1.00 8.73 113 THR H O 1
ATOM 2547 N N . THR B 2 114 ? -1.481 -11.443 41.548 1.00 10.24 114 THR H N 1
ATOM 2548 C CA . THR B 2 114 ? -2.645 -10.572 41.563 1.00 13.91 114 THR H CA 1
ATOM 2549 C C . THR B 2 114 ? -3.884 -11.375 41.893 1.00 11.34 114 THR H C 1
ATOM 2550 O O . THR B 2 114 ? -4.122 -12.436 41.315 1.00 12.00 114 THR H O 1
ATOM 2554 N N . LEU B 2 115 ? -4.673 -10.868 42.831 1.00 10.90 115 LEU H N 1
ATOM 2555 C CA . LEU B 2 115 ? -5.901 -11.529 43.220 1.00 9.76 115 LEU H CA 1
ATOM 2556 C C . LEU B 2 115 ? -7.100 -10.658 42.881 1.00 11.70 115 LEU H C 1
ATOM 2557 O O . LEU B 2 115 ? -7.174 -9.499 43.295 1.00 9.48 115 LEU H O 1
ATOM 2562 N N . THR B 2 116 ? -8.029 -11.218 42.115 1.00 11.56 116 THR H N 1
ATOM 2563 C CA . THR B 2 116 ? -9.251 -10.514 41.776 1.00 13.84 116 THR H CA 1
ATOM 2564 C C . THR B 2 116 ? -10.415 -11.228 42.470 1.00 13.75 116 THR H C 1
ATOM 2565 O O . THR B 2 116 ? -10.643 -12.424 42.261 1.00 12.28 116 THR H O 1
ATOM 2569 N N . VAL B 2 117 ? -11.130 -10.498 43.319 1.00 14.55 117 VAL H N 1
ATOM 2570 C CA . VAL B 2 117 ? -12.273 -11.057 44.023 1.00 12.63 117 VAL H CA 1
ATOM 2571 C C . VAL B 2 117 ? -13.521 -10.470 43.386 1.00 15.50 117 VAL H C 1
ATOM 2572 O O . VAL B 2 117 ? -13.801 -9.280 43.540 1.00 13.39 117 VAL H O 1
ATOM 2576 N N . SER B 2 118 ? -14.268 -11.307 42.670 1.00 14.07 118 SER H N 1
ATOM 2577 C CA . SER B 2 118 ? -15.473 -10.857 41.981 1.00 16.12 118 SER H CA 1
ATOM 2578 C C . SER B 2 118 ? -16.394 -12.018 41.626 1.00 16.28 118 SER H C 1
ATOM 2579 O O . SER B 2 118 ? -15.940 -13.156 41.485 1.00 13.22 118 SER H O 1
ATOM 2582 N N . SER B 2 119 ? -17.680 -11.710 41.473 1.00 14.79 119 SER H N 1
ATOM 2583 C CA . SER B 2 119 ? -18.691 -12.703 41.112 1.00 18.08 119 SER H CA 1
ATOM 2584 C C . SER B 2 119 ? -18.864 -12.751 39.602 1.00 17.75 119 SER H C 1
ATOM 2585 O O . SER B 2 119 ? -19.527 -13.641 39.077 1.00 18.37 119 SER H O 1
ATOM 2588 N N . ALA B 2 120 ? -18.274 -11.786 38.905 1.00 18.78 120 ALA H N 1
ATOM 2589 C CA . ALA B 2 120 ? -18.397 -11.716 37.450 1.00 18.42 120 ALA H CA 1
ATOM 2590 C C . ALA B 2 120 ? -17.786 -12.925 36.761 1.00 20.70 120 ALA H C 1
ATOM 2591 O O . ALA B 2 120 ? -16.767 -13.464 37.210 1.00 19.49 120 ALA H O 1
ATOM 2593 N N . LYS B 2 121 ? -18.407 -13.348 35.663 1.00 19.14 121 LYS H N 1
ATOM 2594 C CA . LYS B 2 121 ? -17.917 -14.497 34.916 1.00 20.62 121 LYS H CA 1
ATOM 2595 C C . LYS B 2 121 ? -16.657 -14.121 34.168 1.00 20.88 121 LYS H C 1
ATOM 2596 O O . LYS B 2 121 ? -16.323 -12.946 34.041 1.00 22.26 121 LYS H O 1
ATOM 2602 N N . THR B 2 122 ? -15.960 -15.135 33.680 1.00 21.15 122 THR H N 1
ATOM 2603 C CA . THR B 2 122 ? -14.752 -14.935 32.905 1.00 21.47 122 THR H CA 1
ATOM 2604 C C . THR B 2 122 ? -15.220 -14.674 31.480 1.00 22.58 122 THR H C 1
ATOM 2605 O O . THR B 2 122 ? -16.066 -15.399 30.967 1.00 21.04 122 THR H O 1
ATOM 2609 N N . THR B 2 123 ? -14.687 -13.631 30.853 1.00 23.51 123 THR H N 1
ATOM 2610 C CA . THR B 2 123 ? -15.068 -13.293 29.486 1.00 24.46 123 THR H CA 1
ATOM 2611 C C . THR B 2 123 ? -13.836 -13.177 28.600 1.00 24.86 123 THR H C 1
ATOM 2612 O O . THR B 2 123 ? -12.912 -12.432 28.910 1.00 26.03 123 THR H O 1
ATOM 2616 N N . ALA B 2 124 ? -13.824 -13.929 27.504 1.00 25.63 124 ALA H N 1
ATOM 2617 C CA . ALA B 2 124 ? -12.706 -13.902 26.570 1.00 26.16 124 ALA H CA 1
ATOM 2618 C C . ALA B 2 124 ? -12.670 -12.557 25.842 1.00 27.74 124 ALA H C 1
ATOM 2619 O O . ALA B 2 124 ? -13.708 -12.006 25.477 1.00 27.56 124 ALA H O 1
ATOM 2621 N N . PRO B 2 125 ? -11.466 -12.013 25.620 1.00 29.00 125 PRO H N 1
ATOM 2622 C CA . PRO B 2 125 ? -11.313 -10.728 24.935 1.00 29.94 125 PRO H CA 1
ATOM 2623 C C . PRO B 2 125 ? -11.425 -10.786 23.421 1.00 29.84 125 PRO H C 1
ATOM 2624 O O . PRO B 2 125 ? -11.158 -11.814 22.804 1.00 30.95 125 PRO H O 1
ATOM 2628 N N . SER B 2 126 ? -11.844 -9.672 22.833 1.00 30.24 126 SER H N 1
ATOM 2629 C CA . SER B 2 126 ? -11.922 -9.554 21.386 1.00 29.38 126 SER H CA 1
ATOM 2630 C C . SER B 2 126 ? -10.645 -8.784 21.052 1.00 26.50 126 SER H C 1
ATOM 2631 O O . SER B 2 126 ? -10.327 -7.800 21.719 1.00 26.74 126 SER H O 1
ATOM 2634 N N . VAL B 2 127 ? -9.907 -9.242 20.047 1.00 25.41 127 VAL H N 1
ATOM 2635 C CA . VAL B 2 127 ? -8.657 -8.590 19.648 1.00 24.00 127 VAL H CA 1
ATOM 2636 C C . VAL B 2 127 ? -8.795 -8.061 18.232 1.00 23.36 127 VAL H C 1
ATOM 2637 O O . VAL B 2 127 ? -9.022 -8.832 17.299 1.00 23.55 127 VAL H O 1
ATOM 2641 N N . TYR B 2 128 ? -8.653 -6.747 18.071 1.00 21.43 128 TYR H N 1
ATOM 2642 C CA . TYR B 2 128 ? -8.794 -6.129 16.758 1.00 21.34 128 TYR H CA 1
ATOM 2643 C C . TYR B 2 128 ? -7.529 -5.423 16.283 1.00 21.38 128 TYR H C 1
ATOM 2644 O O . TYR B 2 128 ? -6.915 -4.659 17.023 1.00 21.08 128 TYR H O 1
ATOM 2653 N N . PRO B 2 129 ? -7.122 -5.671 15.033 1.00 22.51 129 PRO H N 1
ATOM 2654 C CA . PRO B 2 129 ? -5.919 -5.014 14.514 1.00 22.82 129 PRO H CA 1
ATOM 2655 C C . PRO B 2 129 ? -6.219 -3.546 14.194 1.00 23.34 129 PRO H C 1
ATOM 2656 O O . PRO B 2 129 ? -7.304 -3.222 13.717 1.00 24.48 129 PRO H O 1
ATOM 2660 N N . LEU B 2 130 ? -5.266 -2.660 14.470 1.00 23.50 130 LEU H N 1
ATOM 2661 C CA . LEU B 2 130 ? -5.448 -1.240 14.191 1.00 22.27 130 LEU H CA 1
ATOM 2662 C C . LEU B 2 130 ? -4.427 -0.779 13.152 1.00 23.25 130 LEU H C 1
ATOM 2663 O O . LEU B 2 130 ? -3.277 -0.483 13.481 1.00 21.11 130 LEU H O 1
ATOM 2668 N N . ALA B 2 131 ? -4.854 -0.737 11.895 1.00 23.11 131 ALA H N 1
ATOM 2669 C CA . ALA B 2 131 ? -3.995 -0.301 10.803 1.00 22.82 131 ALA H CA 1
ATOM 2670 C C . ALA B 2 131 ? -4.283 1.173 10.537 1.00 22.14 131 ALA H C 1
ATOM 2671 O O . ALA B 2 131 ? -5.411 1.631 10.708 1.00 22.41 131 ALA H O 1
ATOM 2673 N N . PRO B 2 132 ? -3.270 1.937 10.109 1.00 23.31 132 PRO H N 1
ATOM 2674 C CA . PRO B 2 132 ? -3.491 3.363 9.845 1.00 24.35 132 PRO H CA 1
ATOM 2675 C C . PRO B 2 132 ? -4.624 3.671 8.869 1.00 26.17 132 PRO H C 1
ATOM 2676 O O . PRO B 2 132 ? -5.088 2.797 8.137 1.00 24.38 132 PRO H O 1
ATOM 2680 N N . VAL B 2 133 ? -5.072 4.921 8.879 1.00 28.45 133 VAL H N 1
ATOM 2681 C CA . VAL B 2 133 ? -6.143 5.361 7.992 1.00 32.47 133 VAL H CA 1
ATOM 2682 C C . VAL B 2 133 ? -5.744 5.117 6.536 1.00 34.56 133 VAL H C 1
ATOM 2683 O O . VAL B 2 133 ? -4.610 5.384 6.136 1.00 33.04 133 VAL H O 1
ATOM 2687 N N . CYS B 2 134 ? -6.687 4.605 5.754 1.00 37.81 134 CYS H N 1
ATOM 2688 C CA . CYS B 2 134 ? -6.456 4.293 4.348 1.00 42.80 134 CYS H CA 1
ATOM 2689 C C . CYS B 2 134 ? -5.912 5.485 3.562 1.00 43.81 134 CYS H C 1
ATOM 2690 O O . CYS B 2 134 ? -6.536 6.545 3.505 1.00 44.14 134 CYS H O 1
ATOM 2693 N N . GLY B 2 135 ? -4.744 5.300 2.955 1.00 46.06 135 GLY H N 1
ATOM 2694 C CA . GLY B 2 135 ? -4.122 6.364 2.188 1.00 48.76 135 GLY H CA 1
ATOM 2695 C C . GLY B 2 135 ? -2.685 6.015 1.848 1.00 51.04 135 GLY H C 1
ATOM 2696 O O . GLY B 2 135 ? -2.227 4.910 2.146 1.00 51.25 135 GLY H O 1
ATOM 2697 N N . GLY B 2 136 ? -1.965 6.949 1.234 1.00 52.92 136 GLY H N 1
ATOM 2698 C CA . GLY B 2 136 ? -0.586 6.675 0.871 1.00 55.28 136 GLY H CA 1
ATOM 2699 C C . GLY B 2 136 ? 0.410 7.790 1.136 1.00 56.13 136 GLY H C 1
ATOM 2700 O O . GLY B 2 136 ? 1.037 8.298 0.205 1.00 57.47 136 GLY H O 1
ATOM 2701 N N . THR B 2 137 ? 0.568 8.172 2.400 1.00 57.52 137 THR H N 1
ATOM 2702 C CA . THR B 2 137 ? 1.519 9.224 2.755 1.00 57.68 137 THR H CA 1
ATOM 2703 C C . THR B 2 137 ? 2.930 8.653 2.667 1.00 57.45 137 THR H C 1
ATOM 2704 O O . THR B 2 137 ? 3.116 7.435 2.690 1.00 57.73 137 THR H O 1
ATOM 2708 N N . THR B 2 138 ? 3.923 9.531 2.573 1.00 56.89 138 THR H N 1
ATOM 2709 C CA . THR B 2 138 ? 5.310 9.095 2.474 1.00 56.60 138 THR H CA 1
ATOM 2710 C C . THR B 2 138 ? 6.105 9.346 3.755 1.00 54.62 138 THR H C 1
ATOM 2711 O O . THR B 2 138 ? 7.312 9.595 3.704 1.00 54.69 138 THR H O 1
ATOM 2715 N N . GLY B 2 139 ? 5.427 9.278 4.900 1.00 52.67 139 GLY H N 1
ATOM 2716 C CA . GLY B 2 139 ? 6.096 9.487 6.173 1.00 48.78 139 GLY H CA 1
ATOM 2717 C C . GLY B 2 139 ? 7.229 8.493 6.350 1.00 46.65 139 GLY H C 1
ATOM 2718 O O . GLY B 2 139 ? 7.181 7.395 5.798 1.00 47.75 139 GLY H O 1
ATOM 2719 N N . SER B 2 140 ? 8.247 8.866 7.119 1.00 43.96 140 SER H N 1
ATOM 2720 C CA . SER B 2 140 ? 9.391 7.989 7.338 1.00 40.21 140 SER H CA 1
ATOM 2721 C C . SER B 2 140 ? 9.110 6.844 8.309 1.00 39.08 140 SER H C 1
ATOM 2722 O O . SER B 2 140 ? 9.870 5.879 8.375 1.00 38.24 140 SER H O 1
ATOM 2725 N N . SER B 2 141 ? 8.021 6.951 9.064 1.00 36.62 141 SER H N 1
ATOM 2726 C CA . SER B 2 141 ? 7.658 5.903 10.013 1.00 34.37 141 SER H CA 1
ATOM 2727 C C . SER B 2 141 ? 6.142 5.810 10.154 1.00 31.92 141 SER H C 1
ATOM 2728 O O . SER B 2 141 ? 5.418 6.746 9.813 1.0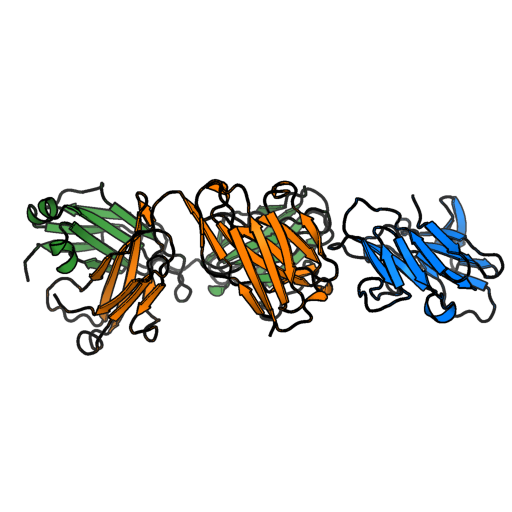0 29.13 141 SER H O 1
ATOM 2731 N N . VAL B 2 142 ? 5.665 4.676 10.655 1.00 29.28 142 VAL H N 1
ATOM 2732 C CA . VAL B 2 142 ? 4.232 4.473 10.826 1.00 28.81 142 VAL H CA 1
ATOM 2733 C C . VAL B 2 142 ? 3.890 3.926 12.209 1.00 26.60 142 VAL H C 1
ATOM 2734 O O . VAL B 2 142 ? 4.713 3.282 12.859 1.00 25.60 142 VAL H O 1
ATOM 2738 N N . THR B 2 143 ? 2.669 4.205 12.654 1.00 24.64 143 THR H N 1
ATOM 2739 C CA . THR B 2 143 ? 2.193 3.746 13.951 1.00 24.00 143 THR H CA 1
ATOM 2740 C C . THR B 2 143 ? 1.012 2.806 13.771 1.00 20.68 143 THR H C 1
ATOM 2741 O O . THR B 2 143 ? 0.006 3.160 13.156 1.00 19.83 143 THR H O 1
ATOM 2745 N N . LEU B 2 144 ? 1.151 1.601 14.305 1.00 20.94 144 LEU H N 1
ATOM 2746 C CA . LEU B 2 144 ? 0.106 0.594 14.224 1.00 20.25 144 LEU H CA 1
ATOM 2747 C C . LEU B 2 144 ? -0.402 0.373 15.637 1.00 21.46 144 LEU H C 1
ATOM 2748 O O . LEU B 2 144 ? 0.248 0.770 16.602 1.00 20.36 144 LEU H O 1
ATOM 2753 N N . GLY B 2 145 ? -1.559 -0.267 15.760 1.00 22.35 145 GLY H N 1
ATOM 2754 C CA . GLY B 2 145 ? -2.109 -0.515 17.078 1.00 22.30 145 GLY H CA 1
ATOM 2755 C C . GLY B 2 145 ? -2.825 -1.843 17.201 1.00 21.77 145 GLY H C 1
ATOM 2756 O O . GLY B 2 145 ? -3.014 -2.558 16.219 1.00 20.50 145 GLY H O 1
ATOM 2757 N N . CYS B 2 146 ? -3.238 -2.159 18.422 1.00 22.75 146 CYS H N 1
ATOM 2758 C CA . CYS B 2 146 ? -3.946 -3.396 18.713 1.00 25.63 146 CYS H CA 1
ATOM 2759 C C . CYS B 2 146 ? -4.937 -3.099 19.837 1.00 22.10 146 CYS H C 1
ATOM 2760 O O . CYS B 2 146 ? -4.558 -2.550 20.866 1.00 22.84 146 CYS H O 1
ATOM 2763 N N . LEU B 2 147 ? -6.201 -3.458 19.633 1.00 20.17 147 LEU H N 1
ATOM 2764 C CA . LEU B 2 147 ? -7.245 -3.208 20.625 1.00 19.36 147 LEU H CA 1
ATOM 2765 C C . LEU B 2 147 ? -7.763 -4.510 21.240 1.00 20.93 147 LEU H C 1
ATOM 2766 O O . LEU B 2 147 ? -8.285 -5.372 20.536 1.00 20.35 147 LEU H O 1
ATOM 2771 N N . VAL B 2 148 ? -7.609 -4.643 22.555 1.00 21.20 148 VAL H N 1
ATOM 2772 C CA . VAL B 2 148 ? -8.059 -5.830 23.283 1.00 21.92 148 VAL H CA 1
ATOM 2773 C C . VAL B 2 148 ? -9.237 -5.365 24.131 1.00 23.63 148 VAL H C 1
ATOM 2774 O O . VAL B 2 148 ? -9.047 -4.740 25.172 1.00 24.04 148 VAL H O 1
ATOM 2778 N N . LYS B 2 149 ? -10.450 -5.679 23.689 1.00 24.84 149 LYS H N 1
ATOM 2779 C CA . LYS B 2 149 ? -11.640 -5.212 24.386 1.00 28.39 149 LYS H CA 1
ATOM 2780 C C . LYS B 2 149 ? -12.603 -6.249 24.957 1.00 26.67 149 LYS H C 1
ATOM 2781 O O . LYS B 2 149 ? -12.713 -7.370 24.461 1.00 26.00 149 LYS H O 1
ATOM 2787 N N . GLY B 2 150 ? -13.304 -5.840 26.011 1.00 26.66 150 GLY H N 1
ATOM 2788 C CA . GLY B 2 150 ? -14.302 -6.682 26.643 1.00 28.20 150 GLY H CA 1
ATOM 2789 C C . GLY B 2 150 ? -13.843 -8.000 27.229 1.00 28.02 150 GLY H C 1
ATOM 2790 O O . GLY B 2 150 ? -14.294 -9.068 26.807 1.00 27.80 150 GLY H O 1
ATOM 2791 N N . TYR B 2 151 ? -12.952 -7.939 28.209 1.00 27.59 151 TYR H N 1
ATOM 2792 C CA . TYR B 2 151 ? -12.481 -9.166 28.832 1.00 26.03 151 TYR H CA 1
ATOM 2793 C C . TYR B 2 151 ? -12.481 -9.024 30.338 1.00 25.77 151 TYR H C 1
ATOM 2794 O O . TYR B 2 151 ? -12.496 -7.916 30.878 1.00 23.01 151 TYR H O 1
ATOM 2803 N N . PHE B 2 152 ? -12.478 -10.170 31.005 1.00 27.75 152 PHE H N 1
ATOM 2804 C CA . PHE B 2 152 ? -12.464 -10.231 32.457 1.00 26.73 152 PHE H CA 1
ATOM 2805 C C . PHE B 2 152 ? -12.063 -11.651 32.826 1.00 27.58 152 PHE H C 1
ATOM 2806 O O . PHE B 2 152 ? -12.517 -12.614 32.209 1.00 27.71 152 PHE H O 1
ATOM 2814 N N . PRO B 2 153 ? -11.184 -11.795 33.823 1.00 27.88 153 PRO H N 1
ATOM 2815 C CA . PRO B 2 153 ? -10.598 -10.677 34.562 1.00 28.43 153 PRO H CA 1
ATOM 2816 C C . PRO B 2 153 ? -9.202 -10.384 34.018 1.00 27.34 153 PRO H C 1
ATOM 2817 O O . PRO B 2 153 ? -8.809 -10.918 32.982 1.00 26.11 153 PRO H O 1
ATOM 2821 N N . GLU B 2 154 ? -8.464 -9.529 34.716 1.00 29.37 154 GLU H N 1
ATOM 2822 C CA . GLU B 2 154 ? -7.089 -9.238 34.328 1.00 33.27 154 GLU H CA 1
ATOM 2823 C C . GLU B 2 154 ? -6.338 -10.516 34.709 1.00 32.80 154 GLU H C 1
ATOM 2824 O O . GLU B 2 154 ? -6.808 -11.288 35.544 1.00 33.40 154 GLU H O 1
ATOM 2830 N N . PRO B 2 155 ? -5.168 -10.758 34.107 1.00 33.71 155 PRO H N 1
ATOM 2831 C CA . PRO B 2 155 ? -4.547 -9.888 33.114 1.00 32.82 155 PRO H CA 1
ATOM 2832 C C . PRO B 2 155 ? -4.521 -10.535 31.742 1.00 31.84 155 PRO H C 1
ATOM 2833 O O . PRO B 2 155 ? -5.049 -11.629 31.529 1.00 31.97 155 PRO H O 1
ATOM 2837 N N . VAL B 2 156 ? -3.886 -9.832 30.818 1.00 30.30 156 VAL H N 1
ATOM 2838 C CA . VAL B 2 156 ? -3.693 -10.301 29.461 1.00 30.40 156 VAL H CA 1
ATOM 2839 C C . VAL B 2 156 ? -2.222 -10.011 29.193 1.00 29.40 156 VAL H C 1
ATOM 2840 O O . VAL B 2 156 ? -1.616 -9.186 29.877 1.00 27.48 156 VAL H O 1
ATOM 2844 N N . THR B 2 157 ? -1.639 -10.709 28.232 1.00 28.46 157 THR H N 1
ATOM 2845 C CA . THR B 2 157 ? -0.251 -10.468 27.883 1.00 29.76 157 THR H CA 1
ATOM 2846 C C . THR B 2 157 ? -0.264 -10.109 26.414 1.00 28.49 157 THR H C 1
ATOM 2847 O O . THR B 2 157 ? -0.820 -10.843 25.597 1.00 29.18 157 THR H O 1
ATOM 2851 N N . LEU B 2 158 ? 0.333 -8.969 26.082 1.00 28.09 158 LEU H N 1
ATOM 2852 C CA . LEU B 2 158 ? 0.376 -8.518 24.702 1.00 25.57 158 LEU H CA 1
ATOM 2853 C C . LEU B 2 158 ? 1.811 -8.255 24.266 1.00 26.47 158 LEU H C 1
ATOM 2854 O O . LEU B 2 158 ? 2.571 -7.591 24.971 1.00 24.51 158 LEU H O 1
ATOM 2859 N N . THR B 2 159 ? 2.176 -8.788 23.106 1.00 26.66 159 THR H N 1
ATOM 2860 C CA . THR B 2 159 ? 3.513 -8.593 22.560 1.00 29.04 159 THR H CA 1
ATOM 2861 C C . THR B 2 159 ? 3.416 -8.419 21.052 1.00 28.49 159 THR H C 1
ATOM 2862 O O . THR B 2 159 ? 2.364 -8.666 20.455 1.00 28.22 159 THR H O 1
ATOM 2866 N N . TRP B 2 160 ? 4.512 -7.988 20.437 1.00 29.05 160 TRP H N 1
ATOM 2867 C CA . TRP B 2 160 ? 4.535 -7.803 18.992 1.00 28.92 160 TRP H CA 1
ATOM 2868 C C . TRP B 2 160 ? 5.592 -8.706 18.369 1.00 31.28 160 TRP H C 1
ATOM 2869 O O . TRP B 2 160 ? 6.726 -8.767 18.848 1.00 32.30 160 TRP H O 1
ATOM 2880 N N . ASN B 2 161 ? 5.215 -9.402 17.300 1.00 32.07 161 ASN H N 1
ATOM 2881 C CA . ASN B 2 161 ? 6.121 -10.323 16.626 1.00 34.21 161 ASN H CA 1
ATOM 2882 C C . ASN B 2 161 ? 6.803 -11.204 17.662 1.00 36.19 161 ASN H C 1
ATOM 2883 O O . ASN B 2 161 ? 8.026 -11.328 17.681 1.00 37.55 161 ASN H O 1
ATOM 2888 N N . SER B 2 162 ? 5.991 -11.796 18.532 1.00 38.11 162 SER H N 1
ATOM 2889 C CA . SER B 2 162 ? 6.470 -12.682 19.588 1.00 41.06 162 SER H CA 1
ATOM 2890 C C . SER B 2 162 ? 7.474 -12.052 20.550 1.00 41.46 162 SER H C 1
ATOM 2891 O O . SER B 2 162 ? 8.296 -12.751 21.146 1.00 43.73 162 SER H O 1
ATOM 2894 N N . GLY B 2 163 ? 7.408 -10.734 20.704 1.00 41.46 163 GLY H N 1
ATOM 2895 C CA . GLY B 2 163 ? 8.312 -10.062 21.619 1.00 40.49 163 GLY H CA 1
ATOM 2896 C C . GLY B 2 163 ? 9.596 -9.532 21.013 1.00 40.70 163 GLY H C 1
ATOM 2897 O O . GLY B 2 163 ? 10.312 -8.774 21.662 1.00 41.24 163 GLY H O 1
ATOM 2898 N N . SER B 2 164 ? 9.899 -9.922 19.779 1.00 40.93 164 SER H N 1
ATOM 2899 C CA . SER B 2 164 ? 11.117 -9.456 19.122 1.00 40.87 164 SER H CA 1
ATOM 2900 C C . SER B 2 164 ? 11.077 -7.936 18.988 1.00 41.01 164 SER H C 1
ATOM 2901 O O . SER B 2 164 ? 12.079 -7.255 19.203 1.00 41.90 164 SER H O 1
ATOM 2904 N N . LEU B 2 165 ? 9.908 -7.418 18.626 1.00 39.97 165 LEU H N 1
ATOM 2905 C CA . LEU B 2 165 ? 9.701 -5.983 18.465 1.00 36.61 165 LEU H CA 1
ATOM 2906 C C . LEU B 2 165 ? 9.323 -5.404 19.828 1.00 35.85 165 LEU H C 1
ATOM 2907 O O . LEU B 2 165 ? 8.196 -5.575 20.285 1.00 35.06 165 LEU H O 1
ATOM 2912 N N . SER B 2 166 ? 10.263 -4.719 20.475 1.00 35.57 166 SER H N 1
ATOM 2913 C CA . SER B 2 166 ? 10.003 -4.155 21.794 1.00 36.61 166 SER H CA 1
ATOM 2914 C C . SER B 2 166 ? 10.088 -2.637 21.854 1.00 34.99 166 SER H C 1
ATOM 2915 O O . SER B 2 166 ? 9.246 -1.990 22.480 1.00 36.34 166 SER H O 1
ATOM 2918 N N . SER B 2 167 ? 11.103 -2.063 21.218 1.00 33.24 167 SER H N 1
ATOM 2919 C CA . SER B 2 167 ? 11.259 -0.614 21.232 1.00 33.04 167 SER H CA 1
ATOM 2920 C C . SER B 2 167 ? 10.182 0.046 20.383 1.00 29.85 167 SER H C 1
ATOM 2921 O O . SER B 2 167 ? 9.715 -0.525 19.398 1.00 30.02 167 SER H O 1
ATOM 2924 N N . GLY B 2 168 ? 9.784 1.249 20.774 1.00 28.92 168 GLY H N 1
ATOM 2925 C CA . GLY B 2 168 ? 8.754 1.954 20.036 1.00 26.62 168 GLY H CA 1
ATOM 2926 C C . GLY B 2 168 ? 7.382 1.401 20.356 1.00 26.17 168 GLY H C 1
ATOM 2927 O O . GLY B 2 168 ? 6.422 1.647 19.627 1.00 25.72 168 GLY H O 1
ATOM 2928 N N . VAL B 2 169 ? 7.291 0.658 21.457 1.00 24.83 169 VAL H N 1
ATOM 2929 C CA . VAL B 2 169 ? 6.029 0.057 21.880 1.00 22.82 169 VAL H CA 1
ATOM 2930 C C . VAL B 2 169 ? 5.449 0.695 23.142 1.00 24.80 169 VAL H C 1
ATOM 2931 O O . VAL B 2 169 ? 6.169 0.964 24.104 1.00 23.99 169 VAL H O 1
ATOM 2935 N N . HIS B 2 170 ? 4.142 0.940 23.122 1.00 24.58 170 HIS H N 1
ATOM 2936 C CA . HIS B 2 170 ? 3.435 1.510 24.265 1.00 25.56 170 HIS H CA 1
ATOM 2937 C C . HIS B 2 170 ? 2.162 0.712 24.486 1.00 24.33 170 HIS H C 1
ATOM 2938 O O . HIS B 2 170 ? 1.291 0.671 23.621 1.00 25.76 170 HIS H O 1
ATOM 2945 N N . THR B 2 171 ? 2.066 0.060 25.637 1.00 24.06 171 THR H N 1
ATOM 2946 C CA . THR B 2 171 ? 0.883 -0.719 25.971 1.00 23.65 171 THR H CA 1
ATOM 2947 C C . THR B 2 171 ? 0.209 0.026 27.104 1.00 22.98 171 THR H C 1
ATOM 2948 O O . THR B 2 171 ? 0.769 0.154 28.189 1.00 22.40 171 THR H O 1
ATOM 2952 N N . PHE B 2 172 ? -0.989 0.534 26.842 1.00 22.91 172 PHE H N 1
ATOM 2953 C CA . PHE B 2 172 ? -1.710 1.301 27.840 1.00 21.51 172 PHE H CA 1
ATOM 2954 C C . PHE B 2 172 ? -2.422 0.439 28.875 1.00 22.08 172 PHE H C 1
ATOM 2955 O O . PHE B 2 172 ? -2.981 -0.607 28.556 1.00 20.99 172 PHE H O 1
ATOM 2963 N N . PRO B 2 173 ? -2.386 0.867 30.142 1.00 23.11 173 PRO H N 1
ATOM 2964 C CA . PRO B 2 173 ? -3.031 0.140 31.240 1.00 23.84 173 PRO H CA 1
ATOM 2965 C C . PRO B 2 173 ? -4.502 -0.089 30.920 1.00 24.35 173 PRO H C 1
ATOM 2966 O O . PRO B 2 173 ? -5.166 0.791 30.378 1.00 23.63 173 PRO H O 1
ATOM 2970 N N . ALA B 2 174 ? -5.008 -1.270 31.252 1.00 23.97 174 ALA H N 1
ATOM 2971 C CA . ALA B 2 174 ? -6.403 -1.587 30.990 1.00 25.25 174 ALA H CA 1
ATOM 2972 C C . ALA B 2 174 ? -7.306 -0.692 31.825 1.00 25.71 174 ALA H C 1
ATOM 2973 O O . ALA B 2 174 ? -6.912 -0.213 32.884 1.00 25.21 174 ALA H O 1
ATOM 2975 N N . VAL B 2 175 ? -8.515 -0.449 31.334 1.00 27.94 175 VAL H N 1
ATOM 2976 C CA . VAL B 2 175 ? -9.469 0.373 32.065 1.00 29.09 175 VAL H CA 1
ATOM 2977 C C . VAL B 2 175 ? -10.744 -0.440 32.227 1.00 28.75 175 VAL H C 1
ATOM 2978 O O . VAL B 2 175 ? -11.131 -1.186 31.325 1.00 26.26 175 VAL H O 1
ATOM 2982 N N . LEU B 2 176 ? -11.387 -0.301 33.382 1.00 29.34 176 LEU H N 1
ATOM 2983 C CA . LEU B 2 176 ? -12.604 -1.044 33.666 1.00 29.84 176 LEU H CA 1
ATOM 2984 C C . LEU B 2 176 ? -13.872 -0.223 33.490 1.00 31.20 176 LEU H C 1
ATOM 2985 O O . LEU B 2 176 ? -14.043 0.825 34.111 1.00 32.24 176 LEU H O 1
ATOM 2990 N N . GLN B 2 177 ? -14.754 -0.711 32.628 1.00 32.07 177 GLN H N 1
ATOM 2991 C CA . GLN B 2 177 ? -16.042 -0.079 32.368 1.00 36.32 177 GLN H CA 1
ATOM 2992 C C . GLN B 2 177 ? -16.986 -1.265 32.232 1.00 36.71 177 GLN H C 1
ATOM 2993 O O . GLN B 2 177 ? -17.048 -1.900 31.182 1.00 37.12 177 GLN H O 1
ATOM 2999 N N . SER B 2 178 ? -17.695 -1.559 33.325 1.00 38.50 178 SER H N 1
ATOM 3000 C CA . SER B 2 178 ? -18.608 -2.697 33.434 1.00 37.03 178 SER H CA 1
ATOM 3001 C C . SER B 2 178 ? -17.704 -3.837 33.873 1.00 39.46 178 SER H C 1
ATOM 3002 O O . SER B 2 178 ? -16.531 -3.606 34.154 1.00 41.93 178 SER H O 1
ATOM 3005 N N . ASP B 2 179 ? -18.224 -5.057 33.941 1.00 38.29 179 ASP H N 1
ATOM 3006 C CA . ASP B 2 179 ? -17.381 -6.187 34.326 1.00 37.74 179 ASP H CA 1
ATOM 3007 C C . ASP B 2 179 ? -16.447 -6.521 33.171 1.00 34.08 179 ASP H C 1
ATOM 3008 O O . ASP B 2 179 ? -16.030 -7.670 33.011 1.00 34.65 179 ASP H O 1
ATOM 3013 N N . LEU B 2 180 ? -16.120 -5.519 32.358 1.00 31.85 180 LEU H N 1
ATOM 3014 C CA . LEU B 2 180 ? -15.246 -5.747 31.215 1.00 26.29 180 LEU H CA 1
ATOM 3015 C C . LEU B 2 180 ? -14.082 -4.779 31.110 1.00 24.33 180 LEU H C 1
ATOM 3016 O O . LEU B 2 180 ? -14.225 -3.574 31.317 1.00 21.98 180 LEU H O 1
ATOM 3021 N N . TYR B 2 181 ? -12.918 -5.335 30.794 1.00 23.78 181 TYR H N 1
ATOM 3022 C CA . TYR B 2 181 ? -11.695 -4.559 30.637 1.00 22.52 181 TYR H CA 1
ATOM 3023 C C . TYR B 2 181 ? -11.413 -4.322 29.162 1.00 21.24 181 TYR H C 1
ATOM 3024 O O . TYR B 2 181 ? -11.794 -5.121 28.305 1.00 20.45 181 TYR H O 1
ATOM 3033 N N . THR B 2 182 ? -10.745 -3.210 28.881 1.00 20.58 182 THR H N 1
ATOM 3034 C CA . THR B 2 182 ? -10.353 -2.859 27.526 1.00 19.33 182 THR H CA 1
ATOM 3035 C C . THR B 2 182 ? -8.943 -2.295 27.620 1.00 18.52 182 THR H C 1
ATOM 3036 O O . THR B 2 182 ? -8.630 -1.515 28.517 1.00 15.17 182 THR H O 1
ATOM 3040 N N . LEU B 2 183 ? -8.091 -2.706 26.693 1.00 17.66 183 LEU H N 1
ATOM 3041 C CA . LEU B 2 183 ? -6.713 -2.255 26.689 1.00 19.65 183 LEU H CA 1
ATOM 3042 C C . LEU B 2 183 ? -6.217 -2.091 25.257 1.00 18.30 183 LEU H C 1
ATOM 3043 O O . LEU B 2 183 ? -6.693 -2.763 24.347 1.00 18.20 183 LEU H O 1
ATOM 3048 N N . SER B 2 184 ? -5.269 -1.186 25.054 1.00 18.52 184 SER H N 1
ATOM 3049 C CA . SER B 2 184 ? -4.731 -0.973 23.716 1.00 18.19 184 SER H CA 1
ATOM 3050 C C . SER B 2 184 ? -3.218 -0.903 23.756 1.00 16.75 184 SER H C 1
ATOM 3051 O O . SER B 2 184 ? -2.627 -0.726 24.818 1.00 15.10 184 SER H O 1
ATOM 3054 N N . SER B 2 185 ? -2.596 -1.053 22.592 1.00 16.50 185 SER H N 1
ATOM 3055 C CA . SER B 2 185 ? -1.142 -0.997 22.493 1.00 17.92 185 SER H CA 1
ATOM 3056 C C . SER B 2 185 ? -0.729 -0.421 21.142 1.00 17.09 185 SER H C 1
ATOM 3057 O O . SER B 2 185 ? -1.330 -0.734 20.120 1.00 16.66 185 SER H O 1
ATOM 3060 N N . SER B 2 186 ? 0.290 0.430 21.138 1.00 18.22 186 SER H N 1
ATOM 3061 C CA . SER B 2 186 ? 0.752 1.016 19.889 1.00 19.74 186 SER H CA 1
ATOM 3062 C C . SER B 2 186 ? 2.209 0.681 19.663 1.00 18.47 186 SER H C 1
ATOM 3063 O O . SER B 2 186 ? 2.980 0.544 20.610 1.00 18.82 186 SER H O 1
ATOM 3066 N N . VAL B 2 187 ? 2.579 0.553 18.397 1.00 18.96 187 VAL H N 1
ATOM 3067 C CA . VAL B 2 187 ? 3.955 0.262 18.038 1.00 19.64 187 VAL H CA 1
ATOM 3068 C C . VAL B 2 187 ? 4.314 1.127 16.835 1.00 19.35 187 VAL H C 1
ATOM 3069 O O . VAL B 2 187 ? 3.554 1.213 15.874 1.00 18.83 187 VAL H O 1
ATOM 3073 N N . THR B 2 188 ? 5.464 1.785 16.907 1.00 21.27 188 THR H N 1
ATOM 3074 C CA . THR B 2 188 ? 5.923 2.655 15.830 1.00 21.81 188 THR H CA 1
ATOM 3075 C C . THR B 2 188 ? 7.190 2.083 15.205 1.00 23.20 188 THR H C 1
ATOM 3076 O O . THR B 2 188 ? 8.148 1.761 15.911 1.00 24.82 188 THR H O 1
ATOM 3080 N N . VAL B 2 189 ? 7.184 1.952 13.881 1.00 23.13 189 VAL H N 1
ATOM 3081 C CA . VAL B 2 189 ? 8.329 1.420 13.143 1.00 23.12 189 VAL H CA 1
ATOM 3082 C C . VAL B 2 189 ? 8.564 2.264 11.893 1.00 22.73 189 VAL H C 1
ATOM 3083 O O . VAL B 2 189 ? 7.753 3.125 11.561 1.00 22.94 189 VAL H O 1
ATOM 3087 N N . THR B 2 190 ? 9.673 2.021 11.204 1.00 25.05 190 THR H N 1
ATOM 3088 C CA . THR B 2 190 ? 9.980 2.765 9.984 1.00 27.88 190 THR H CA 1
ATOM 3089 C C . THR B 2 190 ? 9.008 2.353 8.883 1.00 29.07 190 THR H C 1
ATOM 3090 O O . THR B 2 190 ? 8.490 1.237 8.881 1.00 26.68 190 THR H O 1
ATOM 3094 N N . SER B 2 191 ? 8.762 3.260 7.948 1.00 31.19 191 SER H N 1
ATOM 3095 C CA . SER B 2 191 ? 7.850 2.994 6.846 1.00 34.96 191 SER H CA 1
ATOM 3096 C C . SER B 2 191 ? 8.339 1.847 5.960 1.00 35.47 191 SER H C 1
ATOM 3097 O O . SER B 2 191 ? 7.547 1.208 5.264 1.00 36.44 191 SER H O 1
ATOM 3100 N N . SER B 2 192 ? 9.642 1.587 5.989 1.00 35.77 192 SER H N 1
ATOM 3101 C CA . SER B 2 192 ? 10.217 0.522 5.176 1.00 36.63 192 SER H CA 1
ATOM 3102 C C . SER B 2 192 ? 10.052 -0.851 5.817 1.00 36.86 192 SER H C 1
ATOM 3103 O O . SER B 2 192 ? 10.255 -1.877 5.165 1.00 38.25 192 SER H O 1
ATOM 3106 N N . THR B 2 193 ? 9.678 -0.870 7.091 1.00 35.67 193 THR H N 1
ATOM 3107 C CA . THR B 2 193 ? 9.496 -2.121 7.815 1.00 35.49 193 THR H CA 1
ATOM 3108 C C . THR B 2 193 ? 8.100 -2.704 7.629 1.00 33.95 193 THR H C 1
ATOM 3109 O O . THR B 2 193 ? 7.919 -3.920 7.658 1.00 34.64 193 THR H O 1
ATOM 3113 N N . TRP B 2 194 ? 7.118 -1.832 7.435 1.00 32.67 194 TRP H N 1
ATOM 3114 C CA . TRP B 2 194 ? 5.730 -2.252 7.263 1.00 30.71 194 TRP H CA 1
ATOM 3115 C C . TRP B 2 194 ? 5.107 -1.400 6.166 1.00 32.18 194 TRP H C 1
ATOM 3116 O O . TRP B 2 194 ? 5.339 -0.193 6.115 1.00 31.45 194 TRP H O 1
ATOM 3127 N N . PRO B 2 195 ? 4.284 -2.000 5.286 1.00 33.31 195 PRO H N 1
ATOM 3128 C CA . PRO B 2 195 ? 3.845 -3.397 5.180 1.00 34.66 195 PRO H CA 1
ATOM 3129 C C . PRO B 2 195 ? 4.871 -4.417 4.680 1.00 35.78 195 PRO H C 1
ATOM 3130 O O . PRO B 2 195 ? 4.545 -5.598 4.560 1.00 36.19 195 PRO H O 1
ATOM 3134 N N . SER B 2 196 ? 6.090 -3.976 4.378 1.00 36.25 196 SER H N 1
ATOM 3135 C CA . SER B 2 196 ? 7.124 -4.888 3.884 1.00 37.04 196 SER H CA 1
ATOM 3136 C C . SER B 2 196 ? 7.195 -6.148 4.736 1.00 37.18 196 SER H C 1
ATOM 3137 O O . SER B 2 196 ? 6.892 -7.242 4.264 1.00 38.05 196 SER H O 1
ATOM 3140 N N . GLN B 2 197 ? 7.609 -5.994 5.988 1.00 36.88 197 GLN H N 1
ATOM 3141 C CA . GLN B 2 197 ? 7.679 -7.123 6.900 1.00 37.66 197 GLN H CA 1
ATOM 3142 C C . GLN B 2 197 ? 6.337 -7.217 7.602 1.00 36.10 197 GLN H C 1
ATOM 3143 O O . GLN B 2 197 ? 5.571 -6.253 7.617 1.00 37.16 197 GLN H O 1
ATOM 3149 N N . SER B 2 198 ? 6.050 -8.372 8.186 1.00 33.98 198 SER H N 1
ATOM 3150 C CA . SER B 2 198 ? 4.789 -8.560 8.880 1.00 32.13 198 SER H CA 1
ATOM 3151 C C . SER B 2 198 ? 4.900 -8.125 10.337 1.00 32.10 198 SER H C 1
ATOM 3152 O O . SER B 2 198 ? 5.919 -8.352 10.994 1.00 31.33 1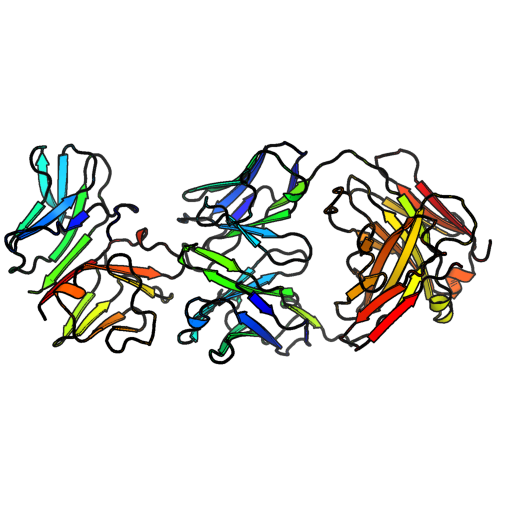98 SER H O 1
ATOM 3155 N N . ILE B 2 199 ? 3.842 -7.490 10.828 1.00 29.82 199 ILE H N 1
ATOM 3156 C CA . ILE B 2 199 ? 3.780 -7.039 12.211 1.00 28.84 199 ILE H CA 1
ATOM 3157 C C . ILE B 2 199 ? 2.543 -7.713 12.788 1.00 28.38 199 ILE H C 1
ATOM 3158 O O . ILE B 2 199 ? 1.426 -7.468 12.328 1.00 28.09 199 ILE H O 1
ATOM 3163 N N . THR B 2 200 ? 2.742 -8.568 13.782 1.00 27.75 200 THR H N 1
ATOM 3164 C CA . THR B 2 200 ? 1.630 -9.280 14.389 1.00 26.91 200 THR H CA 1
ATOM 3165 C C . THR B 2 200 ? 1.490 -8.983 15.869 1.00 27.15 200 THR H C 1
ATOM 3166 O O . THR B 2 200 ? 2.479 -8.872 16.593 1.00 26.34 200 THR H O 1
ATOM 3170 N N . CYS B 2 201 ? 0.241 -8.858 16.302 1.00 27.79 201 CYS H N 1
ATOM 3171 C CA . CYS B 2 201 ? -0.092 -8.581 17.689 1.00 29.67 201 CYS H CA 1
ATOM 3172 C C . CYS B 2 201 ? -0.437 -9.895 18.391 1.00 28.20 201 CYS H C 1
ATOM 3173 O O . CYS B 2 201 ? -1.437 -10.531 18.068 1.00 28.79 201 CYS H O 1
ATOM 3176 N N . ASN B 2 202 ? 0.387 -10.301 19.352 1.00 29.16 202 ASN H N 1
ATOM 3177 C CA . ASN B 2 202 ? 0.138 -11.547 20.071 1.00 28.86 202 ASN H CA 1
ATOM 3178 C C . ASN B 2 202 ? -0.533 -11.272 21.404 1.00 29.15 202 ASN H C 1
ATOM 3179 O O . ASN B 2 202 ? 0.062 -10.672 22.298 1.00 27.98 202 ASN H O 1
ATOM 3184 N N . VAL B 2 203 ? -1.778 -11.720 21.530 1.00 28.40 203 VAL H N 1
ATOM 3185 C CA . VAL B 2 203 ? -2.548 -11.512 22.749 1.00 28.96 203 VAL H CA 1
ATOM 3186 C C . VAL B 2 203 ? -2.897 -12.822 23.442 1.00 29.69 203 VAL H C 1
ATOM 3187 O O . VAL B 2 203 ? -3.261 -13.808 22.797 1.00 32.03 203 VAL H O 1
ATOM 3191 N N . ALA B 2 204 ? -2.789 -12.829 24.763 1.00 29.64 204 ALA H N 1
ATOM 3192 C CA . ALA B 2 204 ? -3.105 -14.025 25.524 1.00 30.59 204 ALA H CA 1
ATOM 3193 C C . ALA B 2 204 ? -3.908 -13.704 26.779 1.00 30.30 204 ALA H C 1
ATOM 3194 O O . ALA B 2 204 ? -3.626 -12.735 27.485 1.00 30.94 204 ALA H O 1
ATOM 3196 N N . HIS B 2 205 ? -4.918 -14.527 27.034 1.00 30.74 205 HIS H N 1
ATOM 3197 C CA . HIS B 2 205 ? -5.773 -14.382 28.206 1.00 29.75 205 HIS H CA 1
ATOM 3198 C C . HIS B 2 205 ? -5.987 -15.796 28.735 1.00 31.39 205 HIS H C 1
ATOM 3199 O O . HIS B 2 205 ? -6.990 -16.443 28.425 1.00 30.65 205 HIS H O 1
ATOM 3206 N N . PRO B 2 206 ? -5.034 -16.299 29.534 1.00 33.18 206 PRO H N 1
ATOM 3207 C CA . PRO B 2 206 ? -5.103 -17.644 30.111 1.00 32.93 206 PRO H CA 1
ATOM 3208 C C . PRO B 2 206 ? -6.401 -17.953 30.847 1.00 32.78 206 PRO H C 1
ATOM 3209 O O . PRO B 2 206 ? -6.951 -19.043 30.704 1.00 32.88 206 PRO H O 1
ATOM 3213 N N . ALA B 2 207 ? -6.894 -16.994 31.626 1.00 32.06 207 ALA H N 1
ATOM 3214 C CA . ALA B 2 207 ? -8.132 -17.186 32.374 1.00 30.19 207 ALA H CA 1
ATOM 3215 C C . ALA B 2 207 ? -9.238 -17.759 31.489 1.00 31.58 207 ALA H C 1
ATOM 3216 O O . ALA B 2 207 ? -10.166 -18.401 31.981 1.00 30.59 207 ALA H O 1
ATOM 3218 N N . SER B 2 208 ? -9.142 -17.519 30.185 1.00 30.48 208 SER H N 1
ATOM 3219 C CA . SER B 2 208 ? -10.130 -18.031 29.246 1.00 32.58 208 SER H CA 1
ATOM 3220 C C . SER B 2 208 ? -9.417 -18.854 28.183 1.00 33.65 208 SER H C 1
ATOM 3221 O O . SER B 2 208 ? -9.963 -19.125 27.115 1.00 32.82 208 SER H O 1
ATOM 3224 N N . SER B 2 209 ? -8.185 -19.242 28.493 1.00 35.82 209 SER H N 1
ATOM 3225 C CA . SER B 2 209 ? -7.372 -20.045 27.591 1.00 38.96 209 SER H CA 1
ATOM 3226 C C . SER B 2 209 ? -7.414 -19.545 26.150 1.00 40.20 209 SER H C 1
ATOM 3227 O O . SER B 2 209 ? -7.441 -20.338 25.209 1.00 42.17 209 SER H O 1
ATOM 3230 N N . THR B 2 210 ? -7.422 -18.229 25.973 1.00 40.75 210 THR H N 1
ATOM 3231 C CA . THR B 2 210 ? -7.447 -17.668 24.630 1.00 40.67 210 THR H CA 1
ATOM 3232 C C . THR B 2 210 ? -6.060 -17.201 24.217 1.00 39.73 210 THR H C 1
ATOM 3233 O O . THR B 2 210 ? -5.358 -16.536 24.980 1.00 36.43 210 THR H O 1
ATOM 3237 N N . LYS B 2 211 ? -5.671 -17.570 23.004 1.00 39.50 211 LYS H N 1
ATOM 3238 C CA . LYS B 2 211 ? -4.380 -17.187 22.454 1.00 41.47 211 LYS H CA 1
ATOM 3239 C C . LYS B 2 211 ? -4.650 -16.719 21.035 1.00 40.65 211 LYS H C 1
ATOM 3240 O O . LYS B 2 211 ? -4.976 -17.522 20.159 1.00 40.85 211 LYS H O 1
ATOM 3246 N N . VAL B 2 212 ? -4.528 -15.417 20.809 1.00 40.17 212 VAL H N 1
ATOM 3247 C CA . VAL B 2 212 ? -4.781 -14.873 19.486 1.00 39.13 212 VAL H CA 1
ATOM 3248 C C . VAL B 2 212 ? -3.603 -14.079 18.944 1.00 38.78 212 VAL H C 1
ATOM 3249 O O . VAL B 2 212 ? -2.926 -13.363 19.680 1.00 37.63 212 VAL H O 1
ATOM 3253 N N . ASP B 2 213 ? -3.361 -14.231 17.647 1.00 38.84 213 ASP H N 1
ATOM 3254 C CA . ASP B 2 213 ? -2.292 -13.517 16.968 1.00 39.09 213 ASP H CA 1
ATOM 3255 C C . ASP B 2 213 ? -2.959 -12.726 15.853 1.00 38.70 213 ASP H C 1
ATOM 3256 O O . ASP B 2 213 ? -3.485 -13.301 14.898 1.00 40.05 213 ASP H O 1
ATOM 3261 N N . LYS B 2 214 ? -2.953 -11.405 15.986 1.00 36.93 214 LYS H N 1
ATOM 3262 C CA . LYS B 2 214 ? -3.579 -10.552 14.990 1.00 35.33 214 LYS H CA 1
ATOM 3263 C C . LYS B 2 214 ? -2.565 -9.815 14.136 1.00 35.03 214 LYS H C 1
ATOM 3264 O O . LYS B 2 214 ? -1.883 -8.903 14.606 1.00 33.13 214 LYS H O 1
ATOM 3270 N N . LYS B 2 215 ? -2.471 -10.214 12.873 1.00 33.34 215 LYS H N 1
ATOM 3271 C CA . LYS B 2 215 ? -1.545 -9.575 11.953 1.00 34.25 215 LYS H CA 1
ATOM 3272 C C . LYS B 2 215 ? -2.180 -8.276 11.469 1.00 31.95 215 LYS H C 1
ATOM 3273 O O . LYS B 2 215 ? -3.362 -8.244 11.130 1.00 31.16 215 LYS H O 1
ATOM 3279 N N . ILE B 2 216 ? -1.398 -7.203 11.453 1.00 30.53 216 ILE H N 1
ATOM 3280 C CA . ILE B 2 216 ? -1.905 -5.915 11.006 1.00 27.47 216 ILE H CA 1
ATOM 3281 C C . ILE B 2 216 ? -1.758 -5.809 9.495 1.00 29.14 216 ILE H C 1
ATOM 3282 O O . ILE B 2 216 ? -0.645 -5.816 8.966 1.00 28.63 216 ILE H O 1
ATOM 3287 N N . GLU B 2 217 ? -2.890 -5.709 8.806 1.00 30.15 217 GLU H N 1
ATOM 3288 C CA . GLU B 2 217 ? -2.906 -5.608 7.354 1.00 33.92 217 GLU H CA 1
ATOM 3289 C C . GLU B 2 217 ? -3.357 -4.209 6.952 1.00 32.82 217 GLU H C 1
ATOM 3290 O O . GLU B 2 217 ? -4.228 -3.624 7.591 1.00 33.11 217 GLU H O 1
ATOM 3296 N N . PRO B 2 218 ? -2.761 -3.645 5.894 1.00 33.03 218 PRO H N 1
ATOM 3297 C CA . PRO B 2 218 ? -3.181 -2.303 5.482 1.00 34.88 218 PRO H CA 1
ATOM 3298 C C . PRO B 2 218 ? -4.651 -2.310 5.069 1.00 36.18 218 PRO H C 1
ATOM 3299 O O . PRO B 2 218 ? -5.117 -3.249 4.423 1.00 36.43 218 PRO H O 1
ATOM 3303 N N . ARG B 2 219 ? -5.378 -1.268 5.458 1.00 37.68 219 ARG H N 1
ATOM 3304 C CA . ARG B 2 219 ? -6.800 -1.159 5.143 1.00 37.98 219 ARG H CA 1
ATOM 3305 C C . ARG B 2 219 ? -7.074 -1.156 3.648 1.00 40.39 219 ARG H C 1
ATOM 3306 O O . ARG B 2 219 ? -7.901 -1.989 3.215 1.00 41.46 219 ARG H O 1
ATOM 3315 N N . MET C 3 1 ? 28.220 -7.874 72.256 1.00 26.97 0 MET A N 1
ATOM 3316 C CA . MET C 3 1 ? 28.981 -8.310 73.422 1.00 26.48 0 MET A CA 1
ATOM 3317 C C . MET C 3 1 ? 30.340 -7.639 73.413 1.00 26.13 0 MET A C 1
ATOM 3318 O O . MET C 3 1 ? 30.731 -6.979 74.373 1.00 27.17 0 MET A O 1
ATOM 3323 N N . GLN C 3 2 ? 31.060 -7.822 72.314 1.00 26.11 1 GLN A N 1
ATOM 3324 C CA . GLN C 3 2 ? 32.386 -7.242 72.159 1.00 26.61 1 GLN A CA 1
ATOM 3325 C C . GLN C 3 2 ? 32.307 -5.728 71.942 1.00 27.85 1 GLN A C 1
ATOM 3326 O O . GLN C 3 2 ? 33.214 -4.988 72.331 1.00 29.77 1 GLN A O 1
ATOM 3332 N N . SER C 3 3 ? 31.216 -5.277 71.328 1.00 31.95 2 SER A N 1
ATOM 3333 C CA . SER C 3 3 ? 31.012 -3.861 71.037 1.00 32.25 2 SER A CA 1
ATOM 3334 C C . SER C 3 3 ? 30.340 -3.094 72.173 1.00 32.07 2 SER A C 1
ATOM 3335 O O . SER C 3 3 ? 29.575 -3.658 72.952 1.00 31.79 2 SER A O 1
ATOM 3338 N N . ILE C 3 4 ? 30.627 -1.796 72.247 1.00 32.82 3 ILE A N 1
ATOM 3339 C CA . ILE C 3 4 ? 30.051 -0.942 73.274 1.00 33.70 3 ILE A CA 1
ATOM 3340 C C . ILE C 3 4 ? 28.924 -0.067 72.730 1.00 32.90 3 ILE A C 1
ATOM 3341 O O . ILE C 3 4 ? 28.255 0.625 73.497 1.00 32.49 3 ILE A O 1
ATOM 3346 N N . LYS C 3 5 ? 28.705 -0.090 71.417 1.00 32.36 4 LYS A N 1
ATOM 3347 C CA . LYS C 3 5 ? 27.649 0.741 70.846 1.00 34.45 4 LYS A CA 1
ATOM 3348 C C . LYS C 3 5 ? 26.294 0.373 71.432 1.00 30.41 4 LYS A C 1
ATOM 3349 O O . LYS C 3 5 ? 26.051 -0.779 71.784 1.00 32.09 4 LYS A O 1
ATOM 3355 N N . GLY C 3 6 ? 25.417 1.362 71.542 1.00 28.26 5 GLY A N 1
ATOM 3356 C CA . GLY C 3 6 ? 24.111 1.121 72.122 1.00 24.82 5 GLY A CA 1
ATOM 3357 C C . GLY C 3 6 ? 24.193 1.403 73.612 1.00 23.32 5 GLY A C 1
ATOM 3358 O O . GLY C 3 6 ? 23.299 1.053 74.372 1.00 23.10 5 GLY A O 1
ATOM 3359 N N . ASN C 3 7 ? 25.294 2.032 74.018 1.00 24.54 6 ASN A N 1
ATOM 3360 C CA . ASN C 3 7 ? 25.553 2.410 75.411 1.00 21.43 6 ASN A CA 1
ATOM 3361 C C . ASN C 3 7 ? 25.887 1.234 76.329 1.00 21.72 6 ASN A C 1
ATOM 3362 O O . ASN C 3 7 ? 25.661 1.301 77.537 1.00 20.71 6 ASN A O 1
ATOM 3367 N N . HIS C 3 8 ? 26.408 0.154 75.760 1.00 21.62 7 HIS A N 1
ATOM 3368 C CA . HIS C 3 8 ? 26.795 -1.007 76.557 1.00 21.58 7 HIS A CA 1
ATOM 3369 C C . HIS C 3 8 ? 28.282 -0.829 76.857 1.00 22.23 7 HIS A C 1
ATOM 3370 O O . HIS C 3 8 ? 29.135 -1.551 76.335 1.00 20.35 7 HIS A O 1
ATOM 3377 N N . LEU C 3 9 ? 28.569 0.147 77.714 1.00 21.90 8 LEU A N 1
ATOM 3378 C CA . LEU C 3 9 ? 29.933 0.512 78.080 1.00 23.07 8 LEU A CA 1
ATOM 3379 C C . LEU C 3 9 ? 30.663 -0.398 79.064 1.00 22.36 8 LEU A C 1
ATOM 3380 O O . LEU C 3 9 ? 31.895 -0.402 79.102 1.00 23.98 8 LEU A O 1
ATOM 3385 N N . VAL C 3 10 ? 29.923 -1.164 79.859 1.00 20.79 9 VAL A N 1
ATOM 3386 C CA . VAL C 3 10 ? 30.554 -2.046 80.839 1.00 18.68 9 VAL A CA 1
ATOM 3387 C C . VAL C 3 10 ? 30.875 -3.431 80.293 1.00 21.06 9 VAL A C 1
ATOM 3388 O O . VAL C 3 10 ? 29.999 -4.127 79.778 1.00 21.11 9 VAL A O 1
ATOM 3392 N N . LYS C 3 11 ? 32.138 -3.828 80.413 1.00 20.58 10 LYS A N 1
ATOM 3393 C CA . LYS C 3 11 ? 32.583 -5.135 79.939 1.00 24.17 10 LYS A CA 1
ATOM 3394 C C . LYS C 3 11 ? 33.394 -5.860 81.010 1.00 26.79 10 LYS A C 1
ATOM 3395 O O . LYS C 3 11 ? 33.944 -5.238 81.921 1.00 25.84 10 LYS A O 1
ATOM 3401 N N . VAL C 3 12 ? 33.456 -7.182 80.904 1.00 29.24 11 VAL A N 1
ATOM 3402 C CA . VAL C 3 12 ? 34.226 -7.979 81.847 1.00 31.69 11 VAL A CA 1
ATOM 3403 C C . VAL C 3 12 ? 35.624 -8.126 81.261 1.00 35.17 11 VAL A C 1
ATOM 3404 O O . VAL C 3 12 ? 35.775 -8.435 80.078 1.00 35.28 11 VAL A O 1
ATOM 3408 N N . TYR C 3 13 ? 36.642 -7.886 82.082 1.00 37.58 12 TYR A N 1
ATOM 3409 C CA . TYR C 3 13 ? 38.028 -7.998 81.638 1.00 42.62 12 TYR A CA 1
ATOM 3410 C C . TYR C 3 13 ? 38.410 -9.473 81.563 1.00 44.42 12 TYR A C 1
ATOM 3411 O O . TYR C 3 13 ? 38.583 -10.130 82.590 1.00 46.16 12 TYR A O 1
ATOM 3420 N N . ASP C 3 14 ? 38.538 -9.986 80.342 1.00 47.49 13 ASP A N 1
ATOM 3421 C CA . ASP C 3 14 ? 38.885 -11.388 80.120 1.00 51.40 13 ASP A CA 1
ATOM 3422 C C . ASP C 3 14 ? 40.387 -11.613 79.969 1.00 50.86 13 ASP A C 1
ATOM 3423 O O . ASP C 3 14 ? 40.866 -11.919 78.877 1.00 51.43 13 ASP A O 1
ATOM 3428 N N . TYR C 3 15 ? 41.126 -11.474 81.066 1.00 52.12 14 TYR A N 1
ATOM 3429 C CA . TYR C 3 15 ? 42.573 -11.667 81.039 1.00 52.23 14 TYR A CA 1
ATOM 3430 C C . TYR C 3 15 ? 43.182 -11.614 82.437 1.00 52.40 14 TYR A C 1
ATOM 3431 O O . TYR C 3 15 ? 44.168 -10.915 82.666 1.00 53.15 14 TYR A O 1
ATOM 3433 N N . GLN C 3 16 ? 42.600 -12.359 83.371 1.00 52.98 15 GLN A N 1
ATOM 3434 C CA . GLN C 3 16 ? 43.101 -12.381 84.740 1.00 53.47 15 GLN A CA 1
ATOM 3435 C C . GLN C 3 16 ? 43.964 -13.598 85.068 1.00 53.48 15 GLN A C 1
ATOM 3436 O O . GLN C 3 16 ? 43.663 -14.721 84.661 1.00 53.86 15 GLN A O 1
ATOM 3442 N N . GLU C 3 17 ? 45.041 -13.356 85.810 1.00 53.22 16 GLU A N 1
ATOM 3443 C CA . GLU C 3 17 ? 45.955 -14.414 86.222 1.00 47.69 16 GLU A CA 1
ATOM 3444 C C . GLU C 3 17 ? 45.363 -15.121 87.433 1.00 52.93 16 GLU A C 1
ATOM 3445 O O . GLU C 3 17 ? 45.528 -16.332 87.605 1.00 53.13 16 GLU A O 1
ATOM 3451 N N . ASP C 3 18 ? 44.687 -14.349 88.280 1.00 52.50 17 ASP A N 1
ATOM 3452 C CA . ASP C 3 18 ? 44.040 -14.893 89.466 1.00 53.15 17 ASP A CA 1
ATOM 3453 C C . ASP C 3 18 ? 42.541 -14.868 89.209 1.00 50.46 17 ASP A C 1
ATOM 3454 O O . ASP C 3 18 ? 42.064 -14.079 88.396 1.00 52.07 17 ASP A O 1
ATOM 3459 N N . GLY C 3 19 ? 41.803 -15.729 89.901 1.00 48.29 18 GLY A N 1
ATOM 3460 C CA . GLY C 3 19 ? 40.367 -15.794 89.705 1.00 44.20 18 GLY A CA 1
ATOM 3461 C C . GLY C 3 19 ? 39.574 -14.573 90.134 1.00 42.44 18 GLY A C 1
ATOM 3462 O O . GLY C 3 19 ? 38.500 -14.711 90.711 1.00 41.69 18 GLY A O 1
ATOM 3463 N N . SER C 3 20 ? 40.087 -13.379 89.855 1.00 40.41 19 SER A N 1
ATOM 3464 C CA . SER C 3 20 ? 39.383 -12.156 90.227 1.00 39.33 19 SER A CA 1
ATOM 3465 C C . SER C 3 20 ? 38.615 -11.628 89.020 1.00 37.38 19 SER A C 1
ATOM 3466 O O . SER C 3 20 ? 39.077 -11.742 87.886 1.00 38.68 19 SER A O 1
ATOM 3469 N N . VAL C 3 21 ? 37.442 -11.056 89.268 1.00 36.07 20 VAL A N 1
ATOM 3470 C CA . VAL C 3 21 ? 36.603 -10.524 88.199 1.00 31.92 20 VAL A CA 1
ATOM 3471 C C . VAL C 3 21 ? 36.695 -9.004 88.094 1.00 31.09 20 VAL A C 1
ATOM 3472 O O . VAL C 3 21 ? 36.258 -8.283 88.992 1.00 31.55 20 VAL A O 1
ATOM 3476 N N . LEU C 3 22 ? 37.249 -8.523 86.986 1.00 27.29 21 LEU A N 1
ATOM 3477 C CA . LEU C 3 22 ? 37.407 -7.091 86.770 1.00 25.95 21 LEU A CA 1
ATOM 3478 C C . LEU C 3 22 ? 36.457 -6.545 85.707 1.00 25.20 21 LEU A C 1
ATOM 3479 O O . LEU C 3 22 ? 36.291 -7.145 84.648 1.00 22.89 21 LEU A O 1
ATOM 3484 N N . LEU C 3 23 ? 35.841 -5.402 85.996 1.00 23.94 22 LEU A N 1
ATOM 3485 C CA . LEU C 3 23 ? 34.928 -4.756 85.059 1.00 23.97 22 LEU A CA 1
ATOM 3486 C C . LEU C 3 23 ? 35.620 -3.528 84.469 1.00 26.25 22 LEU A C 1
ATOM 3487 O O . LEU C 3 23 ? 36.398 -2.860 85.150 1.00 24.88 22 LEU A O 1
ATOM 3492 N N . THR C 3 24 ? 35.341 -3.236 83.203 1.00 25.46 23 THR A N 1
ATOM 3493 C CA . THR C 3 24 ? 35.941 -2.086 82.543 1.00 27.81 23 THR A CA 1
ATOM 3494 C C . THR C 3 24 ? 34.858 -1.124 82.081 1.00 28.59 23 THR A C 1
ATOM 3495 O O . THR C 3 24 ? 33.722 -1.528 81.836 1.00 27.61 23 THR A O 1
ATOM 3499 N N . CYS C 3 25 ? 35.215 0.150 81.965 1.00 31.69 24 CYS A N 1
ATOM 3500 C CA . CYS C 3 25 ? 34.273 1.172 81.517 1.00 35.94 24 CYS A CA 1
ATOM 3501 C C . CYS C 3 25 ? 34.841 1.872 80.292 1.00 37.42 24 CYS A C 1
ATOM 3502 O O . CYS C 3 25 ? 35.910 2.479 80.351 1.00 39.02 24 CYS A O 1
ATOM 3505 N N . ASP C 3 26 ? 34.126 1.784 79.179 1.00 38.79 25 ASP A N 1
ATOM 3506 C CA . ASP C 3 26 ? 34.583 2.415 77.953 1.00 40.19 25 ASP A CA 1
ATOM 3507 C C . ASP C 3 26 ? 33.964 3.801 77.818 1.00 41.31 25 ASP A C 1
ATOM 3508 O O . ASP C 3 26 ? 33.025 3.998 77.046 1.00 41.04 25 ASP A O 1
ATOM 3513 N N . ALA C 3 27 ? 34.492 4.753 78.585 1.00 43.74 26 ALA A N 1
ATOM 3514 C CA . ALA C 3 27 ? 34.015 6.135 78.559 1.00 46.01 26 ALA A CA 1
ATOM 3515 C C . ALA C 3 27 ? 35.205 7.098 78.559 1.00 49.13 26 ALA A C 1
ATOM 3516 O O . ALA C 3 27 ? 36.330 6.706 78.882 1.00 48.95 26 ALA A O 1
ATOM 3518 N N . GLU C 3 28 ? 34.947 8.352 78.193 1.00 51.02 27 GLU A N 1
ATOM 3519 C CA . GLU C 3 28 ? 35.983 9.385 78.135 1.00 53.94 27 GLU A CA 1
ATOM 3520 C C . GLU C 3 28 ? 36.850 9.426 79.392 1.00 53.81 27 GLU A C 1
ATOM 3521 O O . GLU C 3 28 ? 36.387 9.804 80.471 1.00 54.88 27 GLU A O 1
ATOM 3527 N N . ALA C 3 29 ? 38.116 9.047 79.233 1.00 54.20 28 ALA A N 1
ATOM 3528 C CA . ALA C 3 29 ? 39.080 9.007 80.333 1.00 54.62 28 ALA A CA 1
ATOM 3529 C C . ALA C 3 29 ? 39.129 10.277 81.186 1.00 54.96 28 ALA A C 1
ATOM 3530 O O . ALA C 3 29 ? 39.701 11.290 80.779 1.00 56.54 28 ALA A O 1
ATOM 3532 N N . LYS C 3 30 ? 38.541 10.203 82.379 1.00 54.48 29 LYS A N 1
ATOM 3533 C CA . LYS C 3 30 ? 38.505 11.326 83.317 1.00 54.06 29 LYS A CA 1
ATOM 3534 C C . LYS C 3 30 ? 38.283 10.830 84.747 1.00 52.82 29 LYS A C 1
ATOM 3535 O O . LYS C 3 30 ? 39.234 10.582 85.488 1.00 53.34 29 LYS A O 1
ATOM 3541 N N . ASN C 3 31 ? 37.017 10.696 85.123 1.00 51.91 30 ASN A N 1
ATOM 3542 C CA . ASN C 3 31 ? 36.634 10.224 86.449 1.00 49.63 30 ASN A CA 1
ATOM 3543 C C . ASN C 3 31 ? 35.449 9.277 86.310 1.00 47.22 30 ASN A C 1
ATOM 3544 O O . ASN C 3 31 ? 34.350 9.695 85.951 1.00 47.77 30 ASN A O 1
ATOM 3549 N N . ILE C 3 32 ? 35.683 8.001 86.597 1.00 44.80 31 ILE A N 1
ATOM 3550 C CA . ILE C 3 32 ? 34.651 6.980 86.475 1.00 41.68 31 ILE A CA 1
ATOM 3551 C C . ILE C 3 32 ? 33.899 6.698 87.772 1.00 39.50 31 ILE A C 1
ATOM 3552 O O . ILE C 3 32 ? 34.502 6.445 88.814 1.00 38.46 31 ILE A O 1
ATOM 3557 N N . THR C 3 33 ? 32.573 6.736 87.690 1.00 37.19 32 THR A N 1
ATOM 3558 C CA . THR C 3 33 ? 31.706 6.464 88.830 1.00 34.91 32 THR A CA 1
ATOM 3559 C C . THR C 3 33 ? 31.005 5.132 88.576 1.00 33.55 32 THR A C 1
ATOM 3560 O O . THR C 3 33 ? 30.330 4.967 87.558 1.00 31.16 32 THR A O 1
ATOM 3564 N N . TRP C 3 34 ? 31.162 4.187 89.500 1.00 30.41 33 TRP A N 1
ATOM 3565 C CA . TRP C 3 34 ? 30.550 2.872 89.352 1.00 28.03 33 TRP A CA 1
ATOM 3566 C C . TRP C 3 34 ? 29.304 2.682 90.199 1.00 27.92 33 TRP A C 1
ATOM 3567 O O . TRP C 3 34 ? 29.194 3.234 91.295 1.00 27.54 33 TRP A O 1
ATOM 3578 N N . PHE C 3 35 ? 28.367 1.889 89.685 1.00 26.31 34 PHE A N 1
ATOM 3579 C CA . PHE C 3 35 ? 27.119 1.625 90.387 1.00 28.04 34 PHE A CA 1
ATOM 3580 C C . PHE C 3 35 ? 26.781 0.141 90.391 1.00 27.66 34 PHE A C 1
ATOM 3581 O O . PHE C 3 35 ? 27.186 -0.609 89.501 1.00 28.53 34 PHE A O 1
ATOM 3589 N N . LYS C 3 36 ? 26.033 -0.275 91.404 1.00 29.03 35 LYS A N 1
ATOM 3590 C CA . LYS C 3 36 ? 25.590 -1.657 91.514 1.00 29.53 35 LYS A CA 1
ATOM 3591 C C . LYS C 3 36 ? 24.146 -1.632 91.979 1.00 30.26 35 LYS A C 1
ATOM 3592 O O . LYS C 3 36 ? 23.836 -1.088 93.038 1.00 29.85 35 LYS A O 1
ATOM 3598 N N . ASP C 3 37 ? 23.263 -2.209 91.175 1.00 30.45 36 ASP A N 1
ATOM 3599 C CA . ASP C 3 37 ? 21.850 -2.248 91.505 1.00 31.80 36 ASP A CA 1
ATOM 3600 C C . ASP C 3 37 ? 21.346 -0.854 91.875 1.00 33.51 36 ASP A C 1
ATOM 3601 O O . ASP C 3 37 ? 20.586 -0.687 92.829 1.00 35.27 36 ASP A O 1
ATOM 3606 N N . GLY C 3 38 ? 21.789 0.146 91.122 1.00 34.91 37 GLY A N 1
ATOM 3607 C CA . GLY C 3 38 ? 21.348 1.506 91.370 1.00 36.50 37 GLY A CA 1
ATOM 3608 C C . GLY C 3 38 ? 22.181 2.377 92.294 1.00 38.89 37 GLY A C 1
ATOM 3609 O O . GLY C 3 38 ? 22.255 3.589 92.089 1.00 40.08 37 GLY A O 1
ATOM 3610 N N . LYS C 3 39 ? 22.809 1.791 93.308 1.00 39.46 38 LYS A N 1
ATOM 3611 C CA . LYS C 3 39 ? 23.602 2.593 94.235 1.00 41.78 38 LYS A CA 1
ATOM 3612 C C . LYS C 3 39 ? 25.080 2.697 93.879 1.00 40.86 38 LYS A C 1
ATOM 3613 O O . LYS C 3 39 ? 25.678 1.752 93.364 1.00 40.71 38 LYS A O 1
ATOM 3619 N N . MET C 3 40 ? 25.656 3.863 94.160 1.00 39.47 39 MET A N 1
ATOM 3620 C CA . MET C 3 40 ? 27.060 4.130 93.886 1.00 39.48 39 MET A CA 1
ATOM 3621 C C . MET C 3 40 ? 27.939 3.253 94.765 1.00 36.62 39 MET A C 1
ATOM 3622 O O . MET C 3 40 ? 27.746 3.181 95.976 1.00 37.94 39 MET A O 1
ATOM 3627 N N . ILE C 3 41 ? 28.908 2.587 94.153 1.00 34.84 40 ILE A N 1
ATOM 3628 C CA . ILE C 3 41 ? 29.798 1.714 94.899 1.00 34.18 40 ILE A CA 1
ATOM 3629 C C . ILE C 3 41 ? 31.242 2.160 94.764 1.00 33.11 40 ILE A C 1
ATOM 3630 O O . ILE C 3 41 ? 32.137 1.570 95.361 1.00 32.20 40 ILE A O 1
ATOM 3635 N N . GLY C 3 42 ? 31.472 3.203 93.978 1.00 33.45 41 GLY A N 1
ATOM 3636 C CA . GLY C 3 42 ? 32.831 3.675 93.808 1.00 33.96 41 GLY A CA 1
ATOM 3637 C C . GLY C 3 42 ? 32.961 4.895 92.925 1.00 34.72 41 GLY A C 1
ATOM 3638 O O . GLY C 3 42 ? 32.103 5.171 92.091 1.00 34.37 41 GLY A O 1
ATOM 3639 N N . PHE C 3 43 ? 34.046 5.631 93.126 1.00 34.74 42 PHE A N 1
ATOM 3640 C CA . PHE C 3 43 ? 34.336 6.828 92.356 1.00 37.41 42 PHE A CA 1
ATOM 3641 C C . PHE C 3 43 ? 35.824 6.805 92.081 1.00 38.17 42 PHE A C 1
ATOM 3642 O O . PHE C 3 43 ? 36.630 6.960 92.994 1.00 39.28 42 PHE A O 1
ATOM 3650 N N . LEU C 3 44 ? 36.195 6.605 90.825 1.00 39.87 43 LEU A N 1
ATOM 3651 C CA . LEU C 3 44 ? 37.602 6.555 90.479 1.00 41.06 43 LEU A CA 1
ATOM 3652 C C . LEU C 3 44 ? 38.090 7.866 89.879 1.00 44.71 43 LEU A C 1
ATOM 3653 O O . LEU C 3 44 ? 37.725 8.242 88.764 1.00 42.76 43 LEU A O 1
ATOM 3658 N N . THR C 3 45 ? 38.916 8.561 90.651 1.00 48.16 44 THR A N 1
ATOM 3659 C CA . THR C 3 45 ? 39.488 9.833 90.243 1.00 52.47 44 THR A CA 1
ATOM 3660 C C . THR C 3 45 ? 40.814 9.564 89.556 1.00 51.07 44 THR A C 1
ATOM 3661 O O . THR C 3 45 ? 41.829 9.362 90.217 1.00 54.45 44 THR A O 1
ATOM 3665 N N . GLU C 3 46 ? 40.797 9.559 88.228 1.00 50.33 45 GLU A N 1
ATOM 3666 C CA . GLU C 3 46 ? 42.000 9.312 87.443 1.00 46.20 45 GLU A CA 1
ATOM 3667 C C . GLU C 3 46 ? 42.636 7.972 87.830 1.00 50.18 45 GLU A C 1
ATOM 3668 O O . GLU C 3 46 ? 41.935 7.048 88.246 1.00 55.05 45 GLU A O 1
ATOM 3674 N N . ASP C 3 47 ? 43.960 7.879 87.699 1.00 50.99 46 ASP A N 1
ATOM 3675 C CA . ASP C 3 47 ? 44.705 6.652 88.005 1.00 46.90 46 ASP A CA 1
ATOM 3676 C C . ASP C 3 47 ? 43.979 5.383 87.544 1.00 52.69 46 ASP A C 1
ATOM 3677 O O . ASP C 3 47 ? 43.837 5.158 86.340 1.00 55.62 46 ASP A O 1
ATOM 3682 N N . LYS C 3 48 ? 43.526 4.553 88.481 1.00 53.96 47 LYS A N 1
ATOM 3683 C CA . LYS C 3 48 ? 42.824 3.323 88.112 1.00 50.32 47 LYS A CA 1
ATOM 3684 C C . LYS C 3 48 ? 41.479 3.621 87.449 1.00 54.56 47 LYS A C 1
ATOM 3685 O O . LYS C 3 48 ? 40.928 4.715 87.602 1.00 56.02 47 LYS A O 1
ATOM 3691 N N . LYS C 3 49 ? 40.956 2.646 86.709 1.00 52.15 48 LYS A N 1
ATOM 3692 C CA . LYS C 3 49 ? 39.677 2.808 86.023 1.00 44.94 48 LYS A CA 1
ATOM 3693 C C . LYS C 3 49 ? 38.856 1.521 86.019 1.00 47.19 48 LYS A C 1
ATOM 3694 O O . LYS C 3 49 ? 37.639 1.556 85.852 1.00 48.21 48 LYS A O 1
ATOM 3700 N N . LYS C 3 50 ? 39.526 0.386 86.193 1.00 44.72 49 LYS A N 1
ATOM 3701 C CA . LYS C 3 50 ? 38.842 -0.903 86.223 1.00 42.74 49 LYS A CA 1
ATOM 3702 C C . LYS C 3 50 ? 38.268 -1.122 87.616 1.00 41.49 49 LYS A C 1
ATOM 3703 O O . LYS C 3 50 ? 38.843 -0.670 88.608 1.00 43.23 49 LYS A O 1
ATOM 3709 N N . TRP C 3 51 ? 37.137 -1.816 87.692 1.00 38.06 50 TRP A N 1
ATOM 3710 C CA . TRP C 3 51 ? 36.513 -2.088 88.978 1.00 33.20 50 TRP A CA 1
ATOM 3711 C C . TRP C 3 51 ? 36.635 -3.560 89.334 1.00 33.66 50 TRP A C 1
ATOM 3712 O O . TRP C 3 51 ? 36.233 -4.427 88.560 1.00 31.14 50 TRP A O 1
ATOM 3723 N N . ASN C 3 52 ? 37.188 -3.835 90.512 1.00 32.17 51 ASN A N 1
ATOM 3724 C CA . ASN C 3 52 ? 37.374 -5.209 90.967 1.00 32.60 51 ASN A CA 1
ATOM 3725 C C . ASN C 3 52 ? 36.183 -5.711 91.780 1.00 31.11 51 ASN A C 1
ATOM 3726 O O . ASN C 3 52 ? 35.768 -5.078 92.746 1.00 30.75 51 ASN A O 1
ATOM 3731 N N . LEU C 3 53 ? 35.639 -6.856 91.383 1.00 30.57 52 LEU A N 1
ATOM 3732 C CA . LEU C 3 53 ? 34.494 -7.444 92.068 1.00 31.94 52 LEU A CA 1
ATOM 3733 C C . LEU C 3 53 ? 34.922 -8.535 93.036 1.00 31.96 52 LEU A C 1
ATOM 3734 O O . LEU C 3 53 ? 34.092 -9.109 93.741 1.00 31.83 52 LEU A O 1
ATOM 3739 N N . GLY C 3 54 ? 36.216 -8.828 93.058 1.00 32.15 53 GLY A N 1
ATOM 3740 C CA . GLY C 3 54 ? 36.719 -9.865 93.937 1.00 32.92 53 GLY A CA 1
ATOM 3741 C C . GLY C 3 54 ? 36.872 -11.170 93.183 1.00 32.49 53 GLY A C 1
ATOM 3742 O O . GLY C 3 54 ? 36.715 -11.210 91.962 1.00 33.38 53 GLY A O 1
ATOM 3743 N N . SER C 3 55 ? 37.172 -12.241 93.908 1.00 32.14 54 SER A N 1
ATOM 3744 C CA . SER C 3 55 ? 37.355 -13.549 93.293 1.00 32.41 54 SER A CA 1
ATOM 3745 C C . SER C 3 55 ? 36.056 -14.107 92.723 1.00 32.99 54 SER A C 1
ATOM 3746 O O . SER C 3 55 ? 34.988 -13.964 93.318 1.00 32.22 54 SER A O 1
ATOM 3749 N N . ASN C 3 56 ? 36.164 -14.754 91.569 1.00 34.03 55 ASN A N 1
ATOM 3750 C CA . ASN C 3 56 ? 35.016 -15.353 90.902 1.00 36.10 55 ASN A CA 1
ATOM 3751 C C . ASN C 3 56 ? 34.423 -16.453 91.776 1.00 36.03 55 ASN A C 1
ATOM 3752 O O . ASN C 3 56 ? 33.360 -16.993 91.472 1.00 37.57 55 ASN A O 1
ATOM 3757 N N . ALA C 3 57 ? 35.119 -16.783 92.860 1.00 35.67 56 ALA A N 1
ATOM 3758 C CA . ALA C 3 57 ? 34.674 -17.830 93.771 1.00 35.32 56 ALA A CA 1
ATOM 3759 C C . ALA C 3 57 ? 33.506 -17.408 94.658 1.00 35.29 56 ALA A C 1
ATOM 3760 O O . ALA C 3 57 ? 32.741 -18.254 95.120 1.00 35.74 56 ALA A O 1
ATOM 3762 N N . LYS C 3 58 ? 33.363 -16.107 94.894 1.00 34.04 57 LYS A N 1
ATOM 3763 C CA . LYS C 3 58 ? 32.279 -15.615 95.736 1.00 35.37 57 LYS A CA 1
ATOM 3764 C C . LYS C 3 58 ? 31.005 -15.323 94.941 1.00 33.39 57 LYS A C 1
ATOM 3765 O O . LYS C 3 58 ? 30.107 -14.632 95.423 1.00 31.81 57 LYS A O 1
ATOM 3771 N N . ASP C 3 59 ? 30.935 -15.855 93.724 1.00 30.84 58 ASP A N 1
ATOM 3772 C CA . ASP C 3 59 ? 29.779 -15.663 92.853 1.00 28.24 58 ASP A CA 1
ATOM 3773 C C . ASP C 3 59 ? 29.288 -14.224 92.749 1.00 26.71 58 ASP A C 1
ATOM 3774 O O . ASP C 3 59 ? 28.161 -13.912 93.139 1.00 25.75 58 ASP A O 1
ATOM 3779 N N . PRO C 3 60 ? 30.126 -13.320 92.223 1.00 25.39 59 PRO A N 1
ATOM 3780 C CA . PRO C 3 60 ? 29.651 -11.939 92.117 1.00 24.90 59 PRO A CA 1
ATOM 3781 C C . PRO C 3 60 ? 28.439 -11.873 91.189 1.00 25.34 59 PRO A C 1
ATOM 3782 O O . PRO C 3 60 ? 28.404 -12.546 90.156 1.00 24.02 59 PRO A O 1
ATOM 3786 N N . ARG C 3 61 ? 27.440 -11.084 91.574 1.00 23.58 60 ARG A N 1
ATOM 3787 C CA . ARG C 3 61 ? 26.226 -10.937 90.779 1.00 24.85 60 ARG A CA 1
ATOM 3788 C C . ARG C 3 61 ? 25.641 -9.550 90.974 1.00 24.89 60 ARG A C 1
ATOM 3789 O O . ARG C 3 61 ? 25.805 -8.949 92.032 1.00 26.06 60 ARG A O 1
ATOM 3797 N N . GLY C 3 62 ? 24.960 -9.046 89.952 1.00 24.24 61 GLY A N 1
ATOM 3798 C CA . GLY C 3 62 ? 24.355 -7.733 90.057 1.00 25.13 61 GLY A CA 1
ATOM 3799 C C . GLY C 3 62 ? 24.295 -6.966 88.749 1.00 25.62 61 GLY A C 1
ATOM 3800 O O . GLY C 3 62 ? 24.888 -7.366 87.745 1.00 22.79 61 GLY A O 1
ATOM 3801 N N . MET C 3 63 ? 23.557 -5.860 88.775 1.00 25.28 62 MET A N 1
ATOM 3802 C CA . MET C 3 63 ? 23.393 -4.982 87.624 1.00 26.05 62 MET A CA 1
ATOM 3803 C C . MET C 3 63 ? 24.425 -3.871 87.778 1.00 25.12 62 MET A C 1
ATOM 3804 O O . MET C 3 63 ? 24.240 -2.968 88.594 1.00 26.27 62 MET A O 1
ATOM 3809 N N . TYR C 3 64 ? 25.511 -3.941 87.011 1.00 23.56 63 TYR A N 1
ATOM 3810 C CA . TYR C 3 64 ? 26.559 -2.929 87.097 1.00 22.98 63 TYR A CA 1
ATOM 3811 C C . TYR C 3 64 ? 26.583 -1.963 85.926 1.00 24.97 63 TYR A C 1
ATOM 3812 O O . TYR C 3 64 ? 26.424 -2.360 84.771 1.00 24.40 63 TYR A O 1
ATOM 3821 N N . GLN C 3 65 ? 26.787 -0.687 86.225 1.00 24.84 64 GLN A N 1
ATOM 3822 C CA . GLN C 3 65 ? 26.873 0.313 85.178 1.00 29.08 64 GLN A CA 1
ATOM 3823 C C . GLN C 3 65 ? 27.854 1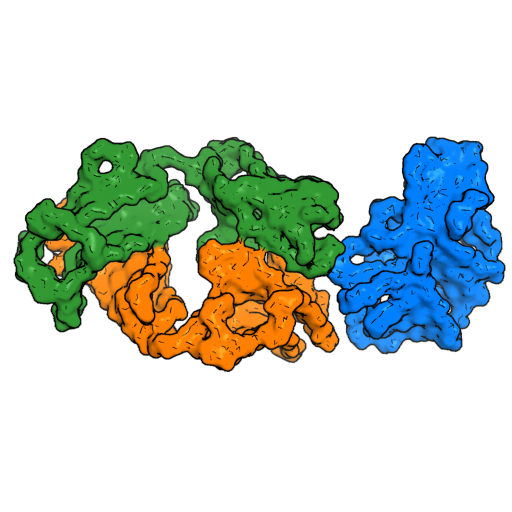.396 85.591 1.00 29.99 64 GLN A C 1
ATOM 3824 O O . GLN C 3 65 ? 28.085 1.613 86.781 1.00 32.62 64 GLN A O 1
ATOM 3830 N N . CYS C 3 66 ? 28.467 2.042 84.608 1.00 32.12 65 CYS A N 1
ATOM 3831 C CA . CYS C 3 66 ? 29.433 3.085 84.895 1.00 33.52 65 CYS A CA 1
ATOM 3832 C C . CYS C 3 66 ? 29.003 4.423 84.330 1.00 35.19 65 CYS A C 1
ATOM 3833 O O . CYS C 3 66 ? 27.968 4.527 83.673 1.00 35.20 65 CYS A O 1
ATOM 3836 N N . LYS C 3 67 ? 29.802 5.448 84.597 1.00 35.78 66 LYS A N 1
ATOM 3837 C CA . LYS C 3 67 ? 29.488 6.789 84.140 1.00 37.95 66 LYS A CA 1
ATOM 3838 C C . LYS C 3 67 ? 30.705 7.696 84.162 1.00 39.17 66 LYS A C 1
ATOM 3839 O O . LYS C 3 67 ? 31.394 7.802 85.175 1.00 38.67 66 LYS A O 1
ATOM 3845 N N . GLY C 3 68 ? 30.966 8.341 83.031 1.00 40.46 67 GLY A N 1
ATOM 3846 C CA . GLY C 3 68 ? 32.084 9.258 82.942 1.00 41.04 67 GLY A CA 1
ATOM 3847 C C . GLY C 3 68 ? 31.541 10.669 83.049 1.00 41.72 67 GLY A C 1
ATOM 3848 O O . GLY C 3 68 ? 30.893 11.020 84.036 1.00 40.43 67 GLY A O 1
ATOM 3849 N N . SER C 3 69 ? 31.784 11.474 82.021 1.00 42.90 68 SER A N 1
ATOM 3850 C CA . SER C 3 69 ? 31.311 12.852 82.003 1.00 43.94 68 SER A CA 1
ATOM 3851 C C . SER C 3 69 ? 29.867 12.967 81.519 1.00 45.01 68 SER A C 1
ATOM 3852 O O . SER C 3 69 ? 29.199 13.970 81.774 1.00 45.25 68 SER A O 1
ATOM 3855 N N . GLN C 3 70 ? 29.389 11.934 80.829 1.00 45.14 69 GLN A N 1
ATOM 3856 C CA . GLN C 3 70 ? 28.032 11.923 80.296 1.00 46.58 69 GLN A CA 1
ATOM 3857 C C . GLN C 3 70 ? 27.038 11.206 81.208 1.00 45.05 69 GLN A C 1
ATOM 3858 O O . GLN C 3 70 ? 27.134 11.285 82.431 1.00 45.12 69 GLN A O 1
ATOM 3864 N N . ASN C 3 71 ? 26.082 10.512 80.595 1.00 43.86 70 ASN A N 1
ATOM 3865 C CA . ASN C 3 71 ? 25.054 9.777 81.325 1.00 43.21 70 ASN A CA 1
ATOM 3866 C C . ASN C 3 71 ? 25.519 8.374 81.698 1.00 38.97 70 ASN A C 1
ATOM 3867 O O . ASN C 3 71 ? 26.558 7.906 81.227 1.00 37.96 70 ASN A O 1
ATOM 3872 N N . LYS C 3 72 ? 24.743 7.710 82.549 1.00 35.34 71 LYS A N 1
ATOM 3873 C CA . LYS C 3 72 ? 25.067 6.354 82.964 1.00 33.69 71 LYS A CA 1
ATOM 3874 C C . LYS C 3 72 ? 25.030 5.445 81.749 1.00 31.75 71 LYS A C 1
ATOM 3875 O O . LYS C 3 72 ? 24.295 5.696 80.795 1.00 29.63 71 LYS A O 1
ATOM 3881 N N . SER C 3 73 ? 25.833 4.392 81.789 1.00 29.71 72 SER A N 1
ATOM 3882 C CA . SER C 3 73 ? 25.868 3.421 80.708 1.00 27.55 72 SER A CA 1
ATOM 3883 C C . SER C 3 73 ? 24.746 2.453 81.031 1.00 26.61 72 SER A C 1
ATOM 3884 O O . SER C 3 73 ? 24.193 2.484 82.132 1.00 25.56 72 SER A O 1
ATOM 3887 N N . LYS C 3 74 ? 24.399 1.602 80.076 1.00 24.43 73 LYS A N 1
ATOM 3888 C CA . LYS C 3 74 ? 23.366 0.614 80.324 1.00 22.57 73 LYS A CA 1
ATOM 3889 C C . LYS C 3 74 ? 23.998 -0.366 81.295 1.00 20.12 73 LYS A C 1
ATOM 3890 O O . LYS C 3 74 ? 25.220 -0.442 81.404 1.00 20.15 73 LYS A O 1
ATOM 3896 N N . PRO C 3 75 ? 23.179 -1.120 82.027 1.00 19.14 74 PRO A N 1
ATOM 3897 C CA . PRO C 3 75 ? 23.785 -2.068 82.958 1.00 18.83 74 PRO A CA 1
ATOM 3898 C C . PRO C 3 75 ? 24.355 -3.280 82.237 1.00 20.02 74 PRO A C 1
ATOM 3899 O O . PRO C 3 75 ? 24.088 -3.505 81.054 1.00 19.53 74 PRO A O 1
ATOM 3903 N N . LEU C 3 76 ? 25.168 -4.035 82.966 1.00 19.01 75 LEU A N 1
ATOM 3904 C CA . LEU C 3 76 ? 25.727 -5.283 82.483 1.00 17.82 75 LEU A CA 1
ATOM 3905 C C . LEU C 3 76 ? 25.367 -6.210 83.629 1.00 18.88 75 LEU A C 1
ATOM 3906 O O . LEU C 3 76 ? 25.884 -6.054 84.738 1.00 19.47 75 LEU A O 1
ATOM 3911 N N . GLN C 3 77 ? 24.448 -7.138 83.387 1.00 17.78 76 GLN A N 1
ATOM 3912 C CA . GLN C 3 77 ? 24.053 -8.063 84.435 1.00 17.08 76 GLN A CA 1
ATOM 3913 C C . GLN C 3 77 ? 25.110 -9.152 84.519 1.00 19.26 76 GLN A C 1
ATOM 3914 O O . GLN C 3 77 ? 25.285 -9.935 83.583 1.00 20.77 76 GLN A O 1
ATOM 3920 N N . VAL C 3 78 ? 25.826 -9.178 85.637 1.00 20.55 77 VAL A N 1
ATOM 3921 C CA . VAL C 3 78 ? 26.862 -10.169 85.874 1.00 21.41 77 VAL A CA 1
ATOM 3922 C C . VAL C 3 78 ? 26.257 -11.301 86.692 1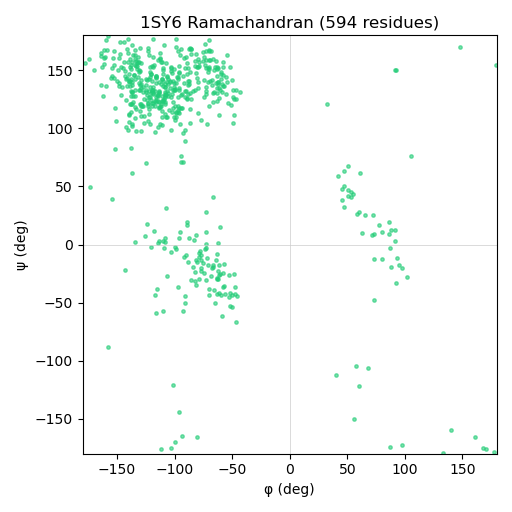.00 21.27 77 VAL A C 1
ATOM 3923 O O . VAL C 3 78 ? 25.533 -11.056 87.658 1.00 21.35 77 VAL A O 1
ATOM 3927 N N . TYR C 3 79 ? 26.542 -12.537 86.299 1.00 20.58 78 TYR A N 1
ATOM 3928 C CA . TYR C 3 79 ? 26.019 -13.687 87.020 1.00 22.18 78 TYR A CA 1
ATOM 3929 C C . TYR C 3 79 ? 27.041 -14.814 87.078 1.00 22.20 78 TYR A C 1
ATOM 3930 O O . TYR C 3 79 ? 27.228 -15.550 86.106 1.00 20.24 78 TYR A O 1
ATOM 3939 N N . TYR C 3 80 ? 27.704 -14.948 88.221 1.00 22.37 79 TYR A N 1
ATOM 3940 C CA . TYR C 3 80 ? 28.694 -16.003 88.406 1.00 24.55 79 TYR A CA 1
ATOM 3941 C C . TYR C 3 80 ? 28.154 -17.099 89.316 1.00 27.73 79 TYR A C 1
ATOM 3942 O O . TYR C 3 80 ? 27.410 -16.827 90.259 1.00 27.82 79 TYR A O 1
ATOM 3951 N N . ARG C 3 81 ? 28.526 -18.340 89.024 1.00 30.28 80 ARG A N 1
ATOM 3952 C CA . ARG C 3 81 ? 28.117 -19.472 89.847 1.00 33.97 80 ARG A CA 1
ATOM 3953 C C . ARG C 3 81 ? 29.180 -20.549 89.716 1.00 33.64 80 ARG A C 1
ATOM 3954 O O . ARG C 3 81 ? 29.040 -21.486 88.932 1.00 33.00 80 ARG A O 1
ATOM 3962 N N . MET C 3 82 ? 30.249 -20.398 90.488 1.00 34.89 81 MET A N 1
ATOM 3963 C CA . MET C 3 82 ? 31.357 -21.343 90.464 1.00 37.83 81 MET A CA 1
ATOM 3964 C C . MET C 3 82 ? 31.249 -22.322 91.628 1.00 40.57 81 MET A C 1
ATOM 3965 O O . MET C 3 82 ? 31.394 -23.539 91.391 1.00 40.97 81 MET A O 1
ATOM 3970 N N . GLN C 3 119 ? 14.803 -2.619 87.231 1.00 45.40 118 GLN A N 1
ATOM 3971 C CA . GLN C 3 119 ? 14.624 -3.157 85.851 1.00 45.50 118 GLN A CA 1
ATOM 3972 C C . GLN C 3 119 ? 14.744 -4.684 85.862 1.00 42.73 118 GLN A C 1
ATOM 3973 O O . GLN C 3 119 ? 15.767 -5.229 86.274 1.00 43.41 118 GLN A O 1
ATOM 3979 N N . THR C 3 120 ? 13.689 -5.362 85.415 1.00 39.81 119 THR A N 1
ATOM 3980 C CA . THR C 3 120 ? 13.640 -6.824 85.385 1.00 35.93 119 THR A CA 1
ATOM 3981 C C . THR C 3 120 ? 14.856 -7.434 84.701 1.00 32.59 119 THR A C 1
ATOM 3982 O O . THR C 3 120 ? 15.110 -7.188 83.527 1.00 31.37 119 THR A O 1
ATOM 3986 N N . PRO C 3 121 ? 15.613 -8.265 85.431 1.00 30.96 120 PRO A N 1
ATOM 3987 C CA . PRO C 3 121 ? 16.816 -8.912 84.906 1.00 29.75 120 PRO A CA 1
ATOM 3988 C C . PRO C 3 121 ? 16.601 -10.315 84.342 1.00 27.53 120 PRO A C 1
ATOM 3989 O O . PRO C 3 121 ? 15.544 -10.914 84.524 1.00 27.85 120 PRO A O 1
ATOM 3993 N N . TYR C 3 122 ? 17.610 -10.826 83.641 1.00 26.67 121 TYR A N 1
ATOM 3994 C CA . TYR C 3 122 ? 17.542 -12.172 83.083 1.00 24.71 121 TYR A CA 1
ATOM 3995 C C . TYR C 3 122 ? 17.458 -13.143 84.247 1.00 24.99 121 TYR A C 1
ATOM 3996 O O . TYR C 3 122 ? 18.143 -12.969 85.254 1.00 23.27 121 TYR A O 1
ATOM 4005 N N . LYS C 3 123 ? 16.619 -14.161 84.119 1.00 25.95 122 LYS A N 1
ATOM 4006 C CA . LYS C 3 123 ? 16.518 -15.163 85.170 1.00 27.15 122 LYS A CA 1
ATOM 4007 C C . LYS C 3 123 ? 17.419 -16.316 84.755 1.00 26.43 122 LYS A C 1
ATOM 4008 O O . LYS C 3 123 ? 17.396 -16.753 83.601 1.00 24.68 122 LYS A O 1
ATOM 4014 N N . VAL C 3 124 ? 18.229 -16.788 85.693 1.00 25.39 123 VAL A N 1
ATOM 4015 C CA . VAL C 3 124 ? 19.146 -17.884 85.431 1.00 25.36 123 VAL A CA 1
ATOM 4016 C C . VAL C 3 124 ? 18.806 -19.052 86.344 1.00 27.49 123 VAL A C 1
ATOM 4017 O O . VAL C 3 124 ? 18.644 -18.886 87.553 1.00 23.28 123 VAL A O 1
ATOM 4021 N N . SER C 3 125 ? 18.693 -20.233 85.754 1.00 28.35 124 SER A N 1
ATOM 4022 C CA . SER C 3 125 ? 18.380 -21.429 86.511 1.00 32.44 124 SER A CA 1
ATOM 4023 C C . SER C 3 125 ? 19.345 -22.540 86.148 1.00 33.12 124 SER A C 1
ATOM 4024 O O . SER C 3 125 ? 19.607 -22.785 84.969 1.00 33.51 124 SER A O 1
ATOM 4027 N N . ILE C 3 126 ? 19.881 -23.204 87.165 1.00 34.31 125 ILE A N 1
ATOM 4028 C CA . ILE C 3 126 ? 20.810 -24.299 86.950 1.00 35.68 125 ILE A CA 1
ATOM 4029 C C . ILE C 3 126 ? 20.197 -25.555 87.542 1.00 37.55 125 ILE A C 1
ATOM 4030 O O . ILE C 3 126 ? 19.744 -25.554 88.686 1.00 40.05 125 ILE A O 1
ATOM 4035 N N . SER C 3 127 ? 20.173 -26.622 86.754 1.00 38.28 126 SER A N 1
ATOM 4036 C CA . SER C 3 127 ? 19.629 -27.897 87.199 1.00 39.49 126 SER A CA 1
ATOM 4037 C C . SER C 3 127 ? 20.583 -28.972 86.717 1.00 38.75 126 SER A C 1
ATOM 4038 O O . SER C 3 127 ? 20.584 -29.334 85.541 1.00 39.74 126 SER A O 1
ATOM 4041 N N . GLY C 3 128 ? 21.406 -29.473 87.626 1.00 39.01 127 GLY A N 1
ATOM 4042 C CA . GLY C 3 128 ? 22.361 -30.490 87.247 1.00 37.76 127 GLY A CA 1
ATOM 4043 C C . GLY C 3 128 ? 23.395 -29.874 86.331 1.00 37.59 127 GLY A C 1
ATOM 4044 O O . GLY C 3 128 ? 24.241 -29.102 86.779 1.00 37.97 127 GLY A O 1
ATOM 4045 N N . THR C 3 129 ? 23.316 -30.198 85.045 1.00 35.98 128 THR A N 1
ATOM 4046 C CA . THR C 3 129 ? 24.257 -29.678 84.062 1.00 33.90 128 THR A CA 1
ATOM 4047 C C . THR C 3 129 ? 23.555 -28.836 83.000 1.00 32.79 128 THR A C 1
ATOM 4048 O O . THR C 3 129 ? 24.142 -28.487 81.973 1.00 31.89 128 THR A O 1
ATOM 4052 N N . THR C 3 130 ? 22.296 -28.509 83.262 1.00 31.24 129 THR A N 1
ATOM 4053 C CA . THR C 3 130 ? 21.502 -27.715 82.337 1.00 30.31 129 THR A CA 1
ATOM 4054 C C . THR C 3 130 ? 21.311 -26.289 82.833 1.00 28.82 129 THR A C 1
ATOM 4055 O O . THR C 3 130 ? 20.888 -26.067 83.964 1.00 29.74 129 THR A O 1
ATOM 4059 N N . VAL C 3 131 ? 21.623 -25.326 81.975 1.00 27.49 130 VAL A N 1
ATOM 4060 C CA . VAL C 3 131 ? 21.477 -23.918 82.319 1.00 27.03 130 VAL A CA 1
ATOM 4061 C C . VAL C 3 131 ? 20.348 -23.308 81.498 1.00 26.18 130 VAL A C 1
ATOM 4062 O O . VAL C 3 131 ? 20.364 -23.366 80.268 1.00 27.72 130 VAL A O 1
ATOM 4066 N N . ILE C 3 132 ? 19.368 -22.728 82.182 1.00 23.40 131 ILE A N 1
ATOM 4067 C CA . ILE C 3 132 ? 18.233 -22.115 81.509 1.00 22.90 131 ILE A CA 1
ATOM 4068 C C . ILE C 3 132 ? 18.212 -20.604 81.704 1.00 22.44 131 ILE A C 1
ATOM 4069 O O . ILE C 3 132 ? 18.335 -20.110 82.825 1.00 22.54 131 ILE A O 1
ATOM 4074 N N . LEU C 3 133 ? 18.055 -19.875 80.605 1.00 21.49 132 LEU A N 1
ATOM 4075 C CA . LEU C 3 133 ? 17.994 -18.419 80.658 1.00 19.05 132 LEU A CA 1
ATOM 4076 C C . LEU C 3 133 ? 16.597 -17.969 80.247 1.00 20.63 132 LEU A C 1
ATOM 4077 O O . LEU C 3 133 ? 15.998 -18.526 79.325 1.00 20.99 132 LEU A O 1
ATOM 4082 N N . THR C 3 134 ? 16.075 -16.963 80.933 1.00 20.29 133 THR A N 1
ATOM 4083 C CA . THR C 3 134 ? 14.755 -16.443 80.618 1.00 18.76 133 THR A CA 1
ATOM 4084 C C . THR C 3 134 ? 14.850 -14.968 80.257 1.00 21.92 133 THR A C 1
ATOM 4085 O O . THR C 3 134 ? 15.370 -14.170 81.032 1.00 19.19 133 THR A O 1
ATOM 4089 N N . CYS C 3 135 ? 14.346 -14.618 79.077 1.00 22.68 134 CYS A N 1
ATOM 4090 C CA . CYS C 3 135 ? 14.365 -13.239 78.600 1.00 26.83 134 CYS A CA 1
ATOM 4091 C C . CYS C 3 135 ? 13.476 -12.370 79.492 1.00 27.63 134 CYS A C 1
ATOM 4092 O O . CYS C 3 135 ? 12.338 -12.730 79.784 1.00 28.64 134 CYS A O 1
ATOM 4095 N N . PRO C 3 136 ? 13.992 -11.214 79.938 1.00 31.27 135 PRO A N 1
ATOM 4096 C CA . PRO C 3 136 ? 13.301 -10.250 80.804 1.00 33.07 135 PRO A CA 1
ATOM 4097 C C . PRO C 3 136 ? 12.053 -9.630 80.186 1.00 37.14 135 PRO A C 1
ATOM 4098 O O . PRO C 3 136 ? 11.036 -9.464 80.860 1.00 36.64 135 PRO A O 1
ATOM 4102 N N . GLN C 3 137 ? 12.148 -9.274 78.908 1.00 40.21 136 GLN A N 1
ATOM 4103 C CA . GLN C 3 137 ? 11.037 -8.659 78.185 1.00 44.48 136 GLN A CA 1
ATOM 4104 C C . GLN C 3 137 ? 10.541 -9.613 77.100 1.00 46.35 136 GLN A C 1
ATOM 4105 O O . GLN C 3 137 ? 11.178 -9.758 76.058 1.00 46.97 136 GLN A O 1
ATOM 4111 N N . TYR C 3 138 ? 9.405 -10.260 77.343 1.00 48.85 137 TYR A N 1
ATOM 4112 C CA . TYR C 3 138 ? 8.860 -11.188 76.365 1.00 50.16 137 TYR A CA 1
ATOM 4113 C C . TYR C 3 138 ? 7.432 -10.847 75.981 1.00 50.53 137 TYR A C 1
ATOM 4114 O O . TYR C 3 138 ? 6.508 -11.579 76.332 1.00 51.93 137 TYR A O 1
ATOM 4115 N N . PRO C 3 139 ? 7.222 -9.740 75.252 1.00 50.35 138 PRO A N 1
ATOM 4116 C CA . PRO C 3 139 ? 5.912 -9.255 74.796 1.00 50.25 138 PRO A CA 1
ATOM 4117 C C . PRO C 3 139 ? 5.146 -10.208 73.879 1.00 49.68 138 PRO A C 1
ATOM 4118 O O . PRO C 3 139 ? 4.191 -9.804 73.214 1.00 48.64 138 PRO A O 1
ATOM 4122 N N . GLY C 3 140 ? 5.566 -11.467 73.839 1.00 49.79 139 GLY A N 1
ATOM 4123 C CA . GLY C 3 140 ? 4.891 -12.435 72.995 1.00 48.11 139 GLY A CA 1
ATOM 4124 C C . GLY C 3 140 ? 5.417 -12.465 71.573 1.00 47.37 139 GLY A C 1
ATOM 4125 O O . GLY C 3 140 ? 4.967 -13.274 70.759 1.00 49.54 139 GLY A O 1
ATOM 4126 N N . SER C 3 141 ? 6.360 -11.580 71.264 1.00 44.56 140 SER A N 1
ATOM 4127 C CA . SER C 3 141 ? 6.949 -11.538 69.929 1.00 40.98 140 SER A CA 1
ATOM 4128 C C . SER C 3 141 ? 8.097 -12.545 69.865 1.00 36.96 140 SER A C 1
ATOM 4129 O O . SER C 3 141 ? 8.568 -13.012 70.903 1.00 36.36 140 SER A O 1
ATOM 4132 N N . GLU C 3 142 ? 8.532 -12.888 68.653 1.00 33.08 141 GLU A N 1
ATOM 4133 C CA . GLU C 3 142 ? 9.606 -13.865 68.454 1.00 27.31 141 GLU A CA 1
ATOM 4134 C C . GLU C 3 142 ? 10.939 -13.445 69.074 1.00 26.61 141 GLU A C 1
ATOM 4135 O O . GLU C 3 142 ? 11.589 -12.504 68.616 1.00 24.02 141 GLU A O 1
ATOM 4141 N N . ILE C 3 143 ? 11.337 -14.173 70.112 1.00 23.29 142 ILE A N 1
ATOM 4142 C CA . ILE C 3 143 ? 12.572 -13.912 70.843 1.00 22.92 142 ILE A CA 1
ATOM 4143 C C . ILE C 3 143 ? 13.766 -14.652 70.251 1.00 19.64 142 ILE A C 1
ATOM 4144 O O . ILE C 3 143 ? 13.728 -15.869 70.087 1.00 19.76 142 ILE A O 1
ATOM 4149 N N . LEU C 3 144 ? 14.823 -13.907 69.943 1.00 18.53 143 LEU A N 1
ATOM 4150 C CA . LEU C 3 144 ? 16.050 -14.474 69.389 1.00 16.79 143 LEU A CA 1
ATOM 4151 C C . LEU C 3 144 ? 17.170 -14.271 70.407 1.00 18.07 143 LEU A C 1
ATOM 4152 O O . LEU C 3 144 ? 17.076 -13.394 71.268 1.00 16.45 143 LEU A O 1
ATOM 4157 N N . TRP C 3 145 ? 18.228 -15.072 70.305 1.00 16.17 144 TRP A N 1
ATOM 4158 C CA . TRP C 3 145 ? 19.350 -14.976 71.226 1.00 15.94 144 TRP A CA 1
ATOM 4159 C C . TRP C 3 145 ? 20.707 -14.941 70.535 1.00 18.03 144 TRP A C 1
ATOM 4160 O O . TRP C 3 145 ? 20.870 -15.409 69.409 1.00 17.20 144 TRP A O 1
ATOM 4171 N N . GLN C 3 146 ? 21.687 -14.401 71.245 1.00 16.93 145 GLN A N 1
ATOM 4172 C CA . GLN C 3 146 ? 23.044 -14.338 70.746 1.00 19.96 145 GLN A CA 1
ATOM 4173 C C . GLN C 3 146 ? 23.988 -14.590 71.905 1.00 19.63 145 GLN A C 1
ATOM 4174 O O . GLN C 3 146 ? 23.730 -14.165 73.032 1.00 17.87 145 GLN A O 1
ATOM 4180 N N . HIS C 3 147 ? 25.065 -15.311 71.618 1.00 19.75 146 HIS A N 1
ATOM 4181 C CA . HIS C 3 147 ? 26.098 -15.610 72.598 1.00 20.75 146 HIS A CA 1
ATOM 4182 C C . HIS C 3 147 ? 27.373 -15.064 71.971 1.00 20.76 146 HIS A C 1
ATOM 4183 O O . HIS C 3 147 ? 27.744 -15.470 70.869 1.00 16.35 146 HIS A O 1
ATOM 4190 N N . ASN C 3 148 ? 28.036 -14.146 72.666 1.00 21.66 147 ASN A N 1
ATOM 4191 C CA . ASN C 3 148 ? 29.255 -13.541 72.145 1.00 22.87 147 ASN A CA 1
ATOM 4192 C C . ASN C 3 148 ? 29.124 -13.220 70.655 1.00 23.61 147 ASN A C 1
ATOM 4193 O O . ASN C 3 148 ? 29.884 -13.716 69.827 1.00 20.38 147 ASN A O 1
ATOM 4198 N N . ASP C 3 149 ? 28.130 -12.397 70.332 1.00 25.67 148 ASP A N 1
ATOM 4199 C CA . ASP C 3 149 ? 27.874 -11.954 68.966 1.00 27.89 148 ASP A CA 1
ATOM 4200 C C . ASP C 3 149 ? 27.574 -13.037 67.928 1.00 28.57 148 ASP A C 1
ATOM 4201 O O . ASP C 3 149 ? 27.847 -12.853 66.744 1.00 29.27 148 ASP A O 1
ATOM 4206 N N . LYS C 3 150 ? 27.015 -14.159 68.360 1.00 28.71 149 LYS A N 1
ATOM 4207 C CA . LYS C 3 150 ? 26.673 -15.229 67.427 1.00 29.93 149 LYS A CA 1
ATOM 4208 C C . LYS C 3 150 ? 25.311 -15.802 67.793 1.00 26.12 149 LYS A C 1
ATOM 4209 O O . LYS C 3 150 ? 25.075 -16.154 68.944 1.00 21.62 149 LYS A O 1
ATOM 4215 N N . ASN C 3 151 ? 24.413 -15.877 66.814 1.00 23.72 150 ASN A N 1
ATOM 4216 C CA . ASN C 3 151 ? 23.071 -16.396 67.056 1.00 26.26 150 ASN A CA 1
ATOM 4217 C C . ASN C 3 151 ? 23.097 -17.821 67.601 1.00 24.77 150 ASN A C 1
ATOM 4218 O O . ASN C 3 151 ? 23.971 -18.610 67.251 1.00 26.49 150 ASN A O 1
ATOM 4223 N N . ILE C 3 152 ? 22.137 -18.139 68.462 1.00 25.26 151 ILE A N 1
ATOM 4224 C CA . ILE C 3 152 ? 22.017 -19.477 69.032 1.00 25.95 151 ILE A CA 1
ATOM 4225 C C . ILE C 3 152 ? 20.563 -19.746 69.382 1.00 26.11 151 ILE A C 1
ATOM 4226 O O . ILE C 3 152 ? 19.799 -18.815 69.630 1.00 24.45 151 ILE A O 1
ATOM 4231 N N . GLY C 3 153 ? 20.189 -21.021 69.398 1.00 27.35 152 GLY A N 1
ATOM 4232 C CA . GLY C 3 153 ? 18.827 -21.395 69.730 1.00 30.39 152 GLY A CA 1
ATOM 4233 C C . GLY C 3 153 ? 17.899 -21.370 68.534 1.00 32.90 152 GLY A C 1
ATOM 4234 O O . GLY C 3 153 ? 16.685 -21.505 68.678 1.00 34.29 152 GLY A O 1
ATOM 4235 N N . GLY C 3 154 ? 18.468 -21.202 67.347 1.00 35.98 153 GLY A N 1
ATOM 4236 C CA . GLY C 3 154 ? 17.652 -21.157 66.149 1.00 41.33 153 GLY A CA 1
ATOM 4237 C C . GLY C 3 154 ? 17.486 -22.499 65.464 1.00 44.83 153 GLY A C 1
ATOM 4238 O O . GLY C 3 154 ? 16.364 -22.966 65.265 1.00 46.96 153 GLY A O 1
ATOM 4239 N N . ASP C 3 155 ? 18.604 -23.125 65.107 1.00 48.63 154 ASP A N 1
ATOM 4240 C CA . ASP C 3 155 ? 18.581 -24.414 64.419 1.00 52.64 154 ASP A CA 1
ATOM 4241 C C . ASP C 3 155 ? 18.172 -25.568 65.326 1.00 52.00 154 ASP A C 1
ATOM 4242 O O . ASP C 3 155 ? 18.639 -25.681 66.459 1.00 52.08 154 ASP A O 1
ATOM 4247 N N . GLU C 3 156 ? 17.299 -26.427 64.812 1.00 52.46 155 GLU A N 1
ATOM 4248 C CA . GLU C 3 156 ? 16.841 -27.585 65.564 1.00 53.13 155 GLU A CA 1
ATOM 4249 C C . GLU C 3 156 ? 17.921 -28.665 65.532 1.00 53.31 155 GLU A C 1
ATOM 4250 O O . GLU C 3 156 ? 17.797 -29.698 66.192 1.00 52.70 155 GLU A O 1
ATOM 4256 N N . ASP C 3 157 ? 18.981 -28.416 64.766 1.00 53.51 156 ASP A N 1
ATOM 4257 C CA . ASP C 3 157 ? 20.078 -29.371 64.625 1.00 55.88 156 ASP A CA 1
ATOM 4258 C C . ASP C 3 157 ? 20.987 -29.498 65.844 1.00 54.95 156 ASP A C 1
ATOM 4259 O O . ASP C 3 157 ? 22.045 -30.127 65.767 1.00 54.40 156 ASP A O 1
ATOM 4264 N N . ASP C 3 158 ? 20.580 -28.907 66.965 1.00 54.84 157 ASP A N 1
ATOM 4265 C CA . ASP C 3 158 ? 21.376 -28.981 68.187 1.00 54.37 157 ASP A CA 1
ATOM 4266 C C . ASP C 3 158 ? 20.518 -29.502 69.334 1.00 53.19 157 ASP A C 1
ATOM 4267 O O . ASP C 3 158 ? 19.612 -28.817 69.808 1.00 52.98 157 ASP A O 1
ATOM 4272 N N . LYS C 3 159 ? 20.814 -30.719 69.773 1.00 51.67 158 LYS A N 1
ATOM 4273 C CA . LYS C 3 159 ? 20.073 -31.359 70.853 1.00 50.82 158 LYS A CA 1
ATOM 4274 C C . LYS C 3 159 ? 20.282 -30.689 72.209 1.00 48.02 158 LYS A C 1
ATOM 4275 O O . LYS C 3 159 ? 19.411 -30.745 73.076 1.00 48.07 158 LYS A O 1
ATOM 4281 N N . ASN C 3 160 ? 21.431 -30.046 72.386 1.00 45.39 159 ASN A N 1
ATOM 4282 C CA . ASN C 3 160 ? 21.756 -29.411 73.659 1.00 43.07 159 ASN A CA 1
ATOM 4283 C C . ASN C 3 160 ? 21.467 -27.913 73.773 1.00 41.95 159 ASN A C 1
ATOM 4284 O O . ASN C 3 160 ? 21.812 -27.288 74.777 1.00 40.36 159 ASN A O 1
ATOM 4289 N N . ILE C 3 161 ? 20.837 -27.339 72.753 1.00 40.32 160 ILE A N 1
ATOM 4290 C CA . ILE C 3 161 ? 20.502 -25.919 72.771 1.00 38.05 160 ILE A CA 1
ATOM 4291 C C . ILE C 3 161 ? 19.091 -25.726 72.241 1.00 38.01 160 ILE A C 1
ATOM 4292 O O . ILE C 3 161 ? 18.858 -25.792 71.034 1.00 37.49 160 ILE A O 1
ATOM 4297 N N . GLY C 3 162 ? 18.154 -25.485 73.150 1.00 36.74 161 GLY A N 1
ATOM 4298 C CA . GLY C 3 162 ? 16.775 -25.299 72.747 1.00 35.08 161 GLY A CA 1
ATOM 4299 C C . GLY C 3 162 ? 16.184 -23.958 73.131 1.00 34.79 161 GLY A C 1
ATOM 4300 O O . GLY C 3 162 ? 16.520 -23.381 74.163 1.00 34.58 161 GLY A O 1
ATOM 4301 N N . SER C 3 163 ? 15.288 -23.467 72.286 1.00 34.53 162 SER A N 1
ATOM 4302 C CA . SER C 3 163 ? 14.623 -22.196 72.513 1.00 34.50 162 SER A CA 1
ATOM 4303 C C . SER C 3 163 ? 13.118 -22.454 72.600 1.00 34.00 162 SER A C 1
ATOM 4304 O O . SER C 3 163 ? 12.516 -22.954 71.652 1.00 34.20 162 SER A O 1
ATOM 4307 N N . ASP C 3 164 ? 12.521 -22.128 73.743 1.00 32.43 163 ASP A N 1
ATOM 4308 C CA . ASP C 3 164 ? 11.085 -22.328 73.954 1.00 33.08 163 ASP A CA 1
ATOM 4309 C C . ASP C 3 164 ? 10.492 -21.022 74.462 1.00 30.99 163 ASP A C 1
ATOM 4310 O O . ASP C 3 164 ? 10.567 -20.726 75.652 1.00 29.45 163 ASP A O 1
ATOM 4315 N N . GLU C 3 165 ? 9.905 -20.248 73.554 1.00 29.96 164 GLU A N 1
ATOM 4316 C CA . GLU C 3 165 ? 9.313 -18.960 73.902 1.00 29.24 164 GLU A CA 1
ATOM 4317 C C . GLU C 3 165 ? 10.404 -18.053 74.477 1.00 27.32 164 GLU A C 1
ATOM 4318 O O . GLU C 3 165 ? 11.413 -17.799 73.821 1.00 26.81 164 GLU A O 1
ATOM 4324 N N . ASP C 3 166 ? 10.214 -17.577 75.705 1.00 23.81 165 ASP A N 1
ATOM 4325 C CA . ASP C 3 166 ? 11.198 -16.692 76.329 1.00 22.52 165 ASP A CA 1
ATOM 4326 C C . ASP C 3 166 ? 12.291 -17.424 77.105 1.00 21.86 165 ASP A C 1
ATOM 4327 O O . ASP C 3 166 ? 12.967 -16.816 77.935 1.00 23.08 165 ASP A O 1
ATOM 4332 N N . HIS C 3 167 ? 12.482 -18.713 76.825 1.00 20.40 166 HIS A N 1
ATOM 4333 C CA . HIS C 3 167 ? 13.482 -19.506 77.537 1.00 20.44 166 HIS A CA 1
ATOM 4334 C C . HIS C 3 167 ? 14.521 -20.187 76.652 1.00 20.50 166 HIS A C 1
ATOM 4335 O O . HIS C 3 167 ? 14.183 -20.882 75.695 1.00 23.57 166 HIS A O 1
ATOM 4342 N N . LEU C 3 168 ? 15.789 -19.994 76.988 1.00 18.78 167 LEU A N 1
ATOM 4343 C CA . LEU C 3 168 ? 16.877 -20.612 76.245 1.00 18.79 167 LEU A CA 1
ATOM 4344 C C . LEU C 3 168 ? 17.469 -21.701 77.132 1.00 19.50 167 LEU A C 1
ATOM 4345 O O . LEU C 3 168 ? 17.899 -21.423 78.247 1.00 19.53 167 LEU A O 1
ATOM 4350 N N . SER C 3 169 ? 17.479 -22.937 76.643 1.00 21.78 168 SER A N 1
ATOM 4351 C CA . SER C 3 169 ? 18.013 -24.060 77.410 1.00 24.72 168 SER A CA 1
ATOM 4352 C C . SER C 3 169 ? 19.365 -24.532 76.900 1.00 25.65 168 SER A C 1
ATOM 4353 O O . SER C 3 169 ? 19.549 -24.774 75.709 1.00 26.16 168 SER A O 1
ATOM 4356 N N . LEU C 3 170 ? 20.313 -24.668 77.818 1.00 26.44 169 LEU A N 1
ATOM 4357 C CA . LEU C 3 170 ? 21.647 -25.113 77.464 1.00 25.75 169 LEU A CA 1
ATOM 4358 C C . LEU C 3 170 ? 21.967 -26.387 78.237 1.00 27.54 169 LEU A C 1
ATOM 4359 O O . LEU C 3 170 ? 22.252 -26.349 79.437 1.00 24.94 169 LEU A O 1
ATOM 4364 N N . LYS C 3 171 ? 21.904 -27.518 77.543 1.00 28.29 170 LYS A N 1
ATOM 4365 C CA . LYS C 3 171 ? 22.186 -28.805 78.158 1.00 31.70 170 LYS A CA 1
ATOM 4366 C C . LYS C 3 171 ? 23.678 -29.113 78.103 1.00 31.55 170 LYS A C 1
ATOM 4367 O O . LYS C 3 171 ? 24.367 -28.703 77.171 1.00 31.16 170 LYS A O 1
ATOM 4373 N N . GLU C 3 172 ? 24.174 -29.830 79.109 1.00 32.96 171 GLU A N 1
ATOM 4374 C CA . GLU C 3 172 ? 25.591 -30.181 79.168 1.00 35.63 171 GLU A CA 1
ATOM 4375 C C . GLU C 3 172 ? 26.440 -28.921 79.035 1.00 32.30 171 GLU A C 1
ATOM 4376 O O . GLU C 3 172 ? 27.420 -28.888 78.294 1.00 31.91 171 GLU A O 1
ATOM 4382 N N . PHE C 3 173 ? 26.048 -27.890 79.773 1.00 32.12 172 PHE A N 1
ATOM 4383 C CA . PHE C 3 173 ? 26.723 -26.598 79.751 1.00 30.98 172 PHE A CA 1
ATOM 4384 C C . PHE C 3 173 ? 28.238 -26.691 79.889 1.00 30.97 172 PHE A C 1
ATOM 4385 O O . PHE C 3 173 ? 28.746 -27.271 80.845 1.00 32.31 172 PHE A O 1
ATOM 4393 N N . SER C 3 174 ? 28.955 -26.109 78.933 1.00 30.20 173 SER A N 1
ATOM 4394 C CA . SER C 3 174 ? 30.416 -26.105 78.961 1.00 30.68 173 SER A CA 1
ATOM 4395 C C . SER C 3 174 ? 30.910 -24.771 79.517 1.00 29.61 173 SER A C 1
ATOM 4396 O O . SER C 3 174 ? 30.744 -23.731 78.880 1.00 29.96 173 SER A O 1
ATOM 4399 N N . GLU C 3 175 ? 31.520 -24.805 80.699 1.00 28.24 174 GLU A N 1
ATOM 4400 C CA . GLU C 3 175 ? 32.017 -23.592 81.350 1.00 28.45 174 GLU A CA 1
ATOM 4401 C C . GLU C 3 175 ? 32.910 -22.700 80.498 1.00 28.84 174 GLU A C 1
ATOM 4402 O O . GLU C 3 175 ? 32.663 -21.502 80.382 1.00 30.33 174 GLU A O 1
ATOM 4408 N N . LEU C 3 176 ? 33.958 -23.277 79.920 1.00 29.60 175 LEU A N 1
ATOM 4409 C CA . LEU C 3 176 ? 34.896 -22.516 79.100 1.00 31.38 175 LEU A CA 1
ATOM 4410 C C . LEU C 3 176 ? 34.384 -22.201 77.694 1.00 31.10 175 LEU A C 1
ATOM 4411 O O . LEU C 3 176 ? 34.863 -21.271 77.049 1.00 29.65 175 LEU A O 1
ATOM 4416 N N . GLU C 3 177 ? 33.400 -22.963 77.230 1.00 31.03 176 GLU A N 1
ATOM 4417 C CA . GLU C 3 177 ? 32.860 -22.767 75.890 1.00 32.63 176 GLU A CA 1
ATOM 4418 C C . GLU C 3 177 ? 31.588 -21.921 75.808 1.00 30.10 176 GLU A C 1
ATOM 4419 O O . GLU C 3 177 ? 31.420 -21.149 74.862 1.00 30.12 176 GLU A O 1
ATOM 4425 N N . GLN C 3 178 ? 30.704 -22.057 76.796 1.00 28.22 177 GLN A N 1
ATOM 4426 C CA . GLN C 3 178 ? 29.435 -21.336 76.785 1.00 26.40 177 GLN A CA 1
ATOM 4427 C C . GLN C 3 178 ? 29.280 -20.185 77.778 1.00 25.67 177 GLN A C 1
ATOM 4428 O O . GLN C 3 178 ? 28.214 -19.568 77.858 1.00 24.32 177 GLN A O 1
ATOM 4434 N N . SER C 3 179 ? 30.320 -19.895 78.549 1.00 23.97 178 SER A N 1
ATOM 4435 C CA . SER C 3 179 ? 30.239 -18.768 79.461 1.00 22.18 178 SER A CA 1
ATOM 4436 C C . SER C 3 179 ? 30.476 -17.577 78.552 1.00 21.46 178 SER A C 1
ATOM 4437 O O . SER C 3 179 ? 31.061 -17.723 77.481 1.00 20.82 178 SER A O 1
ATOM 4440 N N . GLY C 3 180 ? 30.016 -16.404 78.960 1.00 20.01 179 GLY A N 1
ATOM 4441 C CA . GLY C 3 180 ? 30.208 -15.233 78.130 1.00 19.39 179 GLY A CA 1
ATOM 4442 C C . GLY C 3 180 ? 28.988 -14.338 78.132 1.00 18.89 179 GLY A C 1
ATOM 4443 O O . GLY C 3 180 ? 28.152 -14.420 79.035 1.00 17.31 179 GLY A O 1
ATOM 4444 N N . TYR C 3 181 ? 28.881 -13.492 77.112 1.00 16.87 180 TYR A N 1
ATOM 4445 C CA . TYR C 3 181 ? 27.768 -12.564 77.003 1.00 15.76 180 TYR A CA 1
ATOM 4446 C C . TYR C 3 181 ? 26.565 -13.139 76.290 1.00 16.12 180 TYR A C 1
ATOM 4447 O O . TYR C 3 181 ? 26.695 -13.802 75.261 1.00 14.73 180 TYR A O 1
ATOM 4456 N N . TYR C 3 182 ? 25.389 -12.863 76.843 1.00 14.85 181 TYR A N 1
ATOM 4457 C CA . TYR C 3 182 ? 24.140 -13.317 76.266 1.00 15.80 181 TYR A CA 1
ATOM 4458 C C . TYR C 3 182 ? 23.175 -12.155 76.149 1.00 16.33 181 TYR A C 1
ATOM 4459 O O . TYR C 3 182 ? 23.210 -11.220 76.956 1.00 14.46 181 TYR A O 1
ATOM 4468 N N . VAL C 3 183 ? 22.318 -12.209 75.136 1.00 13.83 182 VAL A N 1
ATOM 4469 C CA . VAL C 3 183 ? 21.316 -11.174 74.956 1.00 15.25 182 VAL A CA 1
ATOM 4470 C C . VAL C 3 183 ? 20.140 -11.728 74.170 1.00 14.92 182 VAL A C 1
ATOM 4471 O O . VAL C 3 183 ? 20.317 -12.572 73.288 1.00 14.19 182 VAL A O 1
ATOM 4475 N N . CYS C 3 184 ? 18.937 -11.291 74.528 1.00 16.68 183 CYS A N 1
ATOM 4476 C CA . CYS C 3 184 ? 17.735 -11.701 73.814 1.00 18.09 183 CYS A CA 1
ATOM 4477 C C . CYS C 3 184 ? 17.177 -10.430 73.198 1.00 18.05 183 CYS A C 1
ATOM 4478 O O . CYS C 3 184 ? 17.293 -9.349 73.781 1.00 16.07 183 CYS A O 1
ATOM 4481 N N . TYR C 3 185 ? 16.598 -10.556 72.010 1.00 14.82 184 TYR A N 1
ATOM 4482 C CA . TYR C 3 185 ? 16.045 -9.408 71.310 1.00 16.34 184 TYR A CA 1
ATOM 4483 C C . TYR C 3 185 ? 14.950 -9.889 70.372 1.00 15.02 184 TYR A C 1
ATOM 4484 O O . TYR C 3 185 ? 14.969 -11.030 69.910 1.00 16.07 184 TYR A O 1
ATOM 4493 N N . PRO C 3 186 ? 13.967 -9.030 70.093 1.00 14.75 185 PRO A N 1
ATOM 4494 C CA . PRO C 3 186 ? 12.889 -9.440 69.198 1.00 13.99 185 PRO A CA 1
ATOM 4495 C C . PRO C 3 186 ? 13.301 -9.328 67.734 1.00 14.20 185 PRO A C 1
ATOM 4496 O O . PRO C 3 186 ? 14.034 -8.417 67.346 1.00 12.90 185 PRO A O 1
ATOM 4500 N N . ARG C 3 187 ? 12.832 -10.271 66.930 1.00 12.60 186 ARG A N 1
ATOM 4501 C CA . ARG C 3 187 ? 13.131 -10.278 65.509 1.00 13.17 186 ARG A CA 1
ATOM 4502 C C . ARG C 3 187 ? 12.855 -8.890 64.947 1.00 12.33 186 ARG A C 1
ATOM 4503 O O . ARG C 3 187 ? 11.813 -8.292 65.230 1.00 11.45 186 ARG A O 1
ATOM 4511 N N . GLY C 3 188 ? 13.795 -8.376 64.162 1.00 12.62 187 GLY A N 1
ATOM 4512 C CA . GLY C 3 188 ? 13.629 -7.058 63.583 1.00 11.07 187 GLY A CA 1
ATOM 4513 C C . GLY C 3 188 ? 14.418 -5.963 64.283 1.00 12.79 187 GLY A C 1
ATOM 4514 O O . GLY C 3 188 ? 14.776 -4.972 63.652 1.00 9.96 187 GLY A O 1
ATOM 4515 N N . SER C 3 189 ? 14.687 -6.128 65.578 1.00 12.37 188 SER A N 1
ATOM 4516 C CA . SER C 3 189 ? 15.439 -5.126 66.340 1.00 15.27 188 SER A CA 1
ATOM 4517 C C . SER C 3 189 ? 16.927 -5.458 66.404 1.00 16.72 188 SER A C 1
ATOM 4518 O O . SER C 3 189 ? 17.332 -6.589 66.140 1.00 17.15 188 SER A O 1
ATOM 4521 N N . LYS C 3 190 ? 17.743 -4.469 66.758 1.00 15.78 189 LYS A N 1
ATOM 4522 C CA . LYS C 3 190 ? 19.179 -4.700 66.874 1.00 16.89 189 LYS A CA 1
ATOM 4523 C C . LYS C 3 190 ? 19.503 -5.193 68.285 1.00 17.49 189 LYS A C 1
ATOM 4524 O O . LYS C 3 190 ? 18.951 -4.694 69.263 1.00 20.47 189 LYS A O 1
ATOM 4530 N N . PRO C 3 191 ? 20.393 -6.189 68.406 1.00 17.37 190 PRO A N 1
ATOM 4531 C CA . PRO C 3 191 ? 20.737 -6.688 69.740 1.00 18.62 190 PRO A CA 1
ATOM 4532 C C . PRO C 3 191 ? 21.262 -5.556 70.623 1.00 20.46 190 PRO A C 1
ATOM 4533 O O . PRO C 3 191 ? 20.997 -5.518 71.828 1.00 20.18 190 PRO A O 1
ATOM 4537 N N . GLU C 3 192 ? 21.990 -4.628 70.010 1.00 18.67 191 GLU A N 1
ATOM 4538 C CA . GLU C 3 192 ? 22.565 -3.499 70.732 1.00 21.75 191 GLU A CA 1
ATOM 4539 C C . GLU C 3 192 ? 21.522 -2.605 71.385 1.00 21.15 191 GLU A C 1
ATOM 4540 O O . GLU C 3 192 ? 21.849 -1.821 72.271 1.00 23.17 191 GLU A O 1
ATOM 4546 N N . ASP C 3 193 ? 20.269 -2.697 70.954 1.00 21.44 192 ASP A N 1
ATOM 4547 C CA . ASP C 3 193 ? 19.244 -1.865 71.570 1.00 20.40 192 ASP A CA 1
ATOM 4548 C C . ASP C 3 193 ? 18.625 -2.525 72.800 1.00 17.99 192 ASP A C 1
ATOM 4549 O O . ASP C 3 193 ? 17.679 -2.003 73.386 1.00 16.46 192 ASP A O 1
ATOM 4554 N N . ALA C 3 194 ? 19.163 -3.675 73.197 1.00 17.65 193 ALA A N 1
ATOM 4555 C CA . ALA C 3 194 ? 18.668 -4.358 74.388 1.00 17.13 193 ALA A CA 1
ATOM 4556 C C . ALA C 3 194 ? 18.988 -3.459 75.581 1.00 17.47 193 ALA A C 1
ATOM 4557 O O . ALA C 3 194 ? 19.974 -2.717 75.559 1.00 15.45 193 ALA A O 1
ATOM 4559 N N . ASN C 3 195 ? 18.158 -3.525 76.615 1.00 16.61 194 ASN A N 1
ATOM 4560 C CA . ASN C 3 195 ? 18.356 -2.713 77.811 1.00 20.16 194 ASN A CA 1
ATOM 4561 C C . ASN C 3 195 ? 19.681 -3.026 78.498 1.00 19.16 194 ASN A C 1
ATOM 4562 O O . ASN C 3 195 ? 20.247 -2.179 79.194 1.00 19.01 194 ASN A O 1
ATOM 4567 N N . PHE C 3 196 ? 20.172 -4.247 78.300 1.00 17.72 195 PHE A N 1
ATOM 4568 C CA . PHE C 3 196 ? 21.425 -4.677 78.907 1.00 17.67 195 PHE A CA 1
ATOM 4569 C C . PHE C 3 196 ? 21.742 -6.113 78.526 1.00 16.60 195 PHE A C 1
ATOM 4570 O O . PHE C 3 196 ? 20.836 -6.887 78.214 1.00 15.95 195 PHE A O 1
ATOM 4578 N N . TYR C 3 197 ? 23.027 -6.460 78.541 1.00 15.88 196 TYR A N 1
ATOM 4579 C CA . TYR C 3 197 ? 23.448 -7.819 78.219 1.00 15.43 196 TYR A CA 1
ATOM 4580 C C . TYR C 3 197 ? 23.647 -8.585 79.518 1.00 16.07 196 TYR A C 1
ATOM 4581 O O . TYR C 3 197 ? 23.706 -7.996 80.595 1.00 13.98 196 TYR A O 1
ATOM 4590 N N . LEU C 3 198 ? 23.755 -9.902 79.400 1.00 15.42 197 LEU A N 1
ATOM 4591 C CA . LEU C 3 198 ? 23.998 -10.767 80.544 1.00 16.38 197 LEU A CA 1
ATOM 4592 C C . LEU C 3 198 ? 25.377 -11.379 80.377 1.00 17.68 197 LEU A C 1
ATOM 4593 O O . LEU C 3 198 ? 25.718 -11.852 79.291 1.00 16.74 197 LEU A O 1
ATOM 4598 N N . TYR C 3 199 ? 26.186 -11.338 81.430 1.00 17.95 198 TYR A N 1
ATOM 4599 C CA . TYR C 3 199 ? 27.492 -11.980 81.374 1.00 20.03 198 TYR A CA 1
ATOM 4600 C C . TYR C 3 199 ? 27.345 -13.196 82.282 1.00 19.27 198 TYR A C 1
ATOM 4601 O O . TYR C 3 199 ? 27.176 -13.063 83.494 1.00 17.04 198 TYR A O 1
ATOM 4610 N N . LEU C 3 200 ? 27.393 -14.377 81.685 1.00 20.06 199 LEU A N 1
ATOM 4611 C CA . LEU C 3 200 ? 27.230 -15.617 82.426 1.00 20.21 199 LEU A CA 1
ATOM 4612 C C . LEU C 3 200 ? 28.523 -16.407 82.565 1.00 22.81 199 LEU A C 1
ATOM 4613 O O . LEU C 3 200 ? 29.222 -16.652 81.585 1.00 22.68 199 LEU A O 1
ATOM 4618 N N . ARG C 3 201 ? 28.828 -16.799 83.797 1.00 23.45 200 ARG A N 1
ATOM 4619 C CA . ARG C 3 201 ? 30.012 -17.586 84.101 1.00 26.23 200 ARG A CA 1
ATOM 4620 C C . ARG C 3 201 ? 29.546 -18.634 85.096 1.00 25.94 200 ARG A C 1
ATOM 4621 O O . ARG C 3 201 ? 29.163 -18.299 86.218 1.00 24.19 200 ARG A O 1
ATOM 4629 N N . ALA C 3 202 ? 29.571 -19.897 84.695 1.00 25.68 201 ALA A N 1
ATOM 4630 C CA . ALA C 3 202 ? 29.113 -20.943 85.588 1.00 27.32 201 ALA A CA 1
ATOM 4631 C C . ALA C 3 202 ? 29.875 -22.251 85.459 1.00 28.44 201 ALA A C 1
ATOM 4632 O O . ALA C 3 202 ? 30.161 -22.719 84.355 1.00 27.02 201 ALA A O 1
ATOM 4634 N N . ARG C 3 203 ? 30.211 -22.826 86.607 1.00 29.09 202 ARG A N 1
ATOM 4635 C CA . ARG C 3 203 ? 30.908 -24.101 86.653 1.00 33.73 202 ARG A CA 1
ATOM 4636 C C . ARG C 3 203 ? 29.832 -25.125 86.974 1.00 33.69 202 ARG A C 1
ATOM 4637 O O . ARG C 3 203 ? 29.201 -25.064 88.027 1.00 33.52 202 ARG A O 1
ATOM 4645 N N . VAL C 3 204 ? 29.616 -26.053 86.051 1.00 36.31 203 VAL A N 1
ATOM 4646 C CA . VAL C 3 204 ? 28.590 -27.069 86.218 1.00 39.73 203 VAL A CA 1
ATOM 4647 C C . VAL C 3 204 ? 29.133 -28.461 85.908 1.00 40.76 203 VAL A C 1
ATOM 4648 O O . VAL C 3 204 ? 29.977 -28.983 86.635 1.00 42.06 203 VAL A O 1
#

GO terms:
  GO:0004888 transmembrane signaling receptor activity (F, IDA)
  GO:0005886 plasma membrane (C, IDA)
  GO:0032395 MHC class II receptor activity (F, IDA)
  GO:0042105 alpha-beta T cell receptor complex (C, IDA)
  GO:0050852 T cell receptor signaling pathway (P, IDA)
  GO:0009897 external side of plasma membrane (C, IDA)
  GO:0042101 T cell receptor complex (C, IDA)
  GO:0030674 protein-macromolecule adaptor activity (F, IDA)
  GO:0005886 plasma membrane (C, EXP)
  GO:0005515 protein binding (F, IPI)
  GO:0007169 cell surface receptor protein tyrosine kinase signaling pathway (P, TAS)
  GO:0007172 signal complex assembly (P, TAS)
  GO:0007186 G protein-coupled receptor signaling pathway (P, TAS)
  GO:0005886 plasma membrane (C, TAS)
  GO:0042802 identical protein binding (F, IDA)
  GO:0004888 transmembrane signaling receptor activity (F, IC)
  GO:0007166 cell surface receptor signaling pathway (P, IC)
  GO:0042102 positive regulation of T cell proliferation (P, IMP)
  GO:0010628 positive regulation of gene expression (P, IMP)
  GO:0010629 negative regulation of gene expression (P, IMP)

Solvent-accessible surface area: 27950 Å² total; per-residue (Å²): 158,7,91,7,78,15,52,54,71,126,44,54,3,43,90,58,84,150,4,65,0,54,1,59,6,74,53,76,4,48,0,0,0,1,1,4,21,76,76,88,72,17,2,111,41,29,1,24,22,19,64,101,55,8,120,79,15,49,94,45,4,166,1,42,38,83,26,62,70,5,21,0,19,0,64,21,3,92,47,123,3,18,11,26,0,10,0,0,0,4,27,46,73,34,2,26,24,2,98,9,0,102,2,39,6,44,78,77,70,38,49,6,87,3,22,8,1,13,5,4,84,64,6,41,114,82,41,17,0,1,0,0,0,0,0,9,50,0,12,31,98,106,10,96,32,76,3,54,4,72,55,69,88,70,153,139,34,38,17,52,9,86,15,71,37,36,111,171,34,7,4,15,0,1,3,0,5,0,49,20,86,61,98,44,14,83,186,41,82,34,0,15,0,25,0,60,8,134,47,52,143,74,61,48,78,85,54,17,65,58,141,100,124,192,24,117,13,113,5,32,53,51,62,58,10,161,67,61,41,55,14,114,2,30,0,110,5,55,46,39,83,13,53,162,30,1,0,0,0,0,6,22,80,107,89,101,27,15,52,5,0,0,2,4,23,1,15,128,39,70,42,27,58,28,133,126,3,120,124,43,3,64,7,57,35,56,105,115,37,31,11,0,61,0,73,0,38,76,1,61,80,98,6,24,3,41,1,11,0,0,13,0,54,36,111,48,32,0,0,14,85,32,0,96,13,2,50,2,24,8,24,81,22,152,55,29,50,15,47,10,21,18,2,4,35,67,44,64,74,134,138,41,96,61,26,17,0,0,0,1,0,56,14,0,8,4,52,55,19,78,25,55,2,44,100,36,96,37,82,90,41,39,24,59,1,68,22,38,92,102,88,83,64,40,21,17,6,0,1,0,56,15,74,52,84,36,16,80,88,105,61,2,26,0,19,2,19,0,90,53,30,105,34,127,49,84,47,99,2,97,74,112,7,149,48,57,116,27,60,5,26,3,23,14,78,110,68,66,174,72,42,20,6,22,0,33,22,78,23,107,65,140,47,4,14,0,13,65,88,47,146,119,48,15,117,34,71,112,122,165,90,95,52,83,29,21,47,35,76,150,45,14,92,14,24,4,24,0,73,15,79,124,123,86,2,46,16,3,12,1,36,10,78,60,136,74,56,9,139,25,56,39,75,70,65,30,0,54,0,20,8,26,101,44,114,64,24,16,20,34,4,25,26,60,52,155,107,37,9,45,82,109,141,51,177,47,39,35,31,97,136,43,68,0,31,0,94,119,10,39,31,142,135,31,7,5,24,2,0,11,22,51,30,4,15,28,22,37,62,17,62,7,7,0,6,0,48,0,132,66